Protein AF-A0A950ND46-F1 (afdb_monomer)

Secondary structure (DSSP, 8-state):
-HHHHHSEEEEEEE-TTS-EEEEEEEEESSTTSEEEE-HHHHTT-SEEEEEETTS-EEEEEEEEE--TTSS-EEEEEE-SS-----B--GGG--TT-EEEEEE--TTSTTEEEEEEEEEE-TTSSEEEE-S---TT-TTEEEE-TTS-EEEEEEEEEETTEEEEEEEEHHHHHHHHHHTT---------SPPPPPPPPPP------HHHHHHHHHHHHTT-HHHHHHHHHHHHHTSSS---HHHHHHHHHHHHHTT-HHHHHHHHHHHHHTSSS---HHHHHHHHHHHHHTT-HHHHHHHHHHHHHTSSS---HHHHHHHHHHHHHTT-HHHHHHHHHHHHHTSSS---HHHHHHHHHHHHHTT-HHHHHHHHHHHHHTSSS---HHHHHHHHHHHHHTT-HHHHHHHHHHHHHTSSS---HHHHHHHHHHHHHTT-HHHHHHHHHHHHHTSSS---HHHHHHHHHHHHHTT-HHHHHHHHHHHHHTSSS---HHHHHHHHHHHHHTT-HHHHHHHHHHHHHTSSS---HHHHHHHHHHHHHTT-HHHHHHHHHHHHHTSSS---HHHHHHHHHHHHHTT-HHHHHHHHHHHHHTSSS---HHHHHHHHHHHHHTT-HHHHHHHHHHHHHTSSS---HHHHHHHHHHHHHTT-HHHHHHHHHHHHHTSSS---HHHHHHHHHHHHHTT-HHHHHHHHHHHHHTSSS---HHHHHHHHHHHHHTT-HHHHHHHHH-

Solvent-accessible surface area (backbone atoms only — not comparable to full-atom values): 33524 Å² total; per-residue (Å²): 106,74,69,57,47,64,15,31,21,24,32,41,12,15,36,89,87,66,50,80,75,36,56,14,9,26,30,22,61,35,46,71,24,36,27,38,27,29,35,77,41,50,63,86,41,68,42,47,40,33,35,36,79,86,71,51,77,32,46,53,76,43,79,61,32,65,50,88,97,48,73,35,27,34,34,33,31,64,51,64,88,40,57,46,44,54,75,40,65,37,85,81,55,48,75,70,37,58,30,40,33,47,19,24,20,90,95,42,80,60,42,75,24,67,27,28,31,58,39,62,41,54,32,52,49,34,30,32,34,60,31,70,73,55,87,22,18,36,9,10,45,27,17,42,88,88,63,33,26,28,16,35,25,39,71,46,77,54,98,86,28,69,46,32,30,17,42,11,24,52,50,53,39,46,43,35,31,76,53,74,42,82,78,81,93,90,47,56,69,86,74,74,67,58,50,86,74,88,77,74,78,97,60,87,53,48,78,66,52,53,52,51,35,52,52,41,30,74,74,66,37,37,65,35,20,28,50,53,10,50,22,19,58,68,34,58,73,42,74,63,31,36,50,59,11,46,53,25,10,46,57,7,30,79,72,66,31,29,54,20,17,19,35,39,11,36,27,21,59,54,23,42,64,43,75,62,31,40,61,58,13,47,53,25,12,52,51,3,32,75,65,67,26,26,54,12,18,27,51,47,12,49,25,20,59,71,28,52,74,44,74,63,32,39,48,58,13,46,56,25,13,51,53,3,30,75,64,66,25,24,63,12,19,32,51,43,12,50,30,21,57,74,33,45,62,43,75,63,31,36,54,61,11,50,56,25,16,52,52,4,33,75,60,65,27,49,68,22,25,32,53,50,12,49,32,23,59,70,29,52,67,46,78,63,32,36,46,61,11,45,55,27,12,49,54,14,31,76,74,67,36,49,71,19,22,32,53,42,12,48,28,22,59,68,31,45,61,44,76,65,32,35,52,60,12,45,54,26,10,45,56,10,30,76,72,68,37,33,68,13,18,28,51,39,12,49,26,20,57,70,32,47,63,42,78,62,30,40,49,60,12,44,54,27,12,50,54,7,33,64,66,65,27,33,70,19,21,27,54,41,15,51,28,24,57,67,31,46,62,43,76,64,32,37,56,60,14,48,55,26,12,48,54,4,32,67,52,66,30,31,66,13,20,29,50,41,12,48,29,20,58,72,26,51,70,44,76,62,30,38,44,60,13,46,56,27,11,47,54,7,28,76,69,63,28,24,66,18,20,27,51,40,12,50,27,19,58,71,33,46,59,43,74,63,30,38,58,60,12,48,54,27,16,51,53,6,36,77,59,66,22,38,69,16,24,26,53,50,13,48,32,24,54,68,31,49,75,45,76,63,30,38,55,61,11,46,54,28,10,49,54,6,38,73,67,65,28,40,66,14,20,31,50,41,15,49,29,22,56,73,30,50,68,42,77,64,32,37,50,60,15,49,55,30,17,49,55,10,29,76,72,59,33,25,65,22,26,25,48,48,12,51,28,21,58,71,32,47,61,44,75,64,31,39,56,61,13,48,55,27,16,54,53,5,35,75,58,66,23,32,68,17,25,29,53,47,13,48,29,22,56,68,32,48,69,44,74,65,31,59,70,60,11,48,53,26,11,48,53,5,33,76,62,66,25,68,66,12,44,51,54,48,74,76,106

Nearest PDB structures (foldseek):
  4bwr-assembly1_A  TM=6.681E-01  e=9.908E-26  Escherichia coli CFT073
  8sxq-assembly2_B  TM=7.943E-01  e=1.178E-19  Legionella pneumophila
  1ouv-assembly1_A  TM=7.263E-01  e=8.359E-14  Helicobacter pylori 26695
  6onw-assembly1_B  TM=6.676E-01  e=1.146E-14  Oxalobacter formigenes OXCC13
  3lgv-assembly1_A  TM=8.855E-01  e=3.125E-10  Escherichia coli K-12

pLDDT: mean 89.71, std 12.07, range [25.59, 98.62]

Foldseek 3Di:
DVLQLQQKWKKFFAAPVGDTPAIAMKGAQFQQQKIKFFQVRHPRGPWMWTAGLVGDIWTWPDFLFDDPPGRMTITHTPDHGGRHAHADALVVFDFQFKKWWFIDAPPDRTDIWIWTQLDAAQFNQKGFILTDADGRHGQTFIAGPVGHGQFGWDWDQDPNFTTIIGRGVQVVQVRCVVSVRDDDDTGDDDDLDQQDADDDDDDQQEPVNVVVLVVCVVVPNLSSLQVQLVCLCVVRNHPNDNLSSLVSLVSSVVSPNLSSLQVNLRCLCIVRSHHNDLCSSLVSLVSSVVSLNLSSLQVNLVCLCVVRVHDNANLSSLVSLVSSVVSLNLSSLQVNLVCLCVVGSHRNDNVSSLVSLVSSVVSPNLVSLQVNLVCLCVVRNHRNANLSSLVSLVVSVVVPNLVSLQVNLVCLCVVGNHRNDNLSSLVSLVSSVVVQHLSSLQVNLVCQCVVRSHRNANLSSLVSLVSSVSNPNLVSLQVNLVCQCVVPSHHNDNVSSLVSLVSSVSRVNLSSLQVNLVCQCVVPNHPNANLSSLVSLVSSVVSLNLVSLQVNLVCLCVVGSHHNDNPSSLVSLVSSVVSPNLVSLQVNLVCQCVVPNHRNDNLRSLVSLVVSVVSLNLNSLQVNLVCLCVVPNHDNAQLSSLVSLVSSVVVVNLVSLLVNLVCLCVVGSHHNDNPSSLVSLVSSVVSLDLVSLQVNLVCQCVVPNHRNDNVSSLVSLVVSVVSPNPSSVVVNVVD

Structure (mmCIF, N/CA/C/O backbone):
data_AF-A0A950ND46-F1
#
_entry.id   AF-A0A950ND46-F1
#
loop_
_atom_site.group_PDB
_atom_site.id
_atom_site.type_symbol
_atom_site.label_atom_id
_atom_site.label_alt_id
_atom_site.label_comp_id
_atom_site.label_asym_id
_atom_site.label_entity_id
_atom_site.label_seq_id
_atom_site.pdbx_PDB_ins_code
_atom_site.Cartn_x
_atom_site.Cartn_y
_atom_site.Cartn_z
_atom_site.occupancy
_atom_site.B_iso_or_equiv
_atom_site.auth_seq_id
_atom_site.auth_comp_id
_atom_site.auth_asym_id
_atom_site.auth_atom_id
_atom_site.pdbx_PDB_model_num
ATOM 1 N N . MET A 1 1 ? 16.191 -19.935 25.788 1.00 67.88 1 MET A N 1
ATOM 2 C CA . MET A 1 1 ? 15.729 -20.492 24.492 1.00 67.88 1 MET A CA 1
ATOM 3 C C . MET A 1 1 ? 15.490 -22.004 24.510 1.00 67.88 1 MET A C 1
ATOM 5 O O . MET A 1 1 ? 14.343 -22.383 24.344 1.00 67.88 1 MET A O 1
ATOM 9 N N . ALA A 1 2 ? 16.484 -22.874 24.752 1.00 66.69 2 ALA A N 1
ATOM 10 C CA . ALA A 1 2 ? 16.266 -24.338 24.778 1.00 66.69 2 ALA A CA 1
ATOM 11 C C . ALA A 1 2 ? 15.157 -24.777 25.760 1.00 66.69 2 ALA A C 1
ATOM 13 O O . ALA A 1 2 ? 14.183 -25.394 25.346 1.00 66.69 2 ALA A O 1
ATOM 14 N N . ARG A 1 3 ? 15.223 -24.313 27.015 1.00 69.38 3 ARG A N 1
ATOM 15 C CA . ARG A 1 3 ? 14.195 -24.554 28.047 1.00 69.38 3 ARG A CA 1
ATOM 16 C C . ARG A 1 3 ? 12.799 -24.032 27.672 1.00 69.38 3 ARG A C 1
ATOM 18 O O . ARG A 1 3 ? 11.797 -24.611 28.064 1.00 69.38 3 ARG A O 1
ATOM 25 N N . ALA A 1 4 ? 12.730 -22.951 26.893 1.00 78.19 4 ALA A N 1
ATOM 26 C CA . ALA A 1 4 ? 11.459 -22.385 26.451 1.00 78.19 4 ALA A CA 1
ATOM 27 C C . ALA A 1 4 ? 10.800 -23.240 25.359 1.00 78.19 4 ALA A C 1
ATOM 29 O O . ALA A 1 4 ? 9.589 -23.415 25.372 1.00 78.19 4 ALA A O 1
ATOM 30 N N . LYS A 1 5 ? 11.594 -23.852 24.469 1.00 82.75 5 LYS A N 1
ATOM 31 C CA . LYS A 1 5 ? 11.094 -24.801 23.461 1.00 82.75 5 LYS A CA 1
ATOM 32 C C . LYS A 1 5 ? 10.557 -26.103 24.061 1.00 82.75 5 LYS A C 1
ATOM 34 O O . LYS A 1 5 ? 9.739 -26.756 23.423 1.00 82.75 5 LYS A O 1
ATOM 39 N N . GLU A 1 6 ? 11.021 -26.490 25.248 1.00 85.56 6 GLU A N 1
ATOM 40 C CA . GLU A 1 6 ? 10.553 -27.690 25.958 1.00 85.56 6 GLU A CA 1
ATOM 41 C C . GLU A 1 6 ? 9.189 -27.490 26.631 1.00 85.56 6 GLU A C 1
ATOM 43 O O . GLU A 1 6 ? 8.455 -28.454 26.824 1.00 85.56 6 GLU A O 1
ATOM 48 N N . ALA A 1 7 ? 8.841 -26.245 26.970 1.00 88.62 7 ALA A N 1
ATOM 49 C CA . ALA A 1 7 ? 7.561 -25.891 27.582 1.00 88.62 7 ALA A CA 1
ATOM 50 C C . ALA A 1 7 ? 6.439 -25.643 26.555 1.00 88.62 7 ALA A C 1
ATOM 52 O O . ALA A 1 7 ? 5.279 -25.516 26.946 1.00 88.62 7 ALA A O 1
ATOM 53 N N . VAL A 1 8 ? 6.774 -25.552 25.262 1.00 91.75 8 VAL A N 1
ATOM 54 C CA . VAL A 1 8 ? 5.842 -25.303 24.152 1.00 91.75 8 VAL A CA 1
ATOM 55 C C . VAL A 1 8 ? 5.460 -26.622 23.480 1.00 91.75 8 VAL A C 1
ATOM 57 O O . VAL A 1 8 ? 6.319 -27.445 23.159 1.00 91.75 8 VAL A O 1
ATOM 60 N N . ILE A 1 9 ? 4.166 -26.802 23.228 1.00 91.50 9 ILE A N 1
ATOM 61 C CA . ILE A 1 9 ? 3.565 -27.982 22.604 1.00 91.50 9 ILE A CA 1
ATOM 62 C C . ILE A 1 9 ? 2.715 -27.574 21.392 1.00 91.50 9 ILE A C 1
ATOM 64 O O . ILE A 1 9 ? 2.123 -26.496 21.360 1.00 91.50 9 ILE A O 1
ATOM 68 N N . GLU A 1 10 ? 2.643 -28.443 20.387 1.00 92.19 10 GLU A N 1
ATOM 69 C CA . GLU A 1 10 ? 1.592 -28.378 19.363 1.00 92.19 10 GLU A CA 1
ATOM 70 C C . GLU A 1 10 ? 0.287 -28.848 20.013 1.00 92.19 10 GLU A C 1
ATOM 72 O O . GLU A 1 10 ? 0.296 -29.840 20.740 1.00 92.19 10 GLU A O 1
ATOM 77 N N . ILE A 1 11 ? -0.830 -28.164 19.777 1.00 91.88 11 ILE A N 1
ATOM 78 C CA . ILE A 1 11 ? -2.147 -28.601 20.246 1.00 91.88 11 ILE A CA 1
ATOM 79 C C . ILE A 1 11 ? -3.036 -28.975 19.062 1.00 91.88 11 ILE A C 1
ATOM 81 O O . ILE A 1 11 ? -3.244 -28.189 18.139 1.00 91.88 11 ILE A O 1
ATOM 85 N N . ASN A 1 12 ? -3.581 -30.185 19.124 1.00 92.94 12 ASN A N 1
ATOM 86 C CA . ASN A 1 12 ? -4.476 -30.763 18.137 1.00 92.94 12 ASN A CA 1
ATOM 87 C C . ASN A 1 12 ? -5.885 -30.878 18.717 1.00 92.94 12 ASN A C 1
ATOM 89 O O . ASN A 1 12 ? -6.117 -31.598 19.694 1.00 92.94 12 ASN A O 1
ATOM 93 N N . ALA A 1 13 ? -6.823 -30.168 18.095 1.00 93.12 13 ALA A N 1
ATOM 94 C CA . ALA A 1 13 ? -8.239 -30.209 18.414 1.00 93.12 13 ALA A CA 1
ATOM 95 C C . ALA A 1 13 ? -8.951 -31.227 17.529 1.00 93.12 13 ALA A C 1
ATOM 97 O O . ALA A 1 13 ? -8.912 -31.129 16.303 1.00 93.12 13 ALA A O 1
ATOM 98 N N . LEU A 1 14 ? -9.590 -32.216 18.153 1.00 93.19 14 LEU A N 1
ATOM 99 C CA . LEU A 1 14 ? -10.199 -33.355 17.475 1.00 93.19 14 LEU A CA 1
ATOM 100 C C . LEU A 1 14 ? -11.709 -33.406 17.726 1.00 93.19 14 LEU A C 1
ATOM 102 O O . LEU A 1 14 ? -12.168 -33.121 18.838 1.00 93.19 14 LEU A O 1
ATOM 106 N N . ASP A 1 15 ? -12.473 -33.816 16.716 1.00 91.50 15 ASP A N 1
ATOM 107 C CA . ASP A 1 15 ? -13.894 -34.142 16.869 1.00 91.50 15 ASP A CA 1
ATOM 108 C C . ASP A 1 15 ? -14.104 -35.480 17.610 1.00 91.50 15 ASP A C 1
ATOM 110 O O . ASP A 1 15 ? -13.154 -36.163 18.013 1.00 91.50 15 ASP A O 1
ATOM 114 N N . ALA A 1 16 ? -15.366 -35.864 17.819 1.00 88.81 16 ALA A N 1
ATOM 115 C CA . ALA A 1 16 ? -15.721 -37.105 18.510 1.00 88.81 16 ALA A CA 1
ATOM 116 C C . ALA A 1 16 ? -15.281 -38.374 17.750 1.00 88.81 16 ALA A C 1
ATOM 118 O O . ALA A 1 16 ? -15.136 -39.435 18.356 1.00 88.81 16 ALA A O 1
ATOM 119 N N . GLN A 1 17 ? -15.062 -38.272 16.437 1.00 88.75 17 GLN A N 1
ATOM 120 C CA . GLN A 1 17 ? -14.614 -39.344 15.549 1.00 88.75 17 GLN A CA 1
ATOM 121 C C . GLN A 1 17 ? -13.080 -39.406 15.437 1.00 88.75 17 GLN A C 1
ATOM 123 O O . GLN A 1 17 ? -12.546 -40.353 14.862 1.00 88.75 17 GLN A O 1
ATOM 128 N N . GLY A 1 18 ? -12.365 -38.441 16.024 1.00 86.94 18 GLY A N 1
ATOM 129 C CA . GLY A 1 18 ? -10.910 -38.352 16.001 1.00 86.94 18 GLY A CA 1
ATOM 130 C C . GLY A 1 18 ? -10.338 -37.611 14.792 1.00 86.94 18 GLY A C 1
ATOM 131 O O . GLY A 1 18 ? -9.121 -37.645 14.608 1.00 86.94 18 GLY A O 1
ATOM 132 N N . ASN A 1 19 ? -11.164 -36.933 13.990 1.00 90.50 19 ASN A N 1
ATOM 133 C CA . ASN A 1 19 ? -10.685 -36.092 12.897 1.00 90.50 19 ASN A CA 1
ATOM 134 C C . ASN A 1 19 ? -10.157 -34.762 13.433 1.00 90.50 19 ASN A C 1
ATOM 136 O O . ASN A 1 19 ? -10.686 -34.202 14.392 1.00 90.50 19 ASN A O 1
ATOM 140 N N . LEU A 1 20 ? -9.123 -34.241 12.777 1.00 90.38 20 LEU A N 1
ATOM 141 C CA . LEU A 1 20 ? -8.493 -32.977 13.134 1.00 90.3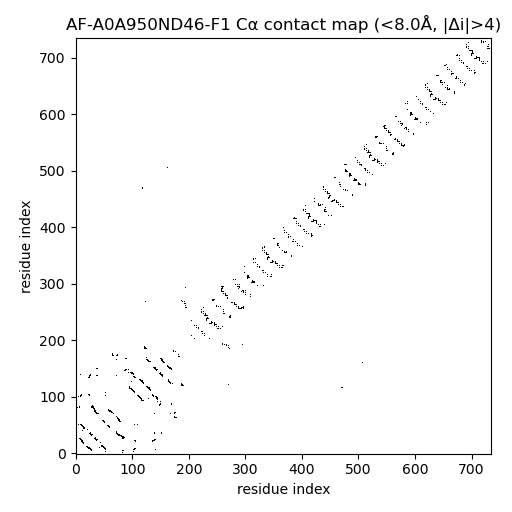8 20 LEU A CA 1
ATOM 142 C C . LEU A 1 20 ? -9.349 -31.784 12.693 1.00 90.38 20 LEU A C 1
ATOM 144 O O . LEU A 1 20 ? -9.544 -31.579 11.497 1.00 90.38 20 LEU A O 1
ATOM 148 N N . LEU A 1 21 ? -9.818 -30.994 13.659 1.00 87.19 21 LEU A N 1
ATOM 149 C CA . LEU A 1 21 ? -10.580 -29.762 13.443 1.00 87.19 21 LEU A CA 1
ATOM 150 C C . LEU A 1 21 ? -9.655 -28.555 13.270 1.00 87.19 21 LEU A C 1
ATOM 152 O O . LEU A 1 21 ? -9.826 -27.761 12.348 1.00 87.19 21 LEU A O 1
ATOM 156 N N . SER A 1 22 ? -8.657 -28.433 14.145 1.00 88.88 22 SER A N 1
ATOM 157 C CA . SER A 1 22 ? -7.697 -27.328 14.148 1.00 88.88 22 SER A CA 1
ATOM 158 C C . SER A 1 22 ? -6.385 -27.730 14.816 1.00 88.88 22 SER A C 1
ATOM 160 O O . SER A 1 22 ? -6.327 -28.652 15.633 1.00 88.88 22 SER A O 1
ATOM 162 N N . THR A 1 23 ? -5.321 -27.015 14.451 1.00 89.56 23 THR A N 1
ATOM 163 C CA . THR A 1 23 ? -3.996 -27.107 15.076 1.00 89.56 23 THR A CA 1
ATOM 164 C C . THR A 1 23 ? -3.552 -25.738 15.548 1.00 89.56 23 THR A C 1
ATOM 166 O O . THR A 1 23 ? -3.730 -24.756 14.823 1.00 89.56 23 THR A O 1
ATOM 169 N N . GLY A 1 24 ? -2.901 -25.681 16.698 1.00 91.19 24 GLY A N 1
ATOM 170 C CA . GLY A 1 24 ? -2.273 -24.466 17.195 1.00 91.19 24 GLY A CA 1
ATOM 171 C C . GLY A 1 24 ? -1.058 -24.767 18.055 1.00 91.19 24 GLY A C 1
ATOM 172 O O . GLY A 1 24 ? -0.541 -25.882 18.075 1.00 91.19 24 GLY A O 1
ATOM 173 N N . THR A 1 25 ? -0.636 -23.766 18.811 1.00 93.81 25 THR A N 1
ATOM 174 C CA . THR A 1 25 ? 0.425 -23.864 19.807 1.00 93.81 25 THR A CA 1
ATOM 175 C C . THR A 1 25 ? -0.174 -23.687 21.202 1.00 93.81 25 THR A C 1
ATOM 177 O O . THR A 1 25 ? -1.127 -22.935 21.395 1.00 93.81 25 THR A O 1
ATOM 180 N N . ALA A 1 26 ? 0.368 -24.382 22.192 1.00 93.94 26 ALA A N 1
ATOM 181 C CA . ALA A 1 26 ? 0.114 -24.114 23.602 1.00 93.94 26 ALA A CA 1
ATOM 182 C C . ALA A 1 26 ? 1.437 -24.162 24.374 1.00 93.94 26 ALA A C 1
ATOM 184 O O . ALA A 1 26 ? 2.429 -24.700 23.884 1.00 93.94 26 ALA A O 1
ATOM 185 N N . PHE A 1 27 ? 1.476 -23.623 25.588 1.00 93.94 27 PHE A N 1
ATOM 186 C CA . PHE A 1 27 ? 2.659 -23.727 26.444 1.00 93.94 27 PHE A CA 1
ATOM 187 C C . PHE A 1 27 ? 2.290 -23.848 27.916 1.00 93.94 27 PHE A C 1
ATOM 189 O O . PHE A 1 27 ? 1.275 -23.309 28.360 1.00 93.94 27 PHE A O 1
ATOM 196 N N . PHE A 1 28 ? 3.113 -24.562 28.678 1.00 92.50 28 PHE A N 1
ATOM 197 C CA . PHE A 1 28 ? 2.912 -24.746 30.111 1.00 92.50 28 PHE A CA 1
ATOM 198 C C . PHE A 1 28 ? 3.323 -23.494 30.890 1.00 92.50 28 PHE A C 1
ATOM 200 O O . PHE A 1 28 ? 4.420 -22.971 30.700 1.00 92.50 28 PHE A O 1
ATOM 207 N N . ILE A 1 29 ? 2.462 -23.054 31.808 1.00 90.25 29 ILE A N 1
ATOM 208 C CA . ILE A 1 29 ? 2.707 -21.927 32.727 1.00 90.25 29 ILE A CA 1
ATOM 209 C C . ILE A 1 29 ? 2.938 -22.379 34.174 1.00 90.25 29 ILE A C 1
ATOM 211 O O . ILE A 1 29 ? 3.278 -21.573 35.037 1.00 90.25 29 ILE A O 1
ATOM 215 N N . ARG A 1 30 ? 2.748 -23.675 34.460 1.00 87.56 30 ARG A N 1
ATOM 216 C CA . ARG A 1 30 ? 3.042 -24.309 35.751 1.00 87.56 30 ARG A CA 1
ATOM 217 C C . ARG A 1 30 ? 3.565 -25.724 35.541 1.00 87.56 30 ARG A C 1
ATOM 219 O O . ARG A 1 30 ? 3.207 -26.394 34.575 1.00 87.56 30 ARG A O 1
ATOM 226 N N . ASN A 1 31 ? 4.368 -26.198 36.487 1.00 83.69 31 ASN A N 1
ATOM 227 C CA . ASN A 1 31 ? 4.954 -27.540 36.456 1.00 83.69 31 ASN A CA 1
ATOM 228 C C . ASN A 1 31 ? 3.936 -28.685 36.614 1.00 83.69 31 ASN A C 1
ATOM 230 O O . ASN A 1 31 ? 4.311 -29.842 36.462 1.00 83.69 31 ASN A O 1
ATOM 234 N N . ASP A 1 32 ? 2.678 -28.381 36.927 1.00 85.62 32 ASP A N 1
ATOM 235 C CA . ASP A 1 32 ? 1.605 -29.344 37.166 1.00 85.62 32 ASP A CA 1
ATOM 236 C C . ASP A 1 32 ? 0.788 -29.675 35.903 1.00 85.62 32 ASP A C 1
ATOM 238 O O . ASP A 1 32 ? -0.269 -30.295 36.008 1.00 85.62 32 ASP A O 1
ATOM 242 N N . GLY A 1 33 ? 1.219 -29.219 34.723 1.00 86.75 33 GLY A N 1
ATOM 243 C CA . GLY A 1 33 ? 0.508 -29.441 33.462 1.00 86.75 33 GLY A CA 1
ATOM 244 C C . GLY A 1 33 ? -0.546 -28.381 33.127 1.00 86.75 33 GLY A C 1
ATOM 245 O O . GLY A 1 33 ? -1.335 -28.591 32.205 1.00 86.75 33 GLY A O 1
ATOM 246 N N . THR A 1 34 ? -0.583 -27.251 33.846 1.00 91.88 34 THR A N 1
ATOM 247 C CA . THR A 1 34 ? -1.412 -26.094 33.464 1.00 91.88 34 THR A CA 1
ATOM 248 C C . THR A 1 34 ? -0.790 -25.374 32.266 1.00 91.88 34 THR A C 1
ATOM 250 O O . THR A 1 34 ? 0.356 -24.924 32.338 1.00 91.88 34 THR A O 1
ATOM 253 N N . ALA A 1 35 ? -1.546 -25.246 31.177 1.00 94.12 35 ALA A N 1
ATOM 254 C CA . ALA A 1 35 ? -1.100 -24.662 29.915 1.00 94.12 35 ALA A CA 1
ATOM 255 C C . ALA A 1 35 ? -2.056 -23.587 29.393 1.00 94.12 35 ALA A C 1
ATOM 257 O O . ALA A 1 35 ? -3.215 -23.521 29.801 1.00 94.12 35 ALA A O 1
ATOM 258 N N . VAL A 1 36 ? -1.565 -22.767 28.466 1.00 95.69 36 VAL A N 1
ATOM 259 C CA . VAL A 1 36 ? -2.301 -21.658 27.852 1.00 95.69 36 VAL A CA 1
ATOM 260 C C . VAL A 1 36 ? -2.259 -21.776 26.331 1.00 95.69 36 VAL A C 1
ATOM 262 O O . VAL A 1 36 ? -1.232 -22.149 25.765 1.00 95.69 36 VAL A O 1
ATOM 265 N N . THR A 1 37 ? -3.377 -21.469 25.676 1.00 95.94 37 THR A N 1
ATOM 266 C CA . THR A 1 37 ? -3.515 -21.356 24.213 1.00 95.94 37 THR A CA 1
ATOM 267 C C . THR A 1 37 ? -4.614 -20.342 23.864 1.00 95.94 37 THR A C 1
ATOM 269 O O . THR A 1 37 ? -5.173 -19.713 24.763 1.00 95.94 37 THR A O 1
ATOM 272 N N . ASN A 1 38 ? -4.948 -20.170 22.582 1.00 95.25 38 ASN A N 1
ATOM 273 C CA . ASN A 1 38 ? -6.095 -19.360 22.168 1.00 95.25 38 ASN A CA 1
ATOM 274 C C . ASN A 1 38 ? -7.403 -20.171 22.123 1.00 95.25 38 ASN A C 1
ATOM 276 O O . ASN A 1 38 ? -7.412 -21.336 21.730 1.00 95.25 38 ASN A O 1
ATOM 280 N N . SER A 1 39 ? -8.533 -19.541 22.445 1.00 93.69 39 SER A N 1
ATOM 281 C CA . SER A 1 39 ? -9.866 -20.167 22.419 1.00 93.69 39 SER A CA 1
ATOM 282 C C . SER A 1 39 ? -10.258 -20.694 21.039 1.00 93.69 39 SER A C 1
ATOM 284 O O . SER A 1 39 ? -10.802 -21.791 20.907 1.00 93.69 39 SER A O 1
ATOM 286 N N . HIS A 1 40 ? -9.960 -19.949 19.970 1.00 92.06 40 HIS A N 1
ATOM 287 C CA . HIS A 1 40 ? -10.284 -20.389 18.611 1.00 92.06 40 HIS A CA 1
ATOM 288 C C . HIS A 1 40 ? -9.554 -21.677 18.212 1.00 92.06 40 HIS A C 1
ATOM 290 O O . HIS A 1 40 ? -10.062 -22.415 17.371 1.00 92.06 40 HIS A O 1
ATOM 296 N N . VAL A 1 41 ? -8.396 -21.965 18.816 1.00 91.25 41 VAL A N 1
ATOM 297 C CA . VAL A 1 41 ? -7.616 -23.177 18.535 1.00 91.25 41 VAL A CA 1
ATOM 298 C C . VAL A 1 41 ? -8.349 -24.426 19.020 1.00 91.25 41 VAL A C 1
ATOM 300 O O . VAL A 1 41 ? -8.224 -25.476 18.395 1.00 91.25 41 VAL A O 1
ATOM 303 N N . ILE A 1 42 ? -9.136 -24.320 20.094 1.00 93.00 42 ILE A N 1
ATOM 304 C CA . ILE A 1 42 ? -9.821 -25.453 20.735 1.00 93.00 42 ILE A CA 1
ATOM 305 C C . ILE A 1 42 ? -11.325 -25.523 20.426 1.00 93.00 42 ILE A C 1
ATOM 307 O O . ILE A 1 42 ? -12.019 -26.432 20.887 1.00 93.00 42 ILE A O 1
ATOM 311 N N . ARG A 1 43 ? -11.849 -24.567 19.653 1.00 91.31 43 ARG A N 1
ATOM 312 C CA . ARG A 1 43 ? -13.286 -24.403 19.413 1.00 91.31 43 ARG A CA 1
ATOM 313 C C . ARG A 1 43 ? -13.896 -25.634 18.735 1.00 91.31 43 ARG A C 1
ATOM 315 O O . ARG A 1 43 ? -13.476 -26.040 17.658 1.00 91.31 43 ARG A O 1
ATOM 322 N N . GLY A 1 44 ? -14.944 -26.187 19.346 1.00 85.88 44 GLY A N 1
ATOM 323 C CA . GLY A 1 44 ? -15.676 -27.344 18.814 1.00 85.88 44 GLY A CA 1
ATOM 324 C C . GLY A 1 44 ? -14.984 -28.695 19.029 1.00 85.88 44 GLY A C 1
ATOM 325 O O . GLY A 1 44 ? -15.521 -29.720 18.609 1.00 85.88 44 GLY A O 1
ATOM 326 N N . ALA A 1 45 ? -13.828 -28.724 19.699 1.00 91.00 45 ALA A N 1
ATOM 327 C CA . ALA A 1 45 ? -13.121 -29.961 19.996 1.00 91.00 45 ALA A CA 1
ATOM 328 C C . ALA A 1 45 ? -13.883 -30.822 21.010 1.00 91.00 45 ALA A C 1
ATOM 330 O O . ALA A 1 45 ? -14.308 -30.352 22.062 1.00 91.00 45 ALA A O 1
ATOM 331 N N . SER A 1 46 ? -13.993 -32.117 20.720 1.00 89.50 46 SER A N 1
ATOM 332 C CA . SER A 1 46 ? -14.413 -33.133 21.696 1.00 89.50 46 SER A CA 1
ATOM 333 C C . SER A 1 46 ? -13.221 -33.721 22.455 1.00 89.50 46 SER A C 1
ATOM 335 O O . SER A 1 46 ? -13.382 -34.268 23.545 1.00 89.50 46 SER A O 1
ATOM 337 N N . ARG A 1 47 ? -12.011 -33.628 21.886 1.00 92.56 47 ARG A N 1
ATOM 338 C CA . ARG A 1 47 ? -10.762 -34.094 22.499 1.00 92.56 47 ARG A CA 1
ATOM 339 C C . ARG A 1 47 ? -9.603 -33.177 22.107 1.00 92.56 47 ARG A C 1
ATOM 341 O O . ARG A 1 47 ? -9.465 -32.838 20.937 1.00 92.56 47 ARG A O 1
ATOM 348 N N . LEU A 1 48 ? -8.755 -32.822 23.073 1.00 95.19 48 LEU A N 1
ATOM 349 C CA . LEU A 1 48 ? -7.536 -32.034 22.855 1.00 95.19 48 LEU A CA 1
ATOM 350 C C . LEU A 1 48 ? -6.297 -32.874 23.187 1.00 95.19 48 LEU A C 1
ATOM 352 O O . LEU A 1 48 ? -6.238 -33.521 24.240 1.00 95.19 48 LEU A O 1
ATOM 356 N N . VAL A 1 49 ? -5.315 -32.853 22.289 1.00 92.88 49 VAL A N 1
ATOM 357 C CA . VAL A 1 49 ? -4.047 -33.584 22.417 1.00 92.88 49 VAL A CA 1
ATOM 358 C C . VAL A 1 49 ? -2.886 -32.618 22.209 1.00 92.88 49 VAL A C 1
ATOM 360 O O . VAL A 1 49 ? -2.842 -31.914 21.207 1.00 92.88 49 VAL A O 1
ATOM 363 N N . GLY A 1 50 ? -1.960 -32.577 23.161 1.00 92.00 50 GLY A N 1
ATOM 364 C CA . GLY A 1 50 ? -0.721 -31.813 23.097 1.00 92.00 50 GLY A CA 1
ATOM 365 C C . GLY A 1 50 ? 0.445 -32.690 22.651 1.00 92.00 50 GLY A C 1
ATOM 366 O O . GLY A 1 50 ? 0.579 -33.801 23.149 1.00 92.00 50 GLY A O 1
ATOM 367 N N . LEU A 1 51 ? 1.307 -32.211 21.761 1.00 89.81 51 LEU A N 1
ATOM 368 C CA . LEU A 1 51 ? 2.502 -32.919 21.298 1.00 89.81 51 LEU A CA 1
ATOM 369 C C . LEU A 1 51 ? 3.745 -32.062 21.555 1.00 89.81 51 LEU A C 1
ATOM 371 O O . LEU A 1 51 ? 3.831 -30.923 21.092 1.00 89.81 51 LEU A O 1
ATOM 375 N N . SER A 1 52 ? 4.721 -32.587 22.295 1.00 85.25 52 SER A N 1
ATOM 376 C CA . SER A 1 52 ? 6.004 -31.906 22.490 1.00 85.25 52 SER A CA 1
ATOM 377 C C . SER A 1 52 ? 6.897 -32.016 21.256 1.00 85.25 52 SER A C 1
ATOM 379 O O . SER A 1 52 ? 6.793 -32.945 20.453 1.00 85.25 52 SER A O 1
ATOM 381 N N . ASN A 1 53 ? 7.887 -31.128 21.177 1.00 73.44 53 ASN A N 1
ATOM 382 C CA . ASN A 1 53 ? 8.964 -31.210 20.185 1.00 73.44 53 ASN A CA 1
ATOM 383 C C . ASN A 1 53 ? 9.796 -32.506 20.280 1.00 73.44 53 ASN A C 1
ATOM 385 O O . ASN A 1 53 ? 10.463 -32.879 19.318 1.00 73.44 53 ASN A O 1
ATOM 389 N N . THR A 1 54 ? 9.760 -33.200 21.424 1.00 73.38 54 THR A N 1
ATOM 390 C CA . THR A 1 54 ? 10.438 -34.488 21.649 1.00 73.38 54 THR A CA 1
ATOM 391 C C . THR A 1 54 ? 9.559 -35.700 21.319 1.00 73.38 54 THR A C 1
ATOM 393 O O . THR A 1 54 ? 10.006 -36.830 21.499 1.00 73.38 54 THR A O 1
ATOM 396 N N . GLY A 1 55 ? 8.327 -35.484 20.842 1.00 74.31 55 GLY A N 1
ATOM 397 C CA . GLY A 1 55 ? 7.377 -36.539 20.479 1.00 74.31 55 GLY A CA 1
ATOM 398 C C . GLY A 1 55 ? 6.527 -37.073 21.637 1.00 74.31 55 GLY A C 1
ATOM 399 O O . GLY A 1 55 ? 5.834 -38.071 21.462 1.00 74.31 55 GLY A O 1
ATOM 400 N N . SER A 1 56 ? 6.563 -36.437 22.813 1.00 83.88 56 SER A N 1
ATOM 401 C CA . SER A 1 56 ? 5.703 -36.802 23.943 1.00 83.88 56 SER A CA 1
ATOM 402 C C . SER A 1 56 ? 4.276 -36.313 23.709 1.00 83.88 56 SER A C 1
ATOM 404 O O . SER A 1 56 ? 4.070 -35.149 23.371 1.00 83.88 56 SER A O 1
ATOM 406 N N . GLU A 1 57 ? 3.296 -37.181 23.947 1.00 88.94 57 GLU A N 1
ATOM 407 C CA . GLU A 1 57 ? 1.875 -36.847 23.857 1.00 88.94 57 GLU A CA 1
ATOM 408 C C . GLU A 1 57 ? 1.290 -36.549 25.247 1.00 88.94 57 GLU A C 1
ATOM 410 O O . GLU A 1 57 ? 1.473 -37.319 26.191 1.00 88.94 57 GLU A O 1
ATOM 415 N N . TYR A 1 58 ? 0.559 -35.442 25.366 1.00 90.19 58 TYR A N 1
ATOM 416 C CA . TYR A 1 58 ? -0.160 -35.015 26.561 1.00 90.19 58 TYR A CA 1
ATOM 417 C C . TYR A 1 58 ? -1.656 -34.966 26.270 1.00 90.19 58 TYR A C 1
ATOM 419 O O . TYR A 1 58 ? -2.114 -34.249 25.381 1.00 90.19 58 TYR A O 1
ATOM 427 N N . ARG A 1 59 ? -2.459 -35.677 27.059 1.00 91.31 59 ARG A N 1
ATOM 428 C CA . ARG A 1 59 ? -3.918 -35.609 26.944 1.00 91.31 59 ARG A CA 1
ATOM 429 C C . ARG A 1 59 ? -4.452 -34.451 27.780 1.00 91.31 59 ARG A C 1
ATOM 431 O O . ARG A 1 59 ? -4.142 -34.370 28.965 1.00 91.31 59 ARG A O 1
ATOM 438 N N . CYS A 1 60 ? -5.274 -33.583 27.199 1.00 93.31 60 CYS A N 1
ATOM 439 C CA . CYS A 1 60 ? -5.991 -32.584 27.988 1.00 93.31 60 CYS A CA 1
ATOM 440 C C . CYS A 1 60 ? -7.099 -33.267 28.803 1.00 93.31 60 CYS A C 1
ATOM 442 O O . CYS A 1 60 ? -7.911 -34.015 28.251 1.00 93.31 60 CYS A O 1
ATOM 444 N N . GLU A 1 61 ? -7.113 -33.033 30.112 1.00 91.69 61 GLU A N 1
ATOM 445 C CA . GLU A 1 61 ? -8.131 -33.534 31.041 1.00 91.69 61 GLU A CA 1
ATOM 446 C C . GLU A 1 61 ? -9.317 -32.580 31.121 1.00 91.69 61 GLU A C 1
ATOM 448 O O . GLU A 1 61 ? -10.465 -33.018 31.192 1.00 91.69 61 GLU A O 1
ATOM 453 N N . GLN A 1 62 ? -9.033 -31.276 31.115 1.00 90.12 62 GLN A N 1
ATOM 454 C CA . GLN A 1 62 ? -10.027 -30.246 31.370 1.00 90.12 62 GLN A CA 1
ATOM 455 C C . GLN A 1 62 ? -9.626 -28.905 30.743 1.00 90.12 62 GLN A C 1
ATOM 457 O O . GLN A 1 62 ? -8.467 -28.496 30.814 1.00 90.12 62 GLN A O 1
ATOM 462 N N . VAL A 1 63 ? -10.607 -28.180 30.201 1.00 90.88 63 VAL A N 1
ATOM 463 C CA . VAL A 1 63 ? -10.503 -26.735 29.946 1.00 90.88 63 VAL A CA 1
ATOM 464 C C . VAL A 1 63 ? -10.860 -26.024 31.253 1.00 90.88 63 VAL A C 1
ATOM 466 O O . VAL A 1 63 ? -11.999 -26.102 31.711 1.00 90.88 63 VAL A O 1
ATOM 469 N N . LEU A 1 64 ? -9.874 -25.410 31.905 1.00 86.00 64 LEU A N 1
ATOM 470 C CA . LEU A 1 64 ? -10.024 -24.768 33.214 1.00 86.00 64 LEU A CA 1
ATOM 471 C C . LEU A 1 64 ? -10.699 -23.395 33.117 1.00 86.00 64 LEU A C 1
ATOM 473 O O . LEU A 1 64 ? -11.416 -23.004 34.033 1.00 86.00 64 LEU A O 1
ATOM 477 N N . SER A 1 65 ? -10.452 -22.655 32.034 1.00 87.38 65 SER A N 1
ATOM 478 C CA . SER A 1 65 ? -11.026 -21.326 31.801 1.00 87.38 65 SER A CA 1
ATOM 479 C C . SER A 1 65 ? -10.975 -20.972 30.320 1.00 87.38 65 SER A C 1
ATOM 481 O O . SER A 1 65 ? -9.988 -21.260 29.650 1.00 87.38 65 SER A O 1
ATOM 483 N N . GLU A 1 66 ? -12.034 -20.341 29.826 1.00 89.12 66 GLU A N 1
ATOM 484 C CA . GLU A 1 66 ? -12.137 -19.778 28.477 1.00 89.12 66 GLU A CA 1
ATOM 485 C C . GLU A 1 66 ? -12.917 -18.454 28.600 1.00 89.12 66 GLU A C 1
ATOM 487 O O . GLU A 1 66 ? -14.147 -18.447 28.487 1.00 89.12 66 GLU A O 1
ATOM 492 N N . PRO A 1 67 ? -12.252 -17.343 28.979 1.00 79.44 67 PRO A N 1
ATOM 493 C CA . PRO A 1 67 ? -12.939 -16.100 29.299 1.00 79.44 67 PRO A CA 1
ATOM 494 C C . PRO A 1 67 ? -13.713 -15.552 28.092 1.00 79.44 67 PRO A C 1
ATOM 496 O O . PRO A 1 67 ? -13.149 -15.411 27.006 1.00 79.44 67 PRO A O 1
ATOM 499 N N . PRO A 1 68 ? -14.994 -15.186 28.254 1.00 71.06 68 PRO A N 1
ATOM 500 C CA . PRO A 1 68 ? -15.781 -14.649 27.154 1.00 71.06 68 PRO A CA 1
ATOM 501 C C . PRO A 1 68 ? -15.214 -13.301 26.690 1.00 71.06 68 PRO A C 1
ATOM 503 O O . PRO A 1 68 ? -14.995 -12.400 27.494 1.00 71.06 68 PRO A O 1
ATOM 506 N N . GLY A 1 69 ? -15.006 -13.158 25.379 1.00 76.12 69 GLY A N 1
ATOM 507 C CA . GLY A 1 69 ? -14.511 -11.920 24.761 1.00 76.12 69 GLY A CA 1
ATOM 508 C C . GLY A 1 69 ? -12.987 -11.800 24.663 1.00 76.12 69 GLY A C 1
ATOM 509 O O . GLY A 1 69 ? -12.510 -10.858 24.036 1.00 76.12 69 GLY A O 1
ATOM 510 N N . ILE A 1 70 ? -12.229 -12.760 25.204 1.00 82.00 70 ILE A N 1
ATOM 511 C CA . ILE A 1 70 ? -10.773 -12.851 25.047 1.00 82.00 70 ILE A CA 1
ATOM 512 C C . ILE A 1 70 ? -10.466 -14.195 24.396 1.00 82.00 70 ILE A C 1
ATOM 514 O O . ILE A 1 70 ? -10.948 -15.231 24.839 1.00 82.00 70 ILE A O 1
ATOM 518 N N . ASP A 1 71 ? -9.670 -14.190 23.332 1.00 91.06 71 ASP A N 1
ATOM 519 C CA . ASP A 1 71 ? -9.312 -15.400 22.592 1.00 91.06 71 ASP A CA 1
ATOM 520 C C . ASP A 1 71 ? -8.237 -16.213 23.330 1.00 91.06 71 ASP A C 1
ATOM 522 O O . ASP A 1 71 ? -7.130 -16.410 22.842 1.00 91.06 71 ASP A O 1
ATOM 526 N N . LEU A 1 72 ? -8.541 -16.661 24.543 1.00 94.44 72 LEU A N 1
ATOM 527 C CA . LEU A 1 72 ? -7.615 -17.310 25.458 1.00 94.44 72 LEU A CA 1
ATOM 528 C C . LEU A 1 72 ? -8.281 -18.494 26.168 1.00 94.44 72 LEU A C 1
ATOM 530 O O . LEU A 1 72 ? -9.378 -18.377 26.707 1.00 94.44 72 LEU A O 1
ATOM 534 N N . ALA A 1 73 ? -7.575 -19.616 26.249 1.00 94.44 73 ALA A N 1
ATOM 535 C CA . ALA A 1 73 ? -7.994 -20.781 27.011 1.00 94.44 73 ALA A CA 1
ATOM 536 C C . ALA A 1 73 ? -6.875 -21.273 27.934 1.00 94.44 73 ALA A C 1
ATOM 538 O O . ALA A 1 73 ? -5.710 -21.359 27.537 1.00 94.44 73 ALA A O 1
ATOM 539 N N . ILE A 1 74 ? -7.247 -21.639 29.160 1.00 94.12 74 ILE A N 1
ATOM 540 C CA . ILE A 1 74 ? -6.381 -22.300 30.136 1.00 94.12 74 ILE A CA 1
ATOM 541 C C . ILE A 1 74 ? -6.780 -23.764 30.211 1.00 94.12 74 ILE A C 1
ATOM 543 O O . ILE A 1 74 ? -7.944 -24.098 30.429 1.00 94.12 74 ILE A O 1
ATOM 547 N N . LEU A 1 75 ? -5.800 -24.639 30.044 1.00 94.69 75 LEU A N 1
ATOM 548 C CA . LEU A 1 75 ? -5.974 -26.077 29.921 1.00 94.69 75 LEU A CA 1
ATOM 549 C C . LEU A 1 75 ? -5.239 -26.803 31.043 1.00 94.69 75 LEU A C 1
ATOM 551 O O . LEU A 1 75 ? -4.159 -26.389 31.465 1.00 94.69 75 LEU A O 1
ATOM 555 N N . LYS A 1 76 ? -5.798 -27.930 31.476 1.00 93.81 76 LYS A N 1
ATOM 556 C CA . LYS A 1 76 ? -5.136 -28.902 32.342 1.00 93.81 76 LYS A CA 1
ATOM 557 C C . LYS A 1 76 ? -4.799 -30.141 31.530 1.00 93.81 76 LYS A C 1
ATOM 559 O O . LYS A 1 76 ? -5.694 -30.776 30.971 1.00 93.81 76 LYS A O 1
ATOM 564 N N . PHE A 1 77 ? -3.518 -30.480 31.454 1.00 91.81 77 PHE A N 1
ATOM 565 C CA . PHE A 1 77 ? -3.050 -31.711 30.825 1.00 91.81 77 PHE A CA 1
ATOM 566 C C . PHE A 1 77 ? -2.704 -32.774 31.868 1.00 91.81 77 PHE A C 1
ATOM 568 O O . PHE A 1 77 ? -2.110 -32.468 32.901 1.00 91.81 77 PHE A O 1
ATOM 575 N N . ALA A 1 78 ? -3.022 -34.028 31.541 1.00 86.56 78 ALA A N 1
ATOM 576 C CA . ALA A 1 78 ? -2.570 -35.219 32.249 1.00 86.56 78 ALA A CA 1
ATOM 577 C C . ALA A 1 78 ? -1.062 -35.381 32.022 1.00 86.56 78 ALA A C 1
ATOM 579 O O . ALA A 1 78 ? -0.628 -36.042 31.075 1.00 86.56 78 ALA A O 1
ATOM 580 N N . ALA A 1 79 ? -0.255 -34.726 32.849 1.00 73.81 79 ALA A N 1
ATOM 581 C CA . ALA A 1 79 ? 1.194 -34.732 32.734 1.00 73.81 79 ALA A CA 1
ATOM 582 C C . ALA A 1 79 ? 1.843 -34.809 34.123 1.00 73.81 79 ALA A C 1
ATOM 584 O O . ALA A 1 79 ? 1.302 -34.300 35.102 1.00 73.81 79 ALA A O 1
ATOM 585 N N . GLY A 1 80 ? 3.010 -35.460 34.210 1.00 71.50 80 GLY A N 1
ATOM 586 C CA . GLY A 1 80 ? 3.882 -35.366 35.387 1.00 71.50 80 GLY A CA 1
ATOM 587 C C . GLY A 1 80 ? 4.495 -33.965 35.522 1.00 71.50 80 GLY A C 1
ATOM 588 O O . GLY A 1 80 ? 3.987 -33.004 34.955 1.00 71.50 80 GLY A O 1
ATOM 589 N N . GLN A 1 81 ? 5.621 -33.833 36.231 1.00 81.38 81 GLN A N 1
ATOM 590 C CA . GLN A 1 81 ? 6.337 -32.552 36.260 1.00 81.38 81 GLN A CA 1
ATOM 591 C C . GLN A 1 81 ? 6.777 -32.151 34.845 1.00 81.38 81 GLN A C 1
ATOM 593 O O . GLN A 1 81 ? 7.591 -32.843 34.231 1.00 81.38 81 GLN A O 1
ATOM 598 N N . VAL A 1 82 ? 6.235 -31.041 34.342 1.00 85.44 82 VAL A N 1
ATOM 599 C CA . VAL A 1 82 ? 6.547 -30.505 33.010 1.00 85.44 82 VAL A CA 1
ATOM 600 C C . VAL A 1 82 ? 7.427 -29.255 33.094 1.00 85.44 82 VAL A C 1
ATOM 602 O O . VAL A 1 82 ? 7.312 -28.477 34.049 1.00 85.44 82 VAL A O 1
ATOM 605 N N . PRO A 1 83 ? 8.299 -29.018 32.098 1.00 86.38 83 PRO A N 1
ATOM 606 C CA . PRO A 1 83 ? 8.912 -27.712 31.893 1.00 86.38 83 PRO A CA 1
ATOM 607 C C . PRO A 1 83 ? 7.823 -26.660 31.686 1.00 86.38 83 PRO A C 1
ATOM 609 O O . PRO A 1 83 ? 6.867 -26.901 30.955 1.00 86.38 83 PRO A O 1
ATOM 612 N N . TYR A 1 84 ? 7.969 -25.497 32.315 1.00 87.62 84 TYR A N 1
ATOM 613 C CA . TYR A 1 84 ? 7.015 -24.400 32.203 1.00 87.62 84 TYR A CA 1
ATOM 614 C C . TYR A 1 84 ? 7.734 -23.064 32.039 1.00 87.62 84 TYR A C 1
ATOM 616 O O . TYR A 1 84 ? 8.928 -22.938 32.333 1.00 87.62 84 TYR A O 1
ATOM 624 N N . LEU A 1 85 ? 6.985 -22.083 31.552 1.00 87.50 85 LEU A N 1
ATOM 625 C CA . LEU A 1 85 ? 7.411 -20.705 31.395 1.00 87.50 85 LEU A CA 1
ATOM 626 C C . LEU A 1 85 ? 6.767 -19.833 32.467 1.00 87.50 85 LEU A C 1
ATOM 628 O O . LEU A 1 85 ? 5.571 -19.940 32.733 1.00 87.50 85 LEU A O 1
ATOM 632 N N . GLU A 1 86 ? 7.570 -18.964 33.069 1.00 83.25 86 GLU A N 1
ATOM 633 C CA . GLU A 1 86 ? 7.083 -17.966 34.018 1.00 83.25 86 GLU A CA 1
ATOM 634 C C . GLU A 1 86 ? 6.466 -16.789 33.259 1.00 83.25 86 GLU A C 1
ATOM 636 O O . GLU A 1 86 ? 7.025 -16.320 32.264 1.00 83.25 86 GLU A O 1
ATOM 641 N N . LEU A 1 87 ? 5.305 -16.329 33.731 1.00 82.06 87 LEU A N 1
ATOM 642 C CA . LEU A 1 87 ? 4.701 -15.082 33.275 1.00 82.06 87 LEU A CA 1
ATOM 643 C C . LEU A 1 87 ? 5.448 -13.910 33.926 1.00 82.06 87 LEU A C 1
ATOM 645 O O . LEU A 1 87 ? 5.781 -13.974 35.109 1.00 82.06 87 LEU A O 1
ATOM 649 N N . ASP A 1 88 ? 5.695 -12.850 33.165 1.00 80.06 88 ASP A N 1
ATOM 650 C CA . ASP A 1 88 ? 6.088 -11.547 33.705 1.00 80.06 88 ASP A CA 1
ATOM 651 C C . ASP A 1 88 ? 5.099 -10.484 33.251 1.00 80.06 88 ASP A C 1
ATOM 653 O O . ASP A 1 88 ? 4.408 -10.654 32.248 1.00 80.06 88 ASP A O 1
ATOM 657 N N . ALA A 1 89 ? 5.028 -9.377 33.977 1.00 75.25 89 ALA A N 1
ATOM 658 C CA . ALA A 1 89 ? 4.070 -8.323 33.706 1.00 75.25 89 ALA A CA 1
ATOM 659 C C . ALA A 1 89 ? 4.416 -7.610 32.388 1.00 75.25 89 ALA A C 1
ATOM 661 O O . ALA A 1 89 ? 5.438 -6.921 32.294 1.00 75.25 89 ALA A O 1
ATOM 662 N N . SER A 1 90 ? 3.550 -7.715 31.377 1.00 75.44 90 SER A N 1
ATOM 663 C CA . SER A 1 90 ? 3.774 -7.073 30.081 1.00 75.44 90 SER A CA 1
ATOM 664 C C . SER A 1 90 ? 3.854 -5.549 30.168 1.00 75.44 90 SER A C 1
ATOM 666 O O . SER A 1 90 ? 4.512 -4.921 29.346 1.00 75.44 90 SER A O 1
ATOM 668 N N . ARG A 1 91 ? 3.279 -4.941 31.214 1.00 70.31 91 ARG A N 1
ATOM 669 C CA . ARG A 1 91 ? 3.413 -3.504 31.522 1.00 70.31 91 ARG A CA 1
ATOM 670 C C . ARG A 1 91 ? 4.846 -3.036 31.798 1.00 70.31 91 ARG A C 1
ATOM 672 O O . ARG A 1 91 ? 5.113 -1.839 31.726 1.00 70.31 91 ARG A O 1
ATOM 679 N N . ALA A 1 92 ? 5.748 -3.938 32.191 1.00 69.06 92 ALA A N 1
ATOM 680 C CA . ALA A 1 92 ? 7.168 -3.612 32.318 1.00 69.06 92 ALA A CA 1
ATOM 681 C C . ALA A 1 92 ? 7.843 -3.537 30.942 1.00 69.06 92 ALA A C 1
ATOM 683 O O . ALA A 1 92 ? 8.902 -2.911 30.805 1.00 69.06 92 ALA A O 1
ATOM 684 N N . ALA A 1 93 ? 7.213 -4.148 29.935 1.00 78.31 93 ALA A N 1
ATOM 685 C CA . ALA A 1 93 ? 7.692 -4.135 28.580 1.00 78.31 93 ALA A CA 1
ATOM 686 C C . ALA A 1 93 ? 7.400 -2.792 27.898 1.00 78.31 93 ALA A C 1
ATOM 688 O O . ALA A 1 93 ? 6.449 -2.083 28.230 1.00 78.31 93 ALA A O 1
ATOM 689 N N . ARG A 1 94 ? 8.253 -2.401 26.953 1.00 84.81 94 ARG A N 1
ATOM 690 C CA . ARG A 1 94 ? 8.182 -1.083 26.303 1.00 84.81 94 ARG A CA 1
ATOM 691 C C . ARG A 1 94 ? 8.003 -1.232 24.808 1.00 84.81 94 ARG A C 1
ATOM 693 O O . ARG A 1 94 ? 8.492 -2.181 24.205 1.00 84.81 94 ARG A O 1
ATOM 700 N N . GLN A 1 95 ? 7.345 -0.262 24.186 1.00 87.06 95 GLN A N 1
ATOM 701 C CA . GLN A 1 95 ? 7.308 -0.196 22.732 1.00 87.06 95 GLN A CA 1
ATOM 702 C C . GLN A 1 95 ? 8.747 -0.122 22.197 1.00 87.06 95 GLN A C 1
ATOM 704 O O . GLN A 1 95 ? 9.581 0.610 22.730 1.00 87.06 95 GLN A O 1
ATOM 709 N N . GLY A 1 96 ? 9.050 -0.923 21.180 1.00 84.12 96 GLY A N 1
ATOM 710 C CA . GLY A 1 96 ? 10.400 -1.116 20.655 1.00 84.12 96 GLY A CA 1
ATOM 711 C C . GLY A 1 96 ? 11.235 -2.164 21.395 1.00 84.12 96 GLY A C 1
ATOM 712 O O . GLY A 1 96 ? 12.326 -2.477 20.927 1.00 84.12 96 GLY A O 1
ATOM 713 N N . GLN A 1 97 ? 10.748 -2.739 22.500 1.00 90.06 97 GLN A N 1
ATOM 714 C CA . GLN A 1 97 ? 11.414 -3.857 23.164 1.00 90.06 97 GLN A CA 1
ATOM 715 C C . GLN A 1 97 ? 11.372 -5.103 22.289 1.00 90.06 97 GLN A C 1
ATOM 717 O O . GLN A 1 97 ? 10.339 -5.417 21.689 1.00 90.06 97 GLN A O 1
ATOM 722 N N . ARG A 1 98 ? 12.495 -5.819 22.244 1.00 92.94 98 ARG A N 1
ATOM 723 C CA . ARG A 1 98 ? 12.613 -7.079 21.524 1.00 92.94 98 ARG A CA 1
ATOM 724 C C . ARG A 1 98 ? 11.802 -8.175 22.201 1.00 92.94 98 ARG A C 1
ATOM 726 O O . ARG A 1 98 ? 11.807 -8.301 23.424 1.00 92.94 98 ARG A O 1
ATOM 733 N N . VAL A 1 99 ? 11.127 -8.973 21.385 1.00 93.88 99 VAL A N 1
ATOM 734 C CA . VAL A 1 99 ? 10.330 -10.115 21.817 1.00 93.88 99 VAL A CA 1
ATOM 735 C C . VAL A 1 99 ? 10.582 -11.321 20.933 1.00 93.88 99 VAL A C 1
ATOM 737 O O . VAL A 1 99 ? 10.830 -11.198 19.734 1.00 93.88 99 VAL A O 1
ATOM 740 N N . LEU A 1 100 ? 10.480 -12.505 21.523 1.00 92.81 100 LEU A N 1
ATOM 741 C CA . LEU A 1 100 ? 10.653 -13.777 20.834 1.00 92.81 100 LEU A CA 1
ATOM 742 C C . LEU A 1 100 ? 9.364 -14.586 20.942 1.00 92.81 100 LEU A C 1
ATOM 744 O O . LEU A 1 100 ? 8.904 -14.879 22.039 1.00 92.81 100 LEU A O 1
ATOM 748 N N . VAL A 1 101 ? 8.792 -14.984 19.814 1.00 92.50 101 VAL A N 1
ATOM 749 C CA . VAL A 1 101 ? 7.608 -15.848 19.764 1.00 92.50 101 VAL A CA 1
ATOM 750 C C . VAL A 1 101 ? 8.045 -17.259 19.426 1.00 92.50 101 VAL A C 1
ATOM 752 O O . VAL A 1 101 ? 8.716 -17.468 18.415 1.00 92.50 101 VAL A O 1
ATOM 755 N N . ILE A 1 102 ? 7.677 -18.229 20.261 1.00 89.12 102 ILE A N 1
ATOM 756 C CA . ILE A 1 102 ? 8.037 -19.634 20.041 1.00 89.12 102 ILE A CA 1
ATOM 757 C C . ILE A 1 102 ? 6.791 -20.421 19.655 1.00 89.12 102 ILE A C 1
ATOM 759 O O . ILE A 1 102 ? 6.014 -20.806 20.518 1.00 89.12 102 ILE A O 1
ATOM 763 N N . GLY A 1 103 ? 6.613 -20.677 18.363 1.00 81.75 103 GLY A N 1
ATOM 764 C CA . GLY A 1 103 ? 5.495 -21.467 17.857 1.00 81.75 103 GLY A CA 1
ATOM 765 C C . GLY A 1 103 ? 5.871 -22.908 17.574 1.00 81.75 103 GLY A C 1
ATOM 766 O O . GLY A 1 103 ? 6.992 -23.184 17.143 1.00 81.75 103 GLY A O 1
ATOM 767 N N . ASN A 1 104 ? 4.909 -23.813 17.733 1.00 75.94 104 ASN A N 1
ATOM 768 C CA . ASN A 1 104 ? 5.009 -25.180 17.230 1.00 75.94 104 ASN A CA 1
ATOM 769 C C . ASN A 1 104 ? 3.897 -25.465 16.202 1.00 75.94 104 ASN A C 1
ATOM 771 O O . ASN A 1 104 ? 3.001 -26.265 16.469 1.00 75.94 104 ASN A O 1
ATOM 775 N N . PRO A 1 105 ? 3.891 -24.757 15.053 1.00 64.62 105 PRO A N 1
ATOM 776 C CA . PRO A 1 105 ? 2.920 -25.003 14.000 1.00 64.62 105 PRO A CA 1
ATOM 777 C C . PRO A 1 105 ? 3.170 -26.372 13.358 1.00 64.62 105 PRO A C 1
ATOM 779 O O . PRO A 1 105 ? 4.312 -26.816 13.226 1.00 64.62 105 PRO A O 1
ATOM 782 N N . LYS A 1 106 ? 2.086 -27.025 12.928 1.00 64.94 106 LYS A N 1
ATOM 783 C CA . LYS A 1 106 ? 2.078 -28.395 12.400 1.00 64.94 106 LYS A CA 1
ATOM 784 C C . LYS A 1 106 ? 3.242 -28.661 11.433 1.00 64.94 106 LYS A C 1
ATOM 786 O O . LYS A 1 106 ? 3.296 -28.096 10.341 1.00 64.94 106 LYS A O 1
ATOM 791 N N . GLY A 1 107 ? 4.145 -29.564 11.820 1.00 56.53 107 GLY A N 1
ATOM 792 C CA . GLY A 1 107 ? 5.279 -30.002 10.993 1.00 56.53 107 GLY A CA 1
ATOM 793 C C . GLY A 1 107 ? 6.536 -29.120 11.041 1.00 56.53 107 GLY A C 1
ATOM 794 O O . GLY A 1 107 ? 7.511 -29.441 10.365 1.00 56.53 107 GLY A O 1
ATOM 795 N N . LEU A 1 108 ? 6.558 -28.052 11.845 1.00 52.72 108 LEU A N 1
ATOM 796 C CA . LEU A 1 108 ? 7.721 -27.183 12.039 1.00 52.72 108 LEU A CA 1
ATOM 797 C C . LEU A 1 108 ? 8.110 -27.164 13.524 1.00 52.72 108 LEU A C 1
ATOM 799 O O . LEU A 1 108 ? 7.538 -26.420 14.316 1.00 52.72 108 LEU A O 1
ATOM 803 N N . GLN A 1 109 ? 9.107 -27.969 13.900 1.00 61.50 109 GLN A N 1
ATOM 804 C CA . GLN A 1 109 ? 9.561 -28.074 15.292 1.00 61.50 109 GLN A CA 1
ATOM 805 C C . GLN A 1 109 ? 10.039 -26.720 15.844 1.00 61.50 109 GLN A C 1
ATOM 807 O O . GLN A 1 109 ? 11.095 -26.214 15.451 1.00 61.50 109 GLN A O 1
ATOM 812 N N . GLY A 1 110 ? 9.291 -26.162 16.803 1.00 65.50 110 GLY A N 1
ATOM 813 C CA . GLY A 1 110 ? 9.720 -25.049 17.658 1.00 65.50 110 GLY A CA 1
ATOM 814 C C . GLY A 1 110 ? 10.304 -23.846 16.906 1.00 65.50 110 GLY A C 1
ATOM 815 O O . GLY A 1 110 ? 11.445 -23.439 17.182 1.00 65.50 110 GLY A O 1
ATOM 816 N N . THR A 1 111 ? 9.539 -23.311 15.950 1.00 75.94 111 THR A N 1
ATOM 817 C CA . THR A 1 111 ? 9.831 -22.061 15.230 1.00 75.94 111 THR A CA 1
ATOM 818 C C . THR A 1 111 ? 10.015 -20.903 16.202 1.00 75.94 111 THR A C 1
ATOM 820 O O . THR A 1 111 ? 9.227 -20.732 17.127 1.00 75.94 111 THR A O 1
ATOM 823 N N . VAL A 1 112 ? 11.072 -20.117 16.003 1.00 85.88 112 VAL A N 1
ATOM 824 C CA . VAL A 1 112 ? 11.346 -18.920 16.801 1.00 85.88 112 VAL A CA 1
ATOM 825 C C . VAL A 1 112 ? 11.289 -17.723 15.880 1.00 85.88 112 VAL A C 1
ATOM 827 O O . VAL A 1 112 ? 12.097 -17.606 14.959 1.00 85.88 112 VAL A O 1
ATOM 830 N N . SER A 1 113 ? 10.349 -16.842 16.165 1.00 87.31 113 SER A N 1
ATOM 831 C CA . SER A 1 113 ? 10.170 -15.578 15.477 1.00 87.31 113 SER A CA 1
ATOM 832 C C . SER A 1 113 ? 10.657 -14.445 16.365 1.00 87.31 113 SER A C 1
ATOM 834 O O . SER A 1 113 ? 10.245 -14.333 17.515 1.00 87.31 113 SER A O 1
ATOM 836 N N . ASP A 1 114 ? 11.537 -13.610 15.829 1.00 90.75 114 ASP A N 1
ATOM 837 C CA . ASP A 1 114 ? 12.026 -12.400 16.488 1.00 90.75 114 ASP A CA 1
ATOM 838 C C . ASP A 1 114 ? 11.211 -11.197 16.018 1.00 90.75 114 ASP A C 1
ATOM 840 O O . ASP A 1 114 ? 10.834 -11.103 14.845 1.00 90.75 114 ASP A O 1
ATOM 844 N N . GLY A 1 115 ? 10.927 -10.280 16.929 1.00 89.62 115 GLY A N 1
ATOM 845 C CA . GLY A 1 115 ? 10.195 -9.067 16.636 1.00 89.62 115 GLY A CA 1
ATOM 846 C C . GLY A 1 115 ? 10.301 -8.066 17.765 1.00 89.62 115 GLY A C 1
ATOM 847 O O . GLY A 1 115 ? 11.076 -8.213 18.701 1.00 89.62 115 GLY A O 1
ATOM 848 N N . LEU A 1 116 ? 9.504 -7.017 17.658 1.00 93.81 116 LEU A N 1
ATOM 849 C CA . LEU A 1 116 ? 9.426 -5.945 18.636 1.00 93.81 116 LEU A CA 1
ATOM 850 C C . LEU A 1 116 ? 7.984 -5.770 19.090 1.00 93.81 116 LEU A C 1
ATOM 852 O O . LEU A 1 116 ? 7.055 -5.960 18.294 1.00 93.81 116 LEU A O 1
ATOM 856 N N . ILE A 1 117 ? 7.801 -5.296 20.316 1.00 91.00 117 ILE A N 1
ATOM 857 C CA . ILE A 1 117 ? 6.526 -4.716 20.728 1.00 91.00 117 ILE A CA 1
ATOM 858 C C . ILE A 1 117 ? 6.304 -3.448 19.911 1.00 91.00 117 ILE A C 1
ATOM 860 O O . ILE A 1 117 ? 7.037 -2.470 20.028 1.00 91.00 117 ILE A O 1
ATOM 864 N N . SER A 1 118 ? 5.322 -3.497 19.024 1.00 87.12 118 SER A N 1
ATOM 865 C CA . SER A 1 118 ? 5.049 -2.448 18.041 1.00 87.12 118 SER A CA 1
ATOM 866 C C . SER A 1 118 ? 4.077 -1.416 18.583 1.00 87.12 118 SER A C 1
ATOM 868 O O . SER A 1 118 ? 4.230 -0.233 18.300 1.00 87.12 118 SER A O 1
ATOM 870 N N . ALA A 1 119 ? 3.128 -1.853 19.401 1.00 84.50 119 ALA A N 1
ATOM 871 C CA . ALA A 1 119 ? 2.233 -1.003 20.161 1.00 84.50 119 ALA A CA 1
ATOM 872 C C . ALA A 1 119 ? 1.644 -1.825 21.305 1.00 84.50 119 ALA A C 1
ATOM 874 O O . ALA A 1 119 ? 1.631 -3.056 21.263 1.00 84.50 119 ALA A O 1
ATOM 875 N N . PHE A 1 120 ? 1.118 -1.139 22.300 1.00 79.88 120 PHE A N 1
ATOM 876 C CA . PHE A 1 120 ? 0.154 -1.730 23.207 1.00 79.88 120 PHE A CA 1
ATOM 877 C C . PHE A 1 120 ? -1.205 -1.169 22.820 1.00 79.88 120 PHE A C 1
ATOM 879 O O . PHE A 1 120 ? -1.313 0.001 22.458 1.00 79.88 120 PHE A O 1
ATOM 886 N N . ARG A 1 121 ? -2.241 -1.998 22.884 1.00 79.94 121 ARG A N 1
ATOM 887 C CA . ARG A 1 121 ? -3.602 -1.488 23.008 1.00 79.94 121 ARG A CA 1
ATOM 888 C C . ARG A 1 121 ? -3.651 -0.639 24.271 1.00 79.94 121 ARG A C 1
ATOM 890 O O . ARG A 1 121 ? -2.968 -0.961 25.235 1.00 79.94 121 ARG A O 1
ATOM 897 N N . ASP A 1 122 ? -4.451 0.414 24.291 1.00 65.31 122 ASP A N 1
ATOM 898 C CA . ASP A 1 122 ? -4.419 1.377 25.397 1.00 65.31 122 ASP A CA 1
ATOM 899 C C . ASP A 1 122 ? -4.760 0.747 26.768 1.00 65.31 122 ASP A C 1
ATOM 901 O O . ASP A 1 122 ? -4.385 1.264 27.818 1.00 65.31 122 ASP A O 1
ATOM 905 N N . ASP A 1 123 ? -5.451 -0.402 26.777 1.00 70.06 123 ASP A N 1
ATOM 906 C CA . ASP A 1 123 ? -5.709 -1.217 27.972 1.00 70.06 123 ASP A CA 1
ATOM 907 C C . ASP A 1 123 ? -4.575 -2.186 28.378 1.00 70.06 123 ASP A C 1
ATOM 909 O O . ASP A 1 123 ? -4.723 -2.924 29.356 1.00 70.06 123 ASP A O 1
ATOM 913 N N . ASN A 1 124 ? -3.457 -2.176 27.642 1.00 72.06 124 ASN A N 1
ATOM 914 C CA . ASN A 1 124 ? -2.409 -3.201 27.519 1.00 72.06 124 ASN A CA 1
ATOM 915 C C . ASN A 1 124 ? -2.933 -4.645 27.513 1.00 72.06 124 ASN A C 1
ATOM 917 O O . ASN A 1 124 ? -2.169 -5.549 27.818 1.00 72.06 124 ASN A O 1
ATOM 921 N N . SER A 1 125 ? -4.197 -4.905 27.160 1.00 80.62 125 SER A N 1
ATOM 922 C CA . SER A 1 125 ? -4.727 -6.276 27.063 1.00 80.62 125 SER A CA 1
ATOM 923 C C . SER A 1 125 ? -4.187 -7.011 25.835 1.00 80.62 125 SER A C 1
ATOM 925 O O . SER A 1 125 ? -4.107 -8.240 25.804 1.00 80.62 125 SER A O 1
ATOM 927 N N . LEU A 1 126 ? -3.792 -6.243 24.817 1.00 88.75 126 LEU A N 1
ATOM 928 C CA . LEU A 1 126 ? -3.187 -6.718 23.586 1.00 88.75 126 LEU A CA 1
ATOM 929 C C . LEU A 1 126 ? -1.889 -5.965 23.333 1.00 88.75 126 LEU A C 1
ATOM 931 O O . LEU A 1 126 ? -1.841 -4.738 23.332 1.00 88.75 126 LEU A O 1
ATOM 935 N N . ILE A 1 127 ? -0.844 -6.720 23.058 1.00 92.25 127 ILE A N 1
ATOM 936 C CA . ILE A 1 127 ? 0.451 -6.229 22.629 1.00 92.25 127 ILE A CA 1
ATOM 937 C C . ILE A 1 127 ? 0.499 -6.465 21.135 1.00 92.25 127 ILE A C 1
ATOM 939 O O . ILE A 1 127 ? 0.529 -7.606 20.685 1.00 92.25 127 ILE A O 1
ATOM 943 N N . GLN A 1 128 ? 0.500 -5.414 20.336 1.00 93.31 128 GLN A N 1
ATOM 944 C CA . GLN A 1 128 ? 0.810 -5.589 18.932 1.00 93.31 128 GLN A CA 1
ATOM 945 C C . GLN A 1 128 ? 2.298 -5.909 18.819 1.00 93.31 128 GLN A C 1
ATOM 947 O O . GLN A 1 128 ? 3.146 -5.143 19.277 1.00 93.31 128 GLN A O 1
ATOM 952 N N . ILE A 1 129 ? 2.626 -7.038 18.207 1.00 94.06 129 ILE A N 1
ATOM 953 C CA . ILE A 1 129 ? 4.002 -7.495 18.033 1.00 94.06 129 ILE A CA 1
ATOM 954 C C . ILE A 1 129 ? 4.333 -7.545 16.548 1.00 94.06 129 ILE A C 1
ATOM 956 O O . ILE A 1 129 ? 3.500 -7.881 15.714 1.00 94.06 129 ILE A O 1
ATOM 960 N N . SER A 1 130 ? 5.576 -7.230 16.200 1.00 92.12 130 SER A N 1
ATOM 961 C CA . SER A 1 130 ? 6.063 -7.385 14.824 1.00 92.12 130 SER A CA 1
ATOM 962 C C . SER A 1 130 ? 6.672 -8.761 14.565 1.00 92.12 130 SER A C 1
ATOM 964 O O . SER A 1 130 ? 7.072 -9.041 13.436 1.00 92.12 130 SER A O 1
ATOM 966 N N . ALA A 1 131 ? 6.737 -9.620 15.588 1.00 89.50 131 ALA A N 1
ATOM 967 C CA . ALA A 1 131 ? 7.207 -10.987 15.432 1.00 89.50 131 ALA A CA 1
ATOM 968 C C . ALA A 1 131 ? 6.245 -11.748 14.499 1.00 89.50 131 ALA A C 1
ATOM 970 O O . ALA A 1 131 ? 5.036 -11.745 14.751 1.00 89.50 131 ALA A O 1
ATOM 971 N N . PRO A 1 132 ? 6.735 -12.365 13.409 1.00 83.69 132 PRO A N 1
ATOM 972 C CA . PRO A 1 132 ? 5.880 -13.078 12.466 1.00 83.69 132 PRO A CA 1
ATOM 973 C C . PRO A 1 132 ? 5.258 -14.326 13.109 1.00 83.69 132 PRO A C 1
ATOM 975 O O . PRO A 1 132 ? 5.969 -15.153 13.682 1.00 83.69 132 PRO A O 1
ATOM 978 N N . ILE A 1 133 ? 3.938 -14.479 12.984 1.00 81.69 133 ILE A N 1
ATOM 979 C CA . ILE A 1 133 ? 3.171 -15.645 13.445 1.00 81.69 133 ILE A CA 1
ATOM 980 C C . ILE A 1 133 ? 2.660 -16.398 12.206 1.00 81.69 133 ILE A C 1
ATOM 982 O O . ILE A 1 133 ? 1.927 -15.837 11.396 1.00 81.69 133 ILE A O 1
ATOM 986 N N . SER A 1 134 ? 3.053 -17.664 12.042 1.00 72.44 134 SER A N 1
ATOM 987 C CA . SER A 1 134 ? 2.571 -18.534 10.955 1.00 72.44 134 SER A CA 1
ATOM 988 C C . SER A 1 134 ? 1.228 -19.194 11.313 1.00 72.44 134 SER A C 1
ATOM 990 O O . SER A 1 134 ? 0.895 -19.310 12.495 1.00 72.44 134 SER A O 1
ATOM 992 N N . PRO A 1 135 ? 0.453 -19.704 10.335 1.00 70.25 135 PRO A N 1
ATOM 993 C CA . PRO A 1 135 ? -0.706 -20.549 10.622 1.00 70.25 135 PRO A CA 1
ATOM 994 C C . PRO A 1 135 ? -0.319 -21.737 11.520 1.00 70.25 135 PRO A C 1
ATOM 996 O O . PRO A 1 135 ? 0.633 -22.455 11.224 1.00 70.25 135 PRO A O 1
ATOM 999 N N . GLY A 1 136 ? -1.035 -21.927 12.632 1.00 74.62 136 GLY A N 1
ATOM 1000 C CA . GLY A 1 136 ? -0.704 -22.921 13.666 1.00 74.62 136 GLY A CA 1
ATOM 1001 C C . GLY A 1 136 ? 0.186 -22.400 14.806 1.00 74.62 136 GLY A C 1
ATOM 1002 O O . GLY A 1 136 ? 0.358 -23.094 15.805 1.00 74.62 136 GLY A O 1
ATOM 1003 N N . SER A 1 137 ? 0.702 -21.171 14.711 1.00 84.75 137 SER A N 1
ATOM 1004 C CA . SER A 1 137 ? 1.428 -20.499 15.800 1.00 84.75 137 SER A CA 1
ATOM 1005 C C . SER A 1 137 ? 0.501 -19.711 16.743 1.00 84.75 137 SER A C 1
ATOM 1007 O O . SER A 1 137 ? 0.979 -19.128 17.715 1.00 84.75 137 SER A O 1
ATOM 1009 N N . SER A 1 138 ? -0.814 -19.696 16.505 1.00 90.69 138 SER A N 1
ATOM 1010 C CA . SER A 1 138 ? -1.788 -19.183 17.478 1.00 90.69 138 SER A CA 1
ATOM 1011 C C . SER A 1 138 ? -1.659 -19.945 18.799 1.00 90.69 138 SER A C 1
ATOM 1013 O O . SER A 1 138 ? -1.705 -21.174 18.811 1.00 90.69 138 SER A O 1
ATOM 1015 N N . GLY A 1 139 ? -1.473 -19.215 19.891 1.00 92.38 139 GLY A N 1
ATOM 1016 C CA . GLY A 1 139 ? -1.297 -19.708 21.251 1.00 92.38 139 GLY A CA 1
ATOM 1017 C C . GLY A 1 139 ? 0.170 -19.808 21.676 1.00 92.38 139 GLY A C 1
ATOM 1018 O O . GLY A 1 139 ? 0.463 -20.337 22.745 1.00 92.38 139 GLY A O 1
ATOM 1019 N N . SER A 1 140 ? 1.100 -19.297 20.861 1.00 94.25 140 SER A N 1
ATOM 1020 C CA . SER A 1 140 ? 2.535 -19.270 21.182 1.00 94.25 140 SER A CA 1
ATOM 1021 C C . SER A 1 140 ? 2.855 -18.296 22.319 1.00 94.25 140 SER A C 1
ATOM 1023 O O . SER A 1 140 ? 2.302 -17.197 22.335 1.00 94.25 140 SER A O 1
ATOM 1025 N N . PRO A 1 141 ? 3.796 -18.607 23.226 1.00 95.12 141 PRO A N 1
ATOM 1026 C CA . PRO A 1 141 ? 4.304 -17.620 24.166 1.00 95.12 141 PRO A CA 1
ATOM 1027 C C . PRO A 1 141 ? 5.089 -16.530 23.435 1.00 95.12 141 PRO A C 1
ATOM 1029 O O . PRO A 1 141 ? 5.902 -16.814 22.549 1.00 95.12 141 PRO A O 1
ATOM 1032 N N . VAL A 1 142 ? 4.877 -15.289 23.860 1.00 94.94 142 VAL A N 1
ATOM 1033 C CA . VAL A 1 142 ? 5.682 -14.121 23.501 1.00 94.94 142 VAL A CA 1
ATOM 1034 C C . VAL A 1 142 ? 6.599 -13.815 24.671 1.00 94.94 142 VAL A C 1
ATOM 1036 O O . VAL A 1 142 ? 6.128 -13.505 25.764 1.00 94.94 142 VAL A O 1
ATOM 1039 N N . LEU A 1 143 ? 7.899 -13.947 24.442 1.00 93.50 143 LEU A N 1
ATOM 1040 C CA . LEU A 1 143 ? 8.938 -13.826 25.451 1.00 93.50 143 LEU A CA 1
ATOM 1041 C C . LEU A 1 143 ? 9.634 -12.474 25.367 1.00 93.50 143 LEU A C 1
ATOM 1043 O O . LEU A 1 143 ? 9.896 -11.998 24.265 1.00 93.50 143 LEU A O 1
ATOM 1047 N N . ASP A 1 144 ? 9.983 -11.901 26.510 1.00 88.94 144 ASP A N 1
ATOM 1048 C CA . ASP A 1 144 ? 10.922 -10.785 26.590 1.00 88.94 144 ASP A CA 1
ATOM 1049 C C . ASP A 1 144 ? 12.391 -11.242 26.441 1.00 88.94 144 ASP A C 1
ATOM 1051 O O . ASP A 1 144 ? 12.692 -12.407 26.155 1.00 88.94 144 ASP A O 1
ATOM 1055 N N . GLU A 1 145 ? 13.328 -10.305 26.610 1.00 83.31 145 GLU A N 1
ATOM 1056 C CA . GLU A 1 145 ? 14.770 -10.555 26.498 1.00 83.31 145 GLU A CA 1
ATOM 1057 C C . GLU A 1 145 ? 15.315 -11.472 27.608 1.00 83.31 145 GLU A C 1
ATOM 1059 O O . GLU A 1 145 ? 16.297 -12.184 27.380 1.00 83.31 145 GLU A O 1
ATOM 1064 N N . ASP A 1 146 ? 14.644 -11.521 28.762 1.00 80.62 146 ASP A N 1
ATOM 1065 C CA . ASP A 1 146 ? 14.972 -12.401 29.888 1.00 80.62 146 ASP A CA 1
ATOM 1066 C C . ASP A 1 146 ? 14.358 -13.806 29.726 1.00 80.62 146 ASP A C 1
ATOM 1068 O O . ASP A 1 146 ? 14.653 -14.732 30.490 1.00 80.62 146 ASP A O 1
ATOM 1072 N N . GLY A 1 147 ? 13.545 -14.005 28.684 1.00 81.00 147 GLY A N 1
ATOM 1073 C CA . GLY A 1 147 ? 12.906 -15.273 28.358 1.00 81.00 147 GLY A CA 1
ATOM 1074 C C . GLY A 1 147 ? 11.643 -15.557 29.168 1.00 81.00 147 GLY A C 1
ATOM 1075 O O . GLY A 1 147 ? 11.234 -16.721 29.230 1.00 81.00 147 GLY A O 1
ATOM 1076 N N . LYS A 1 148 ? 11.036 -14.533 29.776 1.00 86.25 148 LYS A N 1
ATOM 1077 C CA . LYS A 1 148 ? 9.756 -14.632 30.480 1.00 86.25 148 LYS A CA 1
ATOM 1078 C C . LYS A 1 148 ? 8.597 -14.263 29.568 1.00 86.25 148 LYS A C 1
ATOM 1080 O O . LYS A 1 148 ? 8.755 -13.507 28.615 1.00 86.25 148 LYS A O 1
ATOM 1085 N N . VAL A 1 149 ? 7.422 -14.820 29.842 1.00 91.56 149 VAL A N 1
ATOM 1086 C CA . VAL A 1 149 ? 6.240 -14.656 28.991 1.00 91.56 149 VAL A CA 1
ATOM 1087 C C . VAL A 1 149 ? 5.530 -13.357 29.320 1.00 91.56 149 VAL A C 1
ATOM 1089 O O . VAL A 1 149 ? 4.970 -13.206 30.402 1.00 91.56 149 VAL A O 1
ATOM 1092 N N . ILE A 1 150 ? 5.467 -12.471 28.337 1.00 92.44 150 ILE A N 1
ATOM 1093 C CA . ILE A 1 150 ? 4.713 -11.219 28.406 1.00 92.44 150 ILE A CA 1
ATOM 1094 C C . ILE A 1 150 ? 3.407 -11.277 27.603 1.00 92.44 150 ILE A C 1
ATOM 1096 O O . ILE A 1 150 ? 2.611 -10.348 27.663 1.00 92.44 150 ILE A O 1
ATOM 1100 N N . GLY A 1 151 ? 3.143 -12.354 26.855 1.00 93.50 151 GLY A N 1
ATOM 1101 C CA . GLY A 1 151 ? 1.848 -12.535 26.199 1.00 93.50 151 GL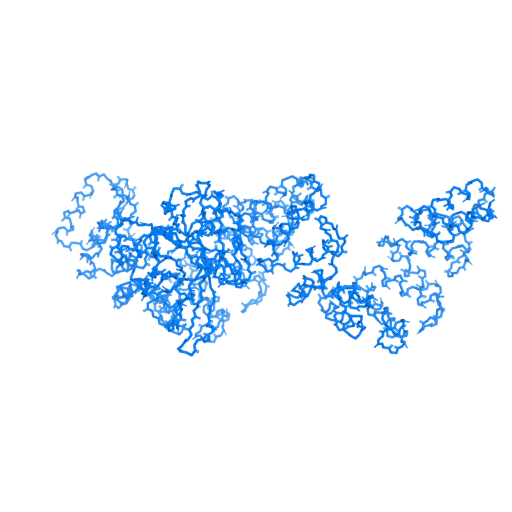Y A CA 1
ATOM 1102 C C . GLY A 1 151 ? 1.674 -13.832 25.407 1.00 93.50 151 GLY A C 1
ATOM 1103 O O . GLY A 1 151 ? 2.574 -14.668 25.351 1.00 93.50 151 GLY A O 1
ATOM 1104 N N . VAL A 1 152 ? 0.502 -13.992 24.788 1.00 96.06 152 VAL A N 1
ATOM 1105 C CA . VAL A 1 152 ? 0.068 -15.175 24.025 1.00 96.06 152 VAL A CA 1
ATOM 1106 C C . VAL A 1 152 ? -0.311 -14.773 22.611 1.00 96.06 152 VAL A C 1
ATOM 1108 O O . VAL A 1 152 ? -1.286 -14.060 22.388 1.00 96.06 152 VAL A O 1
ATOM 1111 N N . ALA A 1 153 ? 0.479 -15.224 21.652 1.00 94.94 153 ALA A N 1
ATOM 1112 C CA . ALA A 1 153 ? 0.440 -14.768 20.279 1.00 94.94 153 ALA A CA 1
ATOM 1113 C C . ALA A 1 153 ? -0.800 -15.285 19.532 1.00 94.94 153 ALA A C 1
ATOM 1115 O O . ALA A 1 153 ? -1.090 -16.476 19.568 1.00 94.94 153 ALA A O 1
ATOM 1116 N N . PHE A 1 154 ? -1.480 -14.416 18.797 1.00 92.12 154 PHE A N 1
ATOM 1117 C CA . PHE A 1 154 ? -2.489 -14.749 17.794 1.00 92.12 154 PHE A CA 1
ATOM 1118 C C . PHE A 1 154 ? -2.422 -13.721 16.666 1.00 92.12 154 PHE A C 1
ATOM 1120 O O . PHE A 1 154 ? -1.764 -12.687 16.784 1.00 92.12 154 PHE A O 1
ATOM 1127 N N . TYR A 1 155 ? -3.099 -13.992 15.558 1.00 85.38 155 TYR A N 1
ATOM 1128 C CA . TYR A 1 155 ? -3.221 -13.027 14.474 1.00 85.38 155 TYR A CA 1
ATOM 1129 C C . TYR A 1 155 ? -4.692 -12.710 14.225 1.00 85.38 155 TYR A C 1
ATOM 1131 O O . TYR A 1 155 ? -5.561 -13.572 14.362 1.00 85.38 155 TYR A O 1
ATOM 1139 N N . GLN A 1 156 ? -4.969 -11.464 13.854 1.00 76.25 156 GLN A N 1
ATOM 1140 C CA . GLN A 1 156 ? -6.296 -11.026 13.450 1.00 76.25 156 GLN A CA 1
ATOM 1141 C C . GLN A 1 156 ? -6.220 -10.344 12.091 1.00 76.25 156 GLN A C 1
ATOM 1143 O O . GLN A 1 156 ? -5.309 -9.562 11.816 1.00 76.25 156 GLN A O 1
ATOM 1148 N N . LEU A 1 157 ? -7.213 -10.631 11.253 1.00 64.94 157 LEU A N 1
ATOM 1149 C CA . LEU A 1 157 ? -7.390 -9.967 9.973 1.00 64.94 157 LEU A CA 1
ATOM 1150 C C . LEU A 1 157 ? -8.141 -8.649 10.208 1.00 64.94 157 LEU A C 1
ATOM 1152 O O . LEU A 1 157 ? -9.336 -8.657 10.504 1.00 64.94 157 LEU A O 1
ATOM 1156 N N . VAL A 1 158 ? -7.447 -7.518 10.095 1.00 57.03 158 VAL A N 1
ATOM 1157 C CA . VAL A 1 158 ? -8.037 -6.175 10.215 1.00 57.03 158 VAL A CA 1
ATOM 1158 C C . VAL A 1 158 ? -7.832 -5.458 8.890 1.00 57.03 158 VAL A C 1
ATOM 1160 O O . VAL A 1 158 ? -6.702 -5.295 8.440 1.00 57.03 158 VAL A O 1
ATOM 1163 N N . ASN A 1 159 ? -8.922 -5.067 8.223 1.00 50.31 159 ASN A N 1
ATOM 1164 C CA . ASN A 1 159 ? -8.883 -4.417 6.904 1.00 50.31 159 ASN A CA 1
ATOM 1165 C C . ASN A 1 159 ? -8.048 -5.179 5.847 1.00 50.31 159 ASN A C 1
ATOM 1167 O O . ASN A 1 159 ? -7.411 -4.567 4.995 1.00 50.31 159 ASN A O 1
ATOM 1171 N N . GLY A 1 160 ? -8.027 -6.518 5.909 1.00 46.16 160 GLY A N 1
ATOM 1172 C CA . GLY A 1 160 ? -7.257 -7.360 4.982 1.00 46.16 160 GLY A CA 1
ATOM 1173 C C . GLY A 1 160 ? -5.778 -7.551 5.341 1.00 46.16 160 GLY A C 1
ATOM 1174 O O . GLY A 1 160 ? -5.082 -8.258 4.619 1.00 46.16 160 GLY A O 1
ATOM 1175 N N . GLN A 1 161 ? -5.296 -6.970 6.444 1.00 52.53 161 GLN A N 1
ATOM 1176 C CA . GLN A 1 161 ? -3.931 -7.154 6.940 1.00 52.53 161 GLN A CA 1
ATOM 1177 C C . GLN A 1 161 ? -3.906 -8.119 8.128 1.00 52.53 161 GLN A C 1
ATOM 1179 O O . GLN A 1 161 ? -4.734 -8.015 9.034 1.00 52.53 161 GLN A O 1
ATOM 1184 N N . ASN A 1 162 ? -2.935 -9.038 8.135 1.00 71.56 162 ASN A N 1
ATOM 1185 C CA . ASN A 1 162 ? -2.648 -9.877 9.295 1.00 71.56 162 ASN A CA 1
ATOM 1186 C C . ASN A 1 162 ? -1.866 -9.059 10.320 1.00 71.56 162 ASN A C 1
ATOM 1188 O O . ASN A 1 162 ? -0.682 -8.775 10.135 1.00 71.56 162 ASN A O 1
ATOM 1192 N N . LEU A 1 163 ? -2.537 -8.679 11.401 1.00 81.25 163 LEU A N 1
ATOM 1193 C CA . LEU A 1 163 ? -1.898 -8.054 12.545 1.00 81.25 163 LEU A CA 1
ATOM 1194 C C . LEU A 1 163 ? -1.623 -9.121 13.598 1.00 81.25 163 LEU A C 1
ATOM 1196 O O . LEU A 1 163 ? -2.529 -9.846 14.014 1.00 81.25 163 LEU A O 1
ATOM 1200 N N . ASN A 1 164 ? -0.361 -9.208 14.009 1.00 92.50 164 ASN A N 1
ATOM 1201 C CA . ASN A 1 164 ? 0.081 -10.122 15.047 1.00 92.50 164 ASN A CA 1
ATOM 1202 C C . ASN A 1 164 ? -0.062 -9.428 16.394 1.00 92.50 164 ASN A C 1
ATOM 1204 O O . ASN A 1 164 ? 0.500 -8.357 16.642 1.00 92.50 164 ASN A O 1
ATOM 1208 N N . PHE A 1 165 ? -0.814 -10.065 17.268 1.00 92.75 165 PHE A N 1
ATOM 1209 C CA . PHE A 1 165 ? -1.051 -9.605 18.615 1.00 92.75 165 PHE A CA 1
ATOM 1210 C C . PHE A 1 165 ? -0.551 -10.656 19.590 1.00 92.75 165 PHE A C 1
ATOM 1212 O O . PHE A 1 165 ? -0.528 -11.844 19.295 1.00 92.75 165 PHE A O 1
ATOM 1219 N N . ALA A 1 166 ? -0.166 -10.220 20.772 1.00 93.25 166 ALA A N 1
ATOM 1220 C CA . ALA A 1 166 ? -0.047 -11.057 21.938 1.00 93.25 166 ALA A CA 1
ATOM 1221 C C . ALA A 1 166 ? -1.136 -10.624 22.907 1.00 93.25 166 ALA A C 1
ATOM 1223 O O . ALA A 1 166 ? -1.211 -9.452 23.261 1.00 93.25 166 ALA A O 1
ATOM 1224 N N . ILE A 1 167 ? -1.972 -11.551 23.351 1.00 93.94 167 ILE A N 1
ATOM 1225 C CA . ILE A 1 167 ? -2.803 -11.333 24.529 1.00 93.94 167 ILE A CA 1
ATOM 1226 C C . ILE A 1 167 ? -1.846 -11.160 25.700 1.00 93.94 167 ILE A C 1
ATOM 1228 O O . ILE A 1 167 ? -1.064 -12.067 25.971 1.00 93.94 167 ILE A O 1
ATOM 1232 N N . ALA A 1 168 ? -1.851 -9.997 26.336 1.00 91.75 168 ALA A N 1
ATOM 1233 C CA . ALA A 1 168 ? -0.895 -9.679 27.384 1.00 91.75 168 ALA A CA 1
ATOM 1234 C C . ALA A 1 168 ? -0.947 -10.694 28.531 1.00 91.75 168 ALA A C 1
ATOM 1236 O O . ALA A 1 168 ? -2.003 -11.252 28.846 1.00 91.75 168 ALA A O 1
ATOM 1237 N N . SER A 1 169 ? 0.197 -10.930 29.170 1.00 89.81 169 SER A N 1
ATOM 1238 C CA . SER A 1 169 ? 0.308 -11.841 30.311 1.00 89.81 169 SER A CA 1
ATOM 1239 C C . SER A 1 169 ? -0.658 -11.476 31.437 1.00 89.81 169 SER A C 1
ATOM 1241 O O . SER A 1 169 ? -1.186 -12.373 32.079 1.00 89.81 169 SER A O 1
ATOM 1243 N N . GLU A 1 170 ? -1.009 -10.202 31.617 1.00 84.81 170 GLU A N 1
ATOM 1244 C CA . GLU A 1 170 ? -2.022 -9.768 32.578 1.00 84.81 170 GLU A CA 1
ATOM 1245 C C . GLU A 1 170 ? -3.405 -10.380 32.295 1.00 84.81 170 GLU A C 1
ATOM 1247 O O . GLU A 1 170 ? -4.115 -10.725 33.242 1.00 84.81 170 GLU A O 1
ATOM 1252 N N . GLU A 1 171 ? -3.800 -10.558 31.028 1.00 83.75 171 GLU A N 1
ATOM 1253 C CA . GLU A 1 171 ? -5.043 -11.262 30.670 1.00 83.75 171 GLU A CA 1
ATOM 1254 C C . GLU A 1 171 ? -4.929 -12.765 30.927 1.00 83.75 171 GLU A C 1
ATOM 1256 O O . GLU A 1 171 ? -5.899 -13.385 31.362 1.00 83.75 171 GLU A O 1
ATOM 1261 N N . VAL A 1 172 ? -3.742 -13.346 30.720 1.00 85.69 172 VAL A N 1
ATOM 1262 C CA . VAL A 1 172 ? -3.462 -14.743 31.083 1.00 85.69 172 VAL A CA 1
ATOM 1263 C C . VAL A 1 172 ? -3.611 -14.936 32.576 1.00 85.69 172 VAL A C 1
ATOM 1265 O O . VAL A 1 172 ? -4.308 -15.846 33.020 1.00 85.69 172 VAL A O 1
ATOM 1268 N N . GLU A 1 173 ? -3.018 -14.045 33.360 1.00 80.94 173 GLU A N 1
ATOM 1269 C CA . GLU A 1 173 ? -3.155 -14.065 34.797 1.00 80.94 173 GLU A CA 1
ATOM 1270 C C . GLU A 1 173 ? -4.615 -13.834 35.194 1.00 80.94 173 GLU A C 1
ATOM 1272 O O . GLU A 1 173 ? -5.111 -14.602 36.001 1.00 80.94 173 GLU A O 1
ATOM 1277 N N . LYS A 1 174 ? -5.354 -12.869 34.611 1.00 76.12 174 LYS A N 1
ATOM 1278 C CA . LYS A 1 174 ? -6.798 -12.661 34.890 1.00 76.12 174 LYS A CA 1
ATOM 1279 C C . LYS A 1 174 ? -7.615 -13.920 34.622 1.00 76.12 174 LYS A C 1
ATOM 1281 O O . LYS A 1 174 ? -8.410 -14.319 35.473 1.00 76.12 174 LYS A O 1
ATOM 1286 N N . ALA A 1 175 ? -7.414 -14.541 33.463 1.00 81.44 175 ALA A N 1
ATOM 1287 C CA . ALA A 1 175 ? -8.059 -15.789 33.085 1.00 81.44 175 ALA A CA 1
ATOM 1288 C C . ALA A 1 175 ? -7.717 -16.904 34.073 1.00 81.44 175 ALA A C 1
ATOM 1290 O O . ALA A 1 175 ? -8.591 -17.695 34.432 1.00 81.44 175 ALA A O 1
ATOM 1291 N N . ALA A 1 176 ? -6.472 -16.915 34.559 1.00 76.44 176 ALA A N 1
ATOM 1292 C CA . ALA A 1 176 ? -6.009 -17.828 35.583 1.00 76.44 176 ALA A CA 1
ATOM 1293 C C . ALA A 1 176 ? -6.741 -17.548 36.904 1.00 76.44 176 ALA A C 1
ATOM 1295 O O . ALA A 1 176 ? -7.291 -18.479 37.482 1.00 76.44 176 ALA A O 1
ATOM 1296 N N . ARG A 1 177 ? -6.879 -16.290 37.345 1.00 69.19 177 ARG A N 1
ATOM 1297 C CA . ARG A 1 177 ? -7.633 -15.929 38.567 1.00 69.19 177 ARG A CA 1
ATOM 1298 C C . ARG A 1 177 ? -9.079 -16.366 38.508 1.00 69.19 177 ARG A C 1
ATOM 1300 O O . ARG A 1 177 ? -9.587 -16.908 39.483 1.00 69.19 177 ARG A O 1
ATOM 1307 N N . LEU A 1 178 ? -9.726 -16.158 37.363 1.00 64.94 178 LEU A N 1
ATOM 1308 C CA . LEU A 1 178 ? -11.097 -16.606 37.118 1.00 64.94 178 LEU A CA 1
ATOM 1309 C C . LEU A 1 178 ? -11.208 -18.137 37.157 1.00 64.94 178 LEU A C 1
ATOM 1311 O O . LEU A 1 178 ? -12.222 -18.659 37.607 1.00 64.94 178 LEU A O 1
ATOM 1315 N N . ALA A 1 179 ? -10.139 -18.844 36.781 1.00 67.06 179 ALA A N 1
ATOM 1316 C CA . ALA A 1 179 ? -9.981 -20.285 36.976 1.00 67.06 179 ALA A CA 1
ATOM 1317 C C . ALA A 1 179 ? -9.606 -20.684 38.425 1.00 67.06 179 ALA A C 1
ATOM 1319 O O . ALA A 1 179 ? -9.339 -21.856 38.685 1.00 67.06 179 ALA A O 1
ATOM 1320 N N . GLY A 1 180 ? -9.540 -19.732 39.367 1.00 64.38 180 GLY A N 1
ATOM 1321 C CA . GLY A 1 180 ? -9.111 -19.941 40.756 1.00 64.38 180 GLY A CA 1
ATOM 1322 C C . GLY A 1 180 ? -7.606 -19.762 41.017 1.00 64.38 180 GLY A C 1
ATOM 1323 O O . GLY A 1 180 ? -7.091 -20.304 41.994 1.00 64.38 180 GLY A O 1
ATOM 1324 N N . LEU A 1 181 ? -6.880 -19.029 40.163 1.00 64.94 181 LEU A N 1
ATOM 1325 C CA . LEU A 1 181 ? -5.415 -18.868 40.178 1.00 64.94 181 LEU A CA 1
ATOM 1326 C C . LEU A 1 181 ? -5.010 -17.360 40.322 1.00 64.94 181 LEU A C 1
ATOM 1328 O O . LEU A 1 181 ? -4.691 -16.716 39.334 1.00 64.94 181 LEU A O 1
ATOM 1332 N N . ASN A 1 182 ? -5.089 -16.760 41.523 1.00 40.03 182 ASN A N 1
ATOM 1333 C CA . ASN A 1 182 ? -4.954 -15.297 41.840 1.00 40.03 182 ASN A CA 1
ATOM 1334 C C . ASN A 1 182 ? -3.568 -14.660 41.443 1.00 40.03 182 ASN A C 1
ATOM 1336 O O . ASN A 1 182 ? -2.581 -15.355 41.637 1.00 40.03 182 ASN A O 1
ATOM 1340 N N . ASP A 1 183 ? -3.393 -13.484 40.760 1.00 36.16 183 ASP A N 1
ATOM 1341 C CA . ASP A 1 183 ? -3.160 -12.112 41.351 1.00 36.16 183 ASP A CA 1
ATOM 1342 C C . ASP A 1 183 ? -3.114 -10.853 40.369 1.00 36.16 183 ASP A C 1
ATOM 1344 O O . ASP A 1 183 ? -2.186 -10.753 39.582 1.00 36.16 183 ASP A O 1
ATOM 1348 N N . GLY A 1 184 ? -4.047 -9.857 40.402 1.00 28.34 184 GLY A N 1
ATOM 1349 C CA . GLY A 1 184 ? -3.863 -8.390 40.045 1.00 28.34 184 GLY A CA 1
ATOM 1350 C C . GLY A 1 184 ? -4.072 -7.722 38.617 1.00 28.34 184 GLY A C 1
ATOM 1351 O O . GLY A 1 184 ? -3.733 -8.335 37.621 1.00 28.34 184 GLY A O 1
ATOM 1352 N N . PRO A 1 185 ? -4.551 -6.439 38.469 1.00 25.59 185 PRO A N 1
ATOM 1353 C CA . PRO A 1 185 ? -5.448 -5.880 37.389 1.00 25.59 185 PRO A CA 1
ATOM 1354 C C . PRO A 1 185 ? -4.927 -4.698 36.437 1.00 25.59 185 PRO A C 1
ATOM 1356 O O . PRO A 1 185 ? -3.773 -4.309 36.610 1.00 25.59 185 PRO A O 1
ATOM 1359 N N . PRO A 1 186 ? -5.740 -4.133 35.458 1.00 31.86 186 PRO A N 1
ATOM 1360 C CA . PRO A 1 186 ? -5.371 -3.520 34.115 1.00 31.86 186 PRO A CA 1
ATOM 1361 C C . PRO A 1 186 ? -5.662 -1.991 33.779 1.00 31.86 186 PRO A C 1
ATOM 1363 O O . PRO A 1 186 ? -6.020 -1.250 34.693 1.00 31.86 186 PRO A O 1
ATOM 1366 N N . LEU A 1 187 ? -5.526 -1.548 32.480 1.00 28.97 187 LEU A N 1
ATOM 1367 C CA . LEU A 1 187 ? -5.576 -0.160 31.864 1.00 28.97 187 LEU A CA 1
ATOM 1368 C C . LEU A 1 187 ? -6.770 0.192 30.872 1.00 28.97 187 LEU A C 1
ATOM 1370 O O . LEU A 1 187 ? -7.752 -0.541 30.875 1.00 28.97 187 LEU A O 1
ATOM 1374 N N . SER A 1 188 ? -6.691 1.278 30.018 1.00 30.14 188 SER A N 1
ATOM 1375 C CA . SER A 1 188 ? -7.598 1.714 28.866 1.00 30.14 188 SER A CA 1
ATOM 1376 C C . SER A 1 188 ? -7.056 2.901 27.975 1.00 30.14 188 SER A C 1
ATOM 1378 O O . SER A 1 188 ? -6.141 3.542 28.501 1.00 30.14 188 SER A O 1
ATOM 1380 N N . PRO A 1 189 ? -7.729 3.478 26.905 1.00 42.56 189 PRO A N 1
ATOM 1381 C CA . PRO A 1 189 ? -8.585 3.012 25.744 1.00 42.56 189 PRO A CA 1
ATOM 1382 C C . PRO A 1 189 ? -8.526 3.813 24.364 1.00 42.56 189 PRO A C 1
ATOM 1384 O O . PRO A 1 189 ? -8.299 5.023 24.349 1.00 42.56 189 PRO A O 1
ATOM 1387 N N . GLU A 1 190 ? -9.019 3.223 23.246 1.00 25.86 190 GLU A N 1
ATOM 1388 C CA . GLU A 1 190 ? -9.654 3.925 22.089 1.00 25.86 190 GLU A CA 1
ATOM 1389 C C . GLU A 1 190 ? -11.183 3.972 22.299 1.00 25.86 190 GLU A C 1
ATOM 1391 O O . GLU A 1 190 ? -11.822 2.974 22.652 1.00 25.86 190 GLU A O 1
ATOM 1396 N N . THR A 1 191 ? -11.787 5.155 22.173 1.00 37.25 191 THR A N 1
ATOM 1397 C CA . THR A 1 191 ? -12.829 5.602 23.109 1.00 37.25 191 THR A CA 1
ATOM 1398 C C . THR A 1 191 ? -14.267 5.489 22.590 1.00 37.25 191 THR A C 1
ATOM 1400 O O . THR A 1 191 ? -14.722 6.237 21.730 1.00 37.25 191 THR A O 1
ATOM 1403 N N . CYS A 1 192 ? -15.063 4.646 23.256 1.00 44.41 192 CYS A N 1
ATOM 1404 C CA . CYS A 1 192 ? -16.404 5.097 23.623 1.00 44.41 192 CYS A CA 1
ATOM 1405 C C . CYS A 1 192 ? -16.217 6.409 24.383 1.00 44.41 192 CYS A C 1
ATOM 1407 O O . CYS A 1 192 ? -15.298 6.542 25.180 1.00 44.41 192 CYS A O 1
ATOM 1409 N N . VAL A 1 193 ? -17.006 7.424 24.092 1.00 52.28 193 VAL A N 1
ATOM 1410 C CA . VAL A 1 193 ? -16.758 8.728 24.704 1.00 52.28 193 VAL A CA 1
ATOM 1411 C C . VAL A 1 193 ? -17.697 8.879 25.883 1.00 52.28 193 VAL A C 1
ATOM 1413 O O . VAL A 1 193 ? -18.905 8.651 25.774 1.00 52.28 193 VAL A O 1
ATOM 1416 N N . ALA A 1 194 ? -17.119 9.242 27.024 1.00 59.81 194 ALA A N 1
ATOM 1417 C CA . ALA A 1 194 ? -17.888 9.767 28.133 1.00 59.81 194 ALA A CA 1
ATOM 1418 C C . ALA A 1 194 ? -18.650 11.017 27.654 1.00 59.81 194 ALA A C 1
ATOM 1420 O O . ALA A 1 194 ? -18.158 11.784 26.821 1.00 59.81 194 ALA A O 1
ATOM 1421 N N . ALA A 1 195 ? -19.857 11.224 28.169 1.00 69.81 195 ALA A N 1
ATOM 1422 C CA . ALA A 1 195 ? -20.629 12.420 27.899 1.00 69.81 195 ALA A CA 1
ATOM 1423 C C . ALA A 1 195 ? -19.859 13.664 28.400 1.00 69.81 195 ALA A C 1
ATOM 1425 O O . ALA A 1 195 ? -19.422 13.683 29.560 1.00 69.81 195 ALA A O 1
ATOM 1426 N N . PRO A 1 196 ? -19.691 14.706 27.563 1.00 55.88 196 PRO A N 1
ATOM 1427 C CA . PRO A 1 196 ? -19.039 15.946 27.973 1.00 55.88 196 PRO A CA 1
ATOM 1428 C C . PRO A 1 196 ? -19.785 16.612 29.146 1.00 55.88 196 PRO A C 1
ATOM 1430 O O . PRO A 1 196 ? -21.001 16.484 29.303 1.00 55.88 196 PRO A O 1
ATOM 1433 N N . VAL A 1 197 ? -19.050 17.293 30.029 1.00 50.31 197 VAL A N 1
ATOM 1434 C CA . VAL A 1 197 ? -19.601 18.042 31.174 1.00 50.31 197 VAL A CA 1
ATOM 1435 C C . VAL A 1 197 ? -19.579 19.540 30.838 1.00 50.31 197 VAL A C 1
ATOM 1437 O O . VAL A 1 197 ? -18.546 20.001 30.354 1.00 50.31 197 VAL A O 1
ATOM 1440 N N . PRO A 1 198 ? -20.650 20.326 31.082 1.00 42.94 198 PRO A N 1
ATOM 1441 C CA . PRO A 1 198 ? -20.553 21.784 31.046 1.00 42.94 198 PRO A CA 1
ATOM 1442 C C . PRO A 1 198 ? -19.569 22.236 32.128 1.00 42.94 198 PRO A C 1
ATOM 1444 O O . PRO A 1 198 ? -19.790 21.967 33.304 1.00 42.94 198 PRO A O 1
ATOM 1447 N N . THR A 1 199 ? -18.476 22.895 31.757 1.00 41.50 199 THR A N 1
ATOM 1448 C CA . THR A 1 199 ? -17.494 23.397 32.725 1.00 41.50 199 THR A CA 1
ATOM 1449 C C . THR A 1 199 ? -18.052 24.616 33.466 1.00 41.50 199 THR A C 1
ATOM 1451 O O . THR A 1 199 ? -18.300 25.634 32.816 1.00 41.50 199 THR A O 1
ATOM 1454 N N . PRO A 1 200 ? -18.199 24.596 34.802 1.00 41.94 200 PRO A N 1
ATOM 1455 C CA . PRO A 1 200 ? -17.965 25.808 35.573 1.00 41.94 200 PRO A CA 1
ATOM 1456 C C . PRO A 1 200 ? -16.467 26.147 35.483 1.00 41.94 200 PRO A C 1
ATOM 1458 O O . PRO A 1 200 ? -15.640 25.238 35.426 1.00 41.94 200 PRO A O 1
ATOM 1461 N N . ASP A 1 201 ? -16.149 27.439 35.388 1.00 38.50 201 ASP A N 1
ATOM 1462 C CA . ASP A 1 201 ? -14.854 28.003 34.980 1.00 38.50 201 ASP A CA 1
ATOM 1463 C C . ASP A 1 201 ? -13.589 27.227 35.390 1.00 38.50 201 ASP A C 1
ATOM 1465 O O . ASP A 1 201 ? -13.422 26.759 36.518 1.00 38.50 201 ASP A O 1
ATOM 1469 N N . ALA A 1 202 ? -12.658 27.155 34.434 1.00 36.41 202 ALA A N 1
ATOM 1470 C CA . ALA A 1 202 ? -11.360 26.507 34.535 1.00 36.41 202 ALA A CA 1
ATOM 1471 C C . ALA A 1 202 ? -10.435 27.210 35.545 1.00 36.41 202 ALA A C 1
ATOM 1473 O O . ALA A 1 202 ? -9.558 27.998 35.191 1.00 36.41 202 ALA A O 1
ATOM 1474 N N . HIS A 1 203 ? -10.583 26.857 36.815 1.00 40.56 203 HIS A N 1
ATOM 1475 C CA . HIS A 1 203 ? -9.522 26.975 37.804 1.00 40.56 203 HIS A CA 1
ATOM 1476 C C . HIS A 1 203 ? -9.085 25.574 38.238 1.00 40.56 203 HIS A C 1
ATOM 1478 O O . HIS A 1 203 ? -9.881 24.637 38.266 1.00 40.56 203 HIS A O 1
ATOM 1484 N N . ALA A 1 204 ? -7.794 25.400 38.526 1.00 46.97 204 ALA A N 1
ATOM 1485 C CA . ALA A 1 204 ? -7.294 24.192 39.171 1.00 46.97 204 ALA A CA 1
ATOM 1486 C C . ALA A 1 204 ? -8.078 24.012 40.478 1.00 46.97 204 ALA A C 1
ATOM 1488 O O . ALA A 1 204 ? -7.909 24.801 41.407 1.00 46.97 204 ALA A O 1
ATOM 1489 N N . HIS A 1 205 ? -8.992 23.040 40.503 1.00 56.66 205 HIS A N 1
ATOM 1490 C CA . HIS A 1 205 ? -9.945 22.889 41.593 1.00 56.66 205 HIS A CA 1
ATOM 1491 C C . HIS A 1 205 ? -9.159 22.579 42.868 1.00 56.66 205 HIS A C 1
ATOM 1493 O O . HIS A 1 205 ? -8.401 21.609 42.943 1.00 56.66 205 HIS A O 1
ATOM 1499 N N . ASN A 1 206 ? -9.271 23.466 43.848 1.00 61.00 206 ASN A N 1
ATOM 1500 C CA . ASN A 1 206 ? -8.598 23.363 45.136 1.00 61.00 206 ASN A CA 1
ATOM 1501 C C . ASN A 1 206 ? -9.405 22.434 46.073 1.00 61.00 206 ASN A C 1
ATOM 1503 O O . ASN A 1 206 ? -10.520 22.014 45.763 1.00 61.00 206 ASN A O 1
ATOM 1507 N N . ARG A 1 207 ? -8.851 22.073 47.244 1.00 63.75 207 ARG A N 1
ATOM 1508 C CA . ARG A 1 207 ? -9.548 21.204 48.225 1.00 63.75 207 ARG A CA 1
ATOM 1509 C C . ARG A 1 207 ? -10.940 21.727 48.620 1.00 63.75 207 ARG A C 1
ATOM 1511 O O . ARG A 1 207 ? -11.793 20.934 49.012 1.00 63.75 207 ARG A O 1
ATOM 1518 N N . GLU A 1 208 ? -11.156 23.036 48.522 1.00 67.81 208 GLU A N 1
ATOM 1519 C CA . GLU A 1 208 ? -12.427 23.697 48.826 1.00 67.81 208 GLU A CA 1
ATOM 1520 C C . GLU A 1 208 ? -13.515 23.366 47.794 1.00 67.81 208 GLU A C 1
ATOM 1522 O O . GLU A 1 208 ? -14.645 23.061 48.181 1.00 67.81 208 GLU A O 1
ATOM 1527 N N . ASP A 1 209 ? -13.177 23.314 46.502 1.00 78.12 209 ASP A N 1
ATOM 1528 C CA . ASP A 1 209 ? -14.115 22.899 45.455 1.00 78.12 209 ASP A CA 1
ATOM 1529 C C . ASP A 1 209 ? -14.536 21.435 45.615 1.00 78.12 209 ASP A C 1
ATOM 1531 O O . ASP A 1 209 ? -15.721 21.114 45.502 1.00 78.12 209 ASP A O 1
ATOM 1535 N N . LEU A 1 210 ? -13.599 20.545 45.957 1.00 82.69 210 LEU A N 1
ATOM 1536 C CA . LEU A 1 210 ? -13.919 19.146 46.243 1.00 82.69 210 LEU A CA 1
ATOM 1537 C C . LEU A 1 210 ? -14.903 19.011 47.407 1.00 82.69 210 LEU A C 1
ATOM 1539 O O . LEU A 1 210 ? -15.894 18.292 47.278 1.00 82.69 210 LEU A O 1
ATOM 1543 N N . ALA A 1 211 ? -14.683 19.736 48.505 1.00 85.12 211 ALA A N 1
ATOM 1544 C CA . ALA A 1 211 ? -15.598 19.734 49.643 1.00 85.12 211 ALA A CA 1
ATOM 1545 C C . ALA A 1 211 ? -16.992 20.262 49.257 1.00 85.12 211 ALA A C 1
ATOM 1547 O O . ALA A 1 211 ? -18.003 19.665 49.633 1.00 85.12 211 ALA A O 1
ATOM 1548 N N . ARG A 1 212 ? -17.061 21.327 48.445 1.00 87.88 212 ARG A N 1
ATOM 1549 C CA . ARG A 1 212 ? -18.328 21.886 47.949 1.00 87.88 212 ARG A CA 1
ATOM 1550 C C . ARG A 1 212 ? -19.095 20.885 47.088 1.00 87.88 212 ARG A C 1
ATOM 1552 O O . ARG A 1 212 ? -20.298 20.710 47.278 1.00 87.88 212 ARG A O 1
ATOM 1559 N N . TYR A 1 213 ? -18.418 20.213 46.158 1.00 89.69 213 TYR A N 1
ATOM 1560 C CA . TYR A 1 213 ? -19.040 19.205 45.299 1.00 89.69 213 TYR A CA 1
ATOM 1561 C C . TYR A 1 213 ? -19.448 17.953 46.077 1.00 89.69 213 TYR A C 1
ATOM 1563 O O . TYR A 1 213 ? -20.524 17.416 45.828 1.00 89.69 213 TYR A O 1
ATOM 1571 N N . GLN A 1 214 ? -18.660 17.522 47.064 1.00 89.62 214 GLN A N 1
ATOM 1572 C CA . GLN A 1 214 ? -19.035 16.425 47.963 1.00 89.62 214 GLN A CA 1
ATOM 1573 C C . GLN A 1 214 ? -20.264 16.772 48.809 1.00 89.62 214 GLN A C 1
ATOM 1575 O O . GLN A 1 214 ? -21.144 15.929 48.978 1.00 89.62 214 GLN A O 1
ATOM 1580 N N . GLN A 1 215 ? -20.365 18.012 49.297 1.00 91.50 215 GLN A N 1
ATOM 1581 C CA . GLN A 1 215 ? -21.543 18.491 50.016 1.00 91.50 215 GLN A CA 1
ATOM 1582 C C . GLN A 1 215 ? -22.774 18.584 49.103 1.00 91.50 215 GLN A C 1
ATOM 1584 O O . GLN A 1 215 ? -23.858 18.161 49.486 1.00 91.50 215 GLN A O 1
ATOM 1589 N N . ALA A 1 216 ? -22.628 19.094 47.879 1.00 90.56 216 ALA A N 1
ATOM 1590 C CA . ALA A 1 216 ? -23.725 19.114 46.912 1.00 90.56 216 ALA A CA 1
ATOM 1591 C C . ALA A 1 216 ? -24.165 17.690 46.523 1.00 90.56 216 ALA A C 1
ATOM 1593 O O . ALA A 1 216 ? -25.353 17.404 46.393 1.00 90.56 216 ALA A O 1
ATOM 1594 N N . ALA A 1 217 ? -23.217 16.766 46.378 1.00 91.38 217 ALA A N 1
ATOM 1595 C CA . ALA A 1 217 ? -23.518 15.369 46.113 1.00 91.38 217 ALA A CA 1
ATOM 1596 C C . ALA A 1 217 ? -24.218 14.694 47.309 1.00 91.38 217 ALA A C 1
ATOM 1598 O O . ALA A 1 217 ? -25.121 13.886 47.101 1.00 91.38 217 ALA A O 1
ATOM 1599 N N . SER A 1 218 ? -23.870 15.041 48.556 1.00 88.75 218 SER A N 1
ATOM 1600 C CA . SER A 1 218 ? -24.533 14.490 49.749 1.00 88.75 218 SER A CA 1
ATOM 1601 C C . SER A 1 218 ? -25.974 14.979 49.923 1.00 88.75 218 SER A C 1
ATOM 1603 O O . SER A 1 218 ? -26.778 14.279 50.536 1.00 88.75 218 SER A O 1
ATOM 1605 N N . THR A 1 219 ? -26.335 16.118 49.325 1.00 90.75 219 THR A N 1
ATOM 1606 C CA . THR A 1 219 ? -27.720 16.611 49.256 1.00 90.75 219 THR A CA 1
ATOM 1607 C C . THR A 1 219 ? -28.497 16.098 48.036 1.00 90.75 219 THR A C 1
ATOM 1609 O O . THR A 1 219 ? -29.637 16.508 47.826 1.00 90.75 219 THR A O 1
ATOM 1612 N N . GLY A 1 220 ? -27.924 15.177 47.249 1.00 89.44 220 GLY A N 1
ATOM 1613 C CA . GLY A 1 220 ? -28.599 14.527 46.120 1.00 89.44 220 GLY A CA 1
ATOM 1614 C C . GLY A 1 220 ? -28.397 15.201 44.759 1.00 89.44 220 GLY A C 1
ATOM 1615 O O . GLY A 1 220 ? -29.061 14.821 43.797 1.00 89.44 220 GLY A O 1
ATOM 1616 N N . ASN A 1 221 ? -27.496 16.184 44.634 1.00 93.88 221 ASN A N 1
ATOM 1617 C CA . ASN A 1 221 ? -27.226 16.831 43.349 1.00 93.88 221 ASN A CA 1
ATOM 1618 C C . ASN A 1 221 ? -26.510 15.863 42.389 1.00 93.88 221 ASN A C 1
ATOM 1620 O O . ASN A 1 221 ? -25.324 15.563 42.546 1.00 93.88 221 ASN A O 1
ATOM 1624 N N . THR A 1 222 ? -27.234 15.390 41.375 1.00 93.94 222 THR A N 1
ATOM 1625 C CA . THR A 1 222 ? -26.740 14.370 40.440 1.00 93.94 222 THR A CA 1
ATOM 1626 C C . THR A 1 222 ? -25.664 14.888 39.490 1.00 93.94 222 THR A C 1
ATOM 1628 O O . THR A 1 222 ? -24.809 14.117 39.059 1.00 93.94 222 THR A O 1
ATOM 1631 N N . GLU A 1 223 ? -25.655 16.189 39.203 1.00 90.56 223 GLU A N 1
ATOM 1632 C CA . GLU A 1 223 ? -24.610 16.816 38.398 1.00 90.56 223 GLU A CA 1
ATOM 1633 C C . GLU A 1 223 ? -23.312 16.939 39.193 1.00 90.56 223 GLU A C 1
ATOM 1635 O O . GLU A 1 223 ? -22.243 16.627 38.680 1.00 90.56 223 GLU A O 1
ATOM 1640 N N . ALA A 1 224 ? -23.401 17.271 40.484 1.00 90.62 224 ALA A N 1
ATOM 1641 C CA . ALA A 1 224 ? -22.245 17.248 41.368 1.00 90.62 224 ALA A CA 1
ATOM 1642 C C . ALA A 1 224 ? -21.661 15.832 41.495 1.00 90.62 224 ALA A C 1
ATOM 1644 O O . ALA A 1 224 ? -20.446 15.663 41.414 1.00 90.62 224 ALA A O 1
ATOM 1645 N N . MET A 1 225 ? -22.515 14.809 41.624 1.00 94.69 225 MET A N 1
ATOM 1646 C CA . MET A 1 225 ? -22.084 13.407 41.599 1.00 94.69 225 MET A CA 1
ATOM 1647 C C . MET A 1 225 ? -21.389 13.059 40.275 1.00 94.69 225 MET A C 1
ATOM 1649 O O . MET A 1 225 ? -20.309 12.479 40.285 1.00 94.69 225 MET A O 1
ATOM 1653 N N . ARG A 1 226 ? -21.956 13.444 39.128 1.00 93.06 226 ARG A N 1
ATOM 1654 C CA . ARG A 1 226 ? -21.340 13.182 37.822 1.00 93.06 226 ARG A CA 1
ATOM 1655 C C . ARG A 1 226 ? -19.988 13.877 37.669 1.00 93.06 226 ARG A C 1
ATOM 1657 O O . ARG A 1 226 ? -19.034 13.240 37.229 1.00 93.06 226 ARG A O 1
ATOM 1664 N N . THR A 1 227 ? -19.885 15.144 38.054 1.00 90.31 227 THR A N 1
ATOM 1665 C CA . THR A 1 227 ? -18.636 15.913 37.986 1.00 90.31 227 THR A CA 1
ATOM 1666 C C . THR A 1 227 ? -17.561 15.321 38.891 1.00 90.31 227 THR A C 1
ATOM 1668 O O . THR A 1 227 ? -16.427 15.158 38.446 1.00 90.31 227 THR A O 1
ATOM 1671 N N . LEU A 1 228 ? -17.914 14.899 40.112 1.00 90.19 228 LEU A N 1
ATOM 1672 C CA . LEU A 1 228 ? -16.998 14.146 40.976 1.00 90.19 228 LEU A CA 1
ATOM 1673 C C . LEU A 1 228 ? -16.520 12.862 40.291 1.00 90.19 228 LEU A C 1
ATOM 1675 O O . LEU A 1 228 ? -15.325 12.575 40.299 1.00 90.19 228 LEU A O 1
ATOM 1679 N N . GLY A 1 229 ? -17.430 12.121 39.652 1.00 91.56 229 GLY A N 1
ATOM 1680 C CA . GLY A 1 229 ? -17.077 10.939 38.870 1.00 91.56 229 GLY A CA 1
ATOM 1681 C C . GLY A 1 229 ? -16.058 11.244 37.767 1.00 91.56 229 GLY A C 1
ATOM 1682 O O . GLY A 1 229 ? -15.066 10.531 37.624 1.00 91.56 229 GLY A O 1
ATOM 1683 N N . TRP A 1 230 ? -16.248 12.351 37.046 1.00 88.19 230 TRP A N 1
ATOM 1684 C CA . TRP A 1 230 ? -15.337 12.798 35.989 1.00 88.19 230 TRP A CA 1
ATOM 1685 C C . TRP A 1 230 ? -13.969 13.234 36.527 1.00 88.19 230 TRP A C 1
ATOM 1687 O O . TRP A 1 230 ? -12.948 12.892 35.924 1.00 88.19 230 TRP A O 1
ATOM 1697 N N . TRP A 1 231 ? -13.909 13.906 37.681 1.00 88.50 231 TRP A N 1
ATOM 1698 C CA . TRP A 1 231 ? -12.637 14.254 38.324 1.00 88.50 231 TRP A CA 1
ATOM 1699 C C . TRP A 1 231 ? -11.831 13.024 38.706 1.00 88.50 231 TRP A C 1
ATOM 1701 O O . TRP A 1 231 ? -10.650 12.950 38.368 1.00 88.50 231 TRP A O 1
ATOM 1711 N N . TYR A 1 232 ? -12.468 12.042 39.343 1.00 87.50 232 TYR A N 1
ATOM 1712 C CA . TYR A 1 232 ? -11.810 10.783 39.678 1.00 87.50 232 TYR A CA 1
ATOM 1713 C C . TYR A 1 232 ? -11.406 9.998 38.426 1.00 87.50 232 TYR A C 1
ATOM 1715 O O . TYR A 1 232 ? -10.324 9.423 38.399 1.00 87.50 232 TYR A O 1
ATOM 1723 N N . GLN A 1 233 ? -12.202 10.022 37.355 1.00 85.94 233 GLN A N 1
ATOM 1724 C CA . GLN A 1 233 ? -11.849 9.358 36.098 1.00 85.94 233 GLN A CA 1
ATOM 1725 C C . GLN A 1 233 ? -10.605 9.972 35.433 1.00 85.94 233 GLN A C 1
ATOM 1727 O O . GLN A 1 233 ? -9.805 9.239 34.860 1.00 85.94 233 GLN A O 1
ATOM 1732 N N . ASN A 1 234 ? -10.438 11.297 35.483 1.00 80.62 234 ASN A N 1
ATOM 1733 C CA . ASN A 1 234 ? -9.382 12.013 34.752 1.00 80.62 234 ASN A CA 1
ATOM 1734 C C . ASN A 1 234 ? -8.228 12.498 35.645 1.00 80.62 234 ASN A C 1
ATOM 1736 O O . ASN A 1 234 ? -7.322 13.168 35.160 1.00 80.62 234 ASN A O 1
ATOM 1740 N N . GLY A 1 235 ? -8.272 12.228 36.953 1.00 84.06 235 GLY A N 1
ATOM 1741 C CA . GLY A 1 235 ? -7.297 12.758 37.910 1.00 84.06 235 GLY A CA 1
ATOM 1742 C C . GLY A 1 235 ? -7.296 14.293 38.005 1.00 84.06 235 GLY A C 1
ATOM 1743 O O . GLY A 1 235 ? -6.266 14.913 38.264 1.00 84.06 235 GLY A O 1
ATOM 1744 N N . SER A 1 236 ? -8.436 14.936 37.743 1.00 78.25 236 SER A N 1
ATOM 1745 C CA . SER A 1 236 ? -8.548 16.400 37.709 1.00 78.25 236 SER A CA 1
ATOM 1746 C C . SER A 1 236 ? -8.797 16.956 39.111 1.00 78.25 236 SER A C 1
ATOM 1748 O O . SER A 1 236 ? -9.917 16.913 39.606 1.00 78.25 236 SER A O 1
ATOM 1750 N N . GLY A 1 237 ? -7.748 17.451 39.776 1.00 73.75 237 GLY A N 1
ATOM 1751 C CA . GLY A 1 237 ? -7.833 17.974 41.152 1.00 73.75 237 GLY A CA 1
ATOM 1752 C C . GLY A 1 237 ? -7.891 16.895 42.248 1.00 73.75 237 GLY A C 1
ATOM 1753 O O . GLY A 1 237 ? -7.873 17.216 43.436 1.00 73.75 237 GLY A O 1
ATOM 1754 N N . VAL A 1 238 ? -7.907 15.615 41.863 1.00 80.44 238 VAL A N 1
ATOM 1755 C CA . VAL A 1 238 ? -7.850 14.427 42.732 1.00 80.44 238 VAL A CA 1
ATOM 1756 C C . VAL A 1 238 ? -6.951 13.363 42.096 1.00 80.44 238 VAL A C 1
ATOM 1758 O O . VAL A 1 238 ? -6.703 13.407 40.896 1.00 80.44 238 VAL A O 1
ATOM 1761 N N . THR A 1 239 ? -6.465 12.389 42.870 1.00 84.06 239 THR A N 1
ATOM 1762 C CA . THR A 1 239 ? -5.795 11.209 42.297 1.00 84.06 239 THR A CA 1
ATOM 1763 C C . THR A 1 239 ? -6.785 10.431 41.430 1.00 84.06 239 THR A C 1
ATOM 1765 O O . THR A 1 239 ? -7.925 10.222 41.846 1.00 84.06 239 THR A O 1
ATOM 1768 N N . GLN A 1 240 ? -6.359 10.019 40.232 1.00 86.88 240 GLN A N 1
ATOM 1769 C CA . GLN A 1 240 ? -7.193 9.218 39.339 1.00 86.88 240 GLN A CA 1
ATOM 1770 C C . GLN A 1 240 ? -7.604 7.909 40.027 1.00 86.88 240 GLN A C 1
ATOM 1772 O O . GLN A 1 240 ? -6.759 7.176 40.537 1.00 86.88 240 GLN A O 1
ATOM 1777 N N . ASP A 1 241 ? -8.904 7.630 40.033 1.00 87.88 241 ASP A N 1
ATOM 1778 C CA . ASP A 1 241 ? -9.497 6.454 40.659 1.00 87.88 241 ASP A CA 1
ATOM 1779 C C . ASP A 1 241 ? -10.794 6.071 39.929 1.00 87.88 241 ASP A C 1
ATOM 1781 O O . ASP A 1 241 ? -11.863 6.651 40.132 1.00 87.88 241 ASP A O 1
ATOM 1785 N N . PHE A 1 242 ? -10.714 5.060 39.065 1.00 88.44 242 PHE A N 1
ATOM 1786 C CA . PHE A 1 242 ? -11.875 4.596 38.308 1.00 88.44 242 PHE A CA 1
ATOM 1787 C C . PHE A 1 242 ? -12.946 3.928 39.180 1.00 88.44 242 PHE A C 1
ATOM 1789 O O . PHE A 1 242 ? -14.120 3.934 38.808 1.00 88.44 242 PHE A O 1
ATOM 1796 N N . ALA A 1 243 ? -12.584 3.381 40.345 1.00 92.44 243 ALA A N 1
ATOM 1797 C CA . ALA A 1 243 ? -13.562 2.805 41.259 1.00 92.44 243 ALA A CA 1
ATOM 1798 C C . ALA A 1 243 ? -14.398 3.916 41.906 1.00 92.44 243 ALA A C 1
ATOM 1800 O O . ALA A 1 243 ? -15.625 3.835 41.898 1.00 92.44 243 ALA A O 1
ATOM 1801 N N . GLN A 1 244 ? -13.767 4.997 42.375 1.00 91.62 244 GLN A N 1
ATOM 1802 C CA . GLN A 1 244 ? -14.486 6.183 42.858 1.00 91.62 244 GLN A CA 1
ATOM 1803 C C . GLN A 1 244 ? -15.300 6.842 41.745 1.00 91.62 244 GLN A C 1
ATOM 1805 O O . GLN A 1 244 ? -16.453 7.213 41.972 1.00 91.62 244 GLN A O 1
ATOM 1810 N N . ALA A 1 245 ? -14.748 6.930 40.531 1.00 92.94 245 ALA A N 1
ATOM 1811 C CA . ALA A 1 245 ? -15.476 7.438 39.373 1.00 92.94 245 ALA A CA 1
ATOM 1812 C C . ALA A 1 245 ? -16.775 6.658 39.143 1.00 92.94 245 ALA A C 1
ATOM 1814 O O . ALA A 1 245 ? -17.857 7.241 39.062 1.00 92.94 245 ALA A O 1
ATOM 1815 N N . ARG A 1 246 ? -16.678 5.324 39.127 1.00 95.69 246 ARG A N 1
ATOM 1816 C CA . ARG A 1 246 ? -17.818 4.418 38.992 1.00 95.69 246 ARG A CA 1
ATOM 1817 C C . ARG A 1 246 ? -18.840 4.599 40.102 1.00 95.69 246 ARG A C 1
ATOM 1819 O O . ARG A 1 246 ? -20.030 4.632 39.812 1.00 95.69 246 ARG A O 1
ATOM 1826 N N . GLU A 1 247 ? -18.406 4.699 41.354 1.00 95.56 247 GLU A N 1
ATOM 1827 C CA . GLU A 1 247 ? -19.307 4.893 42.493 1.00 95.56 247 GLU A CA 1
ATOM 1828 C C . GLU A 1 247 ? -20.126 6.179 42.362 1.00 95.56 247 GLU A C 1
ATOM 1830 O O . GLU A 1 247 ? -21.346 6.173 42.547 1.00 95.56 247 GLU A O 1
ATOM 1835 N N . TRP A 1 248 ? -19.471 7.275 41.989 1.00 95.38 248 TRP A N 1
ATOM 1836 C CA . TRP A 1 248 ? -20.133 8.555 41.779 1.00 95.38 248 TRP A CA 1
ATOM 1837 C C . TRP A 1 248 ? -21.047 8.557 40.553 1.00 95.38 248 TRP A C 1
ATOM 1839 O O . TRP A 1 248 ? -22.191 9.009 40.653 1.00 95.38 248 TRP A O 1
ATOM 1849 N N . TYR A 1 249 ? -20.606 7.982 39.432 1.00 96.12 249 TYR A N 1
ATOM 1850 C CA . TYR A 1 249 ? -21.458 7.816 38.255 1.00 96.12 249 TYR A CA 1
ATOM 1851 C C . TYR A 1 249 ? -22.656 6.915 38.526 1.00 96.12 249 TYR A C 1
ATOM 1853 O O . TYR A 1 249 ? -23.750 7.236 38.079 1.00 96.12 249 TYR A O 1
ATOM 1861 N N . ARG A 1 250 ? -22.491 5.837 39.296 1.00 96.88 250 ARG A N 1
ATOM 1862 C CA . ARG A 1 250 ? -23.588 4.954 39.700 1.00 96.88 250 ARG A CA 1
ATOM 1863 C C . ARG A 1 250 ? -24.630 5.693 40.523 1.00 96.88 250 ARG A C 1
ATOM 1865 O O . ARG A 1 250 ? -25.796 5.645 40.155 1.00 96.88 250 ARG A O 1
ATOM 1872 N N . LYS A 1 251 ? -24.225 6.435 41.559 1.00 96.38 251 LYS A N 1
ATOM 1873 C CA . LYS A 1 251 ? -25.162 7.244 42.361 1.00 96.38 251 LYS A CA 1
ATOM 1874 C C . LYS A 1 251 ? -25.925 8.249 41.496 1.00 96.38 251 LYS A C 1
ATOM 1876 O O . LYS A 1 251 ? -27.142 8.358 41.606 1.00 96.38 251 LYS A O 1
ATOM 1881 N N . ALA A 1 252 ? -25.221 8.943 40.600 1.00 96.38 252 ALA A N 1
ATOM 1882 C CA . ALA A 1 252 ? -25.837 9.889 39.676 1.00 96.38 252 ALA A CA 1
ATOM 1883 C C . ALA A 1 252 ? -26.803 9.201 38.692 1.00 96.38 252 ALA A C 1
ATOM 1885 O O . ALA A 1 252 ? -27.902 9.700 38.457 1.00 96.38 252 ALA A O 1
ATOM 1886 N N . ALA A 1 253 ? -26.411 8.054 38.132 1.00 96.12 253 ALA A N 1
ATOM 1887 C CA . ALA A 1 253 ? -27.193 7.280 37.173 1.00 96.12 253 ALA A CA 1
ATOM 1888 C C . ALA A 1 253 ? -28.449 6.668 37.812 1.00 96.12 253 ALA A C 1
ATOM 1890 O O . ALA A 1 253 ? -29.528 6.725 37.225 1.00 96.12 253 ALA A O 1
ATOM 1891 N N . GLU A 1 254 ? -28.339 6.130 39.028 1.00 94.94 254 GLU A N 1
ATOM 1892 C CA . GLU A 1 254 ? -29.469 5.621 39.817 1.00 94.94 254 GLU A CA 1
ATOM 1893 C C . GLU A 1 254 ? -30.445 6.741 40.202 1.00 94.94 254 GLU A C 1
ATOM 1895 O O . GLU A 1 254 ? -31.652 6.516 40.243 1.00 94.94 254 GLU A O 1
ATOM 1900 N N . ALA A 1 255 ? -29.940 7.963 40.386 1.00 94.38 255 ALA A N 1
ATOM 1901 C CA . ALA A 1 255 ? -30.738 9.170 40.584 1.00 94.38 255 ALA A CA 1
ATOM 1902 C C . ALA A 1 255 ? -31.238 9.820 39.271 1.00 94.38 255 ALA A C 1
ATOM 1904 O O . ALA A 1 255 ? -31.802 10.913 39.302 1.00 94.38 255 ALA A O 1
ATOM 1905 N N . GLY A 1 256 ? -31.056 9.165 38.116 1.00 93.31 256 GLY A N 1
ATOM 1906 C CA . GLY A 1 256 ? -31.651 9.570 36.837 1.00 93.31 256 GLY A CA 1
ATOM 1907 C C . GLY A 1 256 ? -30.789 10.461 35.934 1.00 93.31 256 GLY A C 1
ATOM 1908 O O . GLY A 1 256 ? -31.287 10.939 34.918 1.00 93.31 256 GLY A O 1
ATOM 1909 N N . ASN A 1 257 ? -29.510 10.695 36.246 1.00 95.88 257 ASN A N 1
ATOM 1910 C CA . ASN A 1 257 ? -28.633 11.500 35.390 1.00 95.88 257 ASN A CA 1
ATOM 1911 C C . ASN A 1 257 ? -28.170 10.708 34.151 1.00 95.88 257 ASN A C 1
ATOM 1913 O O . ASN A 1 257 ? -27.365 9.782 34.253 1.00 95.88 257 ASN A O 1
ATOM 1917 N N . ALA A 1 258 ? -28.662 11.096 32.973 1.00 95.12 258 ALA A N 1
ATOM 1918 C CA . ALA A 1 258 ? -28.433 10.379 31.718 1.00 95.12 258 ALA A CA 1
ATOM 1919 C C . ALA A 1 258 ? -26.973 10.442 31.218 1.00 95.12 258 ALA A C 1
ATOM 1921 O O . ALA A 1 258 ? -26.436 9.453 30.710 1.00 95.12 258 ALA A O 1
ATOM 1922 N N . ALA A 1 259 ? -26.283 11.563 31.439 1.00 92.38 259 ALA A N 1
ATOM 1923 C CA . ALA A 1 259 ? -24.861 11.689 31.131 1.00 92.38 259 ALA A CA 1
ATOM 1924 C C . ALA A 1 259 ? -24.010 10.776 32.034 1.00 92.38 259 ALA A C 1
ATOM 1926 O O . ALA A 1 259 ? -23.069 10.135 31.568 1.00 92.38 259 ALA A O 1
ATOM 1927 N N . ALA A 1 260 ? -24.375 10.638 33.313 1.00 95.19 260 ALA A N 1
ATOM 1928 C CA . ALA A 1 260 ? -23.737 9.687 34.217 1.00 95.19 260 ALA A CA 1
ATOM 1929 C C . ALA A 1 260 ? -24.031 8.228 33.843 1.00 95.19 260 ALA A C 1
ATOM 1931 O O . ALA A 1 260 ? -23.138 7.397 33.971 1.00 95.19 260 ALA A O 1
ATOM 1932 N N . MET A 1 261 ? -25.228 7.913 33.327 1.00 97.69 261 MET A N 1
ATOM 1933 C CA . MET A 1 261 ? -25.514 6.590 32.750 1.00 97.69 261 MET A CA 1
ATOM 1934 C C . MET A 1 261 ? -24.569 6.295 31.578 1.00 97.69 261 MET A C 1
ATOM 1936 O O . MET A 1 261 ? -23.978 5.222 31.530 1.00 97.69 261 MET A O 1
ATOM 1940 N N . THR A 1 262 ? -24.348 7.261 30.680 1.00 95.06 262 THR A N 1
ATOM 1941 C CA . THR A 1 262 ? -23.380 7.107 29.579 1.00 95.06 262 THR A CA 1
ATOM 1942 C C . THR A 1 262 ? -21.956 6.912 30.100 1.00 95.06 262 THR A C 1
ATOM 1944 O O . THR A 1 262 ? -21.257 6.012 29.641 1.00 95.06 262 THR A O 1
ATOM 1947 N N . ASN A 1 263 ? -21.521 7.694 31.091 1.00 94.06 263 ASN A N 1
ATOM 1948 C CA . ASN A 1 263 ? -20.177 7.560 31.661 1.00 94.06 263 ASN A CA 1
ATOM 1949 C C . ASN A 1 263 ? -19.992 6.230 32.396 1.00 94.06 263 ASN A C 1
ATOM 1951 O O . ASN A 1 263 ? -18.941 5.608 32.291 1.00 94.06 263 ASN A O 1
ATOM 1955 N N . LEU A 1 264 ? -21.020 5.757 33.097 1.00 94.88 264 LEU A N 1
ATOM 1956 C CA . LEU A 1 264 ? -20.999 4.453 33.744 1.00 94.88 264 LEU A CA 1
ATOM 1957 C C . LEU A 1 264 ? -20.948 3.321 32.714 1.00 94.88 264 LEU A C 1
ATOM 1959 O O . LEU A 1 264 ? -20.142 2.406 32.861 1.00 94.88 264 LEU A O 1
ATOM 1963 N N . GLY A 1 265 ? -21.754 3.413 31.653 1.00 94.25 265 GLY A N 1
ATOM 1964 C CA . GLY A 1 265 ? -21.695 2.489 30.523 1.00 94.25 265 GLY A CA 1
ATOM 1965 C C . GLY A 1 265 ? -20.309 2.466 29.882 1.00 94.25 265 GLY A C 1
ATOM 1966 O O . GLY A 1 265 ? -19.789 1.394 29.606 1.00 94.25 265 GLY A O 1
ATOM 1967 N N . TYR A 1 266 ? -19.664 3.629 29.757 1.00 89.44 266 TYR A N 1
ATOM 1968 C CA . TYR A 1 266 ? -18.285 3.749 29.283 1.00 89.44 266 TYR A CA 1
ATOM 1969 C C . TYR A 1 266 ? -17.264 3.039 30.174 1.00 89.44 266 TYR A C 1
ATOM 1971 O O . TYR A 1 266 ? -16.380 2.355 29.658 1.00 89.44 266 TYR A O 1
ATOM 1979 N N . LEU A 1 267 ? -17.396 3.139 31.499 1.00 87.69 267 LEU A N 1
ATOM 1980 C CA . LEU A 1 267 ? -16.508 2.405 32.398 1.00 87.69 267 LEU A CA 1
ATOM 1981 C C . LEU A 1 267 ? -16.642 0.887 32.213 1.00 87.69 267 LEU A C 1
ATOM 1983 O O . LEU A 1 267 ? -15.628 0.195 32.165 1.00 87.69 267 LEU A O 1
ATOM 1987 N N . TYR A 1 268 ? -17.864 0.374 32.042 1.00 87.75 268 TYR A N 1
ATOM 1988 C CA . TYR A 1 268 ? -18.087 -1.043 31.731 1.00 87.75 268 TYR A CA 1
ATOM 1989 C C . TYR A 1 268 ? -17.603 -1.432 30.329 1.00 87.75 268 TYR A C 1
ATOM 1991 O O . TYR A 1 268 ? -17.008 -2.495 30.178 1.00 87.75 268 TYR A O 1
ATOM 1999 N N . ASP A 1 269 ? -17.794 -0.573 29.325 1.00 80.88 269 ASP A N 1
ATOM 2000 C CA . ASP A 1 269 ? -17.328 -0.793 27.950 1.00 80.88 269 ASP A CA 1
ATOM 2001 C C . ASP A 1 269 ? -15.805 -0.923 27.869 1.00 80.88 269 ASP A C 1
ATOM 2003 O O . ASP A 1 269 ? -15.296 -1.732 27.099 1.00 80.88 269 ASP A O 1
ATOM 2007 N N . LYS A 1 270 ? -15.064 -0.147 28.669 1.00 78.38 270 LYS A N 1
ATOM 2008 C CA . LYS A 1 270 ? -13.591 -0.161 28.679 1.00 78.38 270 LYS A CA 1
ATOM 2009 C C . LYS A 1 270 ? -12.963 -0.995 29.785 1.00 78.38 270 LYS A C 1
ATOM 2011 O O . LYS A 1 270 ? -11.746 -1.109 29.811 1.00 78.38 270 LYS A O 1
ATOM 2016 N N . GLY A 1 271 ? -13.751 -1.556 30.701 1.00 83.12 271 GLY A N 1
ATOM 2017 C CA . GLY A 1 271 ? -13.204 -2.248 31.872 1.00 83.12 271 GLY A CA 1
ATOM 2018 C C . GLY A 1 271 ? -12.434 -1.316 32.817 1.00 83.12 271 GLY A C 1
ATOM 2019 O O . GLY A 1 271 ? -11.433 -1.697 33.421 1.00 83.12 271 GLY A O 1
ATOM 2020 N N . LEU A 1 272 ? -12.883 -0.067 32.939 1.00 78.06 272 LEU A N 1
ATOM 2021 C CA . LEU A 1 272 ? -12.234 0.961 33.743 1.00 78.06 272 LEU A CA 1
ATOM 2022 C C . LEU A 1 272 ? -12.758 0.958 35.180 1.00 78.06 272 LEU A C 1
ATOM 2024 O O . LEU A 1 272 ? -13.871 1.406 35.451 1.00 78.06 272 LEU A O 1
ATOM 2028 N N . GLY A 1 273 ? -11.959 0.453 36.124 1.00 75.50 273 GLY A N 1
ATOM 2029 C CA . GLY A 1 273 ? -12.383 0.297 37.528 1.00 75.50 273 GLY A CA 1
ATOM 2030 C C . GLY A 1 273 ? -13.436 -0.803 37.743 1.00 75.50 273 GLY A C 1
ATOM 2031 O O . GLY A 1 273 ? -14.029 -0.907 38.822 1.00 75.50 273 GLY A O 1
ATOM 2032 N N . VAL A 1 274 ? -13.674 -1.619 36.712 1.00 80.88 274 VAL A N 1
ATOM 2033 C CA . VAL A 1 274 ? -14.559 -2.794 36.657 1.00 80.88 274 VAL A CA 1
ATOM 2034 C C . VAL A 1 274 ? -13.986 -3.807 35.675 1.00 80.88 274 VAL A C 1
ATOM 2036 O O . VAL A 1 274 ? -13.217 -3.439 34.797 1.00 80.88 274 VAL A O 1
ATOM 2039 N N . THR A 1 275 ? -14.389 -5.073 35.765 1.00 80.31 275 THR A N 1
ATOM 2040 C CA . THR A 1 275 ? -14.204 -5.996 34.636 1.00 80.31 275 THR A CA 1
ATOM 2041 C C . THR A 1 275 ? -15.012 -5.487 33.444 1.00 80.31 275 THR A C 1
ATOM 2043 O O . THR A 1 275 ? -16.142 -5.029 33.626 1.00 80.31 275 THR A O 1
ATOM 2046 N N . GLN A 1 276 ? -14.432 -5.540 32.243 1.00 84.12 276 GLN A N 1
ATOM 2047 C CA . GLN A 1 276 ? -15.137 -5.157 31.023 1.00 84.12 276 GLN A CA 1
ATOM 2048 C C . GLN A 1 276 ? -16.405 -6.000 30.870 1.00 84.12 276 GLN A C 1
ATOM 2050 O O . GLN A 1 276 ? -16.364 -7.225 30.973 1.00 84.12 276 GLN A O 1
ATOM 2055 N N . ASP A 1 277 ? -17.529 -5.331 30.638 1.00 83.25 277 ASP A N 1
ATOM 2056 C CA . ASP A 1 277 ? -18.831 -5.976 30.539 1.00 83.25 277 ASP A CA 1
ATOM 2057 C C . ASP A 1 277 ? -19.712 -5.222 29.541 1.00 83.25 277 ASP A C 1
ATOM 2059 O O . ASP A 1 277 ? -20.361 -4.223 29.861 1.00 83.25 277 ASP A O 1
ATOM 2063 N N . TYR A 1 278 ? -19.764 -5.732 28.310 1.00 84.38 278 TYR A N 1
ATOM 2064 C CA . TYR A 1 278 ? -20.608 -5.164 27.260 1.00 84.38 278 TYR A CA 1
ATOM 2065 C C . TYR A 1 278 ? -22.107 -5.300 27.552 1.00 84.38 278 TYR A C 1
ATOM 2067 O O . TYR A 1 278 ? -22.906 -4.522 27.036 1.00 84.38 278 TYR A O 1
ATOM 2075 N N . THR A 1 279 ? -22.520 -6.241 28.402 1.00 91.62 279 THR A N 1
ATOM 2076 C CA . THR A 1 279 ? -23.928 -6.366 28.800 1.00 91.62 279 THR A CA 1
ATOM 2077 C C . THR A 1 279 ? -24.316 -5.213 29.720 1.00 91.62 279 THR A C 1
ATOM 2079 O O . THR A 1 279 ? -25.352 -4.580 29.510 1.00 91.62 279 THR A O 1
ATOM 2082 N N . GLN A 1 280 ? -23.466 -4.889 30.698 1.00 90.81 280 GLN A N 1
ATOM 2083 C CA . GLN A 1 280 ? -23.662 -3.726 31.568 1.00 90.81 280 GLN A CA 1
ATOM 2084 C C . GLN A 1 280 ? -23.496 -2.410 30.809 1.00 90.81 280 GLN A C 1
ATOM 2086 O O . GLN A 1 280 ? -24.303 -1.499 30.996 1.00 90.81 280 GLN A O 1
ATOM 2091 N N . ALA A 1 281 ? -22.507 -2.313 29.917 1.00 92.81 281 ALA A N 1
ATOM 2092 C CA . ALA A 1 281 ? -22.330 -1.142 29.064 1.00 92.81 281 ALA A CA 1
ATOM 2093 C C . ALA A 1 281 ? -23.595 -0.867 28.246 1.00 92.81 281 ALA A C 1
ATOM 2095 O O . ALA A 1 281 ? -24.156 0.227 28.326 1.00 92.81 281 ALA A O 1
ATOM 2096 N N . ARG A 1 282 ? -24.116 -1.895 27.559 1.00 94.38 282 ARG A N 1
ATOM 2097 C CA . ARG A 1 282 ? -25.370 -1.805 26.807 1.00 94.38 282 ARG A CA 1
ATOM 2098 C C . ARG A 1 282 ? -26.534 -1.391 27.683 1.00 94.38 282 ARG A C 1
ATOM 2100 O O . ARG A 1 282 ? -27.264 -0.485 27.308 1.00 94.38 282 ARG A O 1
ATOM 2107 N N . TYR A 1 283 ? -26.698 -2.020 28.843 1.00 96.19 283 TYR A N 1
ATOM 2108 C CA . TYR A 1 283 ? -27.779 -1.692 29.767 1.00 96.19 283 TYR A CA 1
ATOM 2109 C C . TYR A 1 283 ? -27.787 -0.201 30.135 1.00 96.19 283 TYR A C 1
ATOM 2111 O O . TYR A 1 283 ? -28.830 0.457 30.090 1.00 96.19 283 TYR A O 1
ATOM 2119 N N . TRP A 1 284 ? -26.620 0.355 30.464 1.00 96.94 284 TRP A N 1
ATOM 2120 C CA . TRP A 1 284 ? -26.503 1.765 30.825 1.00 96.94 284 TRP A CA 1
ATOM 2121 C C . TRP A 1 284 ? -26.620 2.704 29.623 1.00 96.94 284 TRP A C 1
ATOM 2123 O O . TRP A 1 284 ? -27.252 3.753 29.752 1.00 96.94 284 TRP A O 1
ATOM 2133 N N . TYR A 1 285 ? -26.108 2.327 28.451 1.00 96.50 285 TYR A N 1
ATOM 2134 C CA . TYR A 1 285 ? -26.314 3.091 27.219 1.00 96.50 285 TYR A CA 1
ATOM 2135 C C . TYR A 1 285 ? -27.770 3.082 26.755 1.00 96.50 285 TYR A C 1
ATOM 2137 O O . TYR A 1 285 ? -28.273 4.130 26.365 1.00 96.50 285 TYR A O 1
ATOM 2145 N N . GLU A 1 286 ? -28.485 1.960 26.858 1.00 96.62 286 GLU A N 1
ATOM 2146 C CA . GLU A 1 286 ? -29.923 1.875 26.581 1.00 96.62 286 GLU A CA 1
ATOM 2147 C C . GLU A 1 286 ? -30.714 2.770 27.535 1.00 96.62 286 GLU A C 1
ATOM 2149 O O . GLU A 1 286 ? -31.584 3.522 27.096 1.00 96.62 286 GLU A O 1
ATOM 2154 N N . LYS A 1 287 ? -30.385 2.761 28.833 1.00 97.19 287 LYS A N 1
ATOM 2155 C CA . LYS A 1 287 ? -30.992 3.691 29.794 1.00 97.19 287 LYS A CA 1
ATOM 2156 C C . LYS A 1 287 ? -30.711 5.151 29.450 1.00 97.19 287 LYS A C 1
ATOM 2158 O O . LYS A 1 287 ? -31.646 5.948 29.440 1.00 97.19 287 LYS A O 1
ATOM 2163 N N . ALA A 1 288 ? -29.463 5.491 29.136 1.00 96.81 288 ALA A N 1
ATOM 2164 C CA . ALA A 1 288 ? -29.084 6.843 28.743 1.00 96.81 288 ALA A CA 1
ATOM 2165 C C . ALA A 1 288 ? -29.822 7.283 27.467 1.00 96.81 288 ALA A C 1
ATOM 2167 O O . ALA A 1 288 ? -30.400 8.367 27.421 1.00 96.81 288 ALA A O 1
ATOM 2168 N N . ALA A 1 289 ? -29.874 6.412 26.459 1.00 95.50 289 ALA A N 1
ATOM 2169 C CA . ALA A 1 289 ? -30.559 6.654 25.197 1.00 95.50 289 ALA A CA 1
ATOM 2170 C C . ALA A 1 289 ? -32.072 6.840 25.392 1.00 95.50 289 ALA A C 1
ATOM 2172 O O . ALA A 1 289 ? -32.657 7.756 24.816 1.00 95.50 289 ALA A O 1
ATOM 2173 N N . ASN A 1 290 ? -32.702 6.030 26.249 1.00 94.88 290 ASN A N 1
ATOM 2174 C CA . ASN A 1 290 ? -34.115 6.177 26.610 1.00 94.88 290 ASN A CA 1
ATOM 2175 C C . ASN A 1 290 ? -34.390 7.467 27.400 1.00 94.88 290 ASN A C 1
ATOM 2177 O O . ASN A 1 290 ? -35.488 8.010 27.315 1.00 94.88 290 ASN A O 1
ATOM 2181 N N . ALA A 1 291 ? -33.396 7.976 28.131 1.00 94.12 291 ALA A N 1
ATOM 2182 C CA . ALA A 1 291 ? -33.442 9.274 28.802 1.00 94.12 291 ALA A CA 1
ATOM 2183 C C . ALA A 1 291 ? -33.089 10.460 27.877 1.00 94.12 291 ALA A C 1
ATOM 2185 O O . ALA A 1 291 ? -33.055 11.599 28.337 1.00 94.12 291 ALA A O 1
ATOM 2186 N N . GLY A 1 292 ? -32.851 10.218 26.582 1.00 92.81 292 GLY A N 1
ATOM 2187 C CA . GLY A 1 292 ? -32.590 11.265 25.593 1.00 92.81 292 GLY A CA 1
ATOM 2188 C C . GLY A 1 292 ? -31.123 11.682 25.449 1.00 92.81 292 GLY A C 1
ATOM 2189 O O . GLY A 1 292 ? -30.858 12.650 24.744 1.00 92.81 292 GLY A O 1
ATOM 2190 N N . GLU A 1 293 ? -30.171 10.980 26.074 1.00 95.38 293 GLU A N 1
ATOM 2191 C CA . GLU A 1 293 ? -28.748 11.348 26.042 1.00 95.38 293 GLU A CA 1
ATOM 2192 C C . GLU A 1 293 ? -28.104 11.032 24.675 1.00 95.38 293 GLU A C 1
ATOM 2194 O O . GLU A 1 293 ? -27.962 9.851 24.325 1.00 95.38 293 GLU A O 1
ATOM 2199 N N . PRO A 1 294 ? -27.661 12.046 23.901 1.00 94.19 294 PRO A N 1
ATOM 2200 C CA . PRO A 1 294 ? -27.185 11.843 22.533 1.00 94.19 294 PRO A CA 1
ATOM 2201 C C . PRO A 1 294 ? -25.922 10.975 22.445 1.00 94.19 294 PRO A C 1
ATOM 2203 O O . PRO A 1 294 ? -25.775 10.194 21.504 1.00 94.19 294 PRO A O 1
ATOM 2206 N N . MET A 1 295 ? -25.009 11.082 23.419 1.00 91.00 295 MET A N 1
ATOM 2207 C CA . MET A 1 295 ? -23.808 10.236 23.459 1.00 91.00 295 MET A CA 1
ATOM 2208 C C . MET A 1 295 ? -24.142 8.779 23.789 1.00 91.00 295 MET A C 1
ATOM 2210 O O . MET A 1 295 ? -23.562 7.875 23.193 1.00 91.00 295 MET A O 1
ATOM 2214 N N . GLY A 1 296 ? -25.121 8.540 24.666 1.00 94.25 296 GLY A N 1
ATOM 2215 C CA . GLY A 1 296 ? -25.641 7.201 24.945 1.00 94.25 296 GLY A CA 1
ATOM 2216 C C . GLY A 1 296 ? -26.242 6.550 23.697 1.00 94.25 296 GLY A C 1
ATOM 2217 O O . GLY A 1 296 ? -25.951 5.391 23.411 1.00 94.25 296 GLY A O 1
ATOM 2218 N N . MET A 1 297 ? -26.998 7.314 22.896 1.00 97.31 297 MET A N 1
ATOM 2219 C CA . MET A 1 297 ? -27.518 6.852 21.600 1.00 97.31 297 MET A CA 1
ATOM 2220 C C . MET A 1 297 ? -26.394 6.515 20.612 1.00 97.31 297 MET A C 1
ATOM 2222 O O . MET A 1 297 ? -26.438 5.466 19.974 1.00 97.31 297 MET A O 1
ATOM 2226 N N . ASN A 1 298 ? -25.371 7.369 20.493 1.00 94.44 298 ASN A N 1
ATOM 2227 C CA . ASN A 1 298 ? -24.219 7.096 19.630 1.00 94.44 298 ASN A CA 1
ATOM 2228 C C . ASN A 1 298 ? -23.461 5.833 20.070 1.00 94.44 298 ASN A C 1
ATOM 2230 O O . ASN A 1 298 ? -23.157 4.981 19.238 1.00 94.44 298 ASN A O 1
ATOM 2234 N N . ASN A 1 299 ? -23.184 5.690 21.367 1.00 91.56 299 ASN A N 1
ATOM 2235 C CA . ASN A 1 299 ? -22.454 4.537 21.890 1.00 91.56 299 ASN A CA 1
ATOM 2236 C C . ASN A 1 299 ? -23.257 3.244 21.708 1.00 91.56 299 ASN A C 1
ATOM 2238 O O . ASN A 1 299 ? -22.689 2.233 21.312 1.00 91.56 299 ASN A O 1
ATOM 2242 N N . LEU A 1 300 ? -24.582 3.286 21.870 1.00 93.50 300 LEU A N 1
ATOM 2243 C CA . LEU A 1 300 ? -25.441 2.149 21.545 1.00 93.50 300 LEU A CA 1
ATOM 2244 C C . LEU A 1 300 ? -25.392 1.797 20.048 1.00 93.50 300 LEU A C 1
ATOM 2246 O O . LEU A 1 300 ? -25.317 0.622 19.699 1.00 93.50 300 LEU A O 1
ATOM 2250 N N . GLY A 1 301 ? -25.354 2.800 19.165 1.00 94.44 301 GLY A N 1
ATOM 2251 C CA . GLY A 1 301 ? -25.115 2.590 17.735 1.00 94.44 301 GLY A CA 1
ATOM 2252 C C . GLY A 1 301 ? -23.779 1.892 17.451 1.00 94.44 301 GLY A C 1
ATOM 2253 O O . GLY A 1 301 ? -23.745 0.948 16.665 1.00 94.44 301 GLY A O 1
ATOM 2254 N N . LEU A 1 302 ? -22.701 2.281 18.148 1.00 86.06 302 LEU A N 1
ATOM 2255 C CA . LEU A 1 302 ? -21.385 1.629 18.042 1.00 86.06 302 LEU A CA 1
ATOM 2256 C C . LEU A 1 302 ? -21.428 0.160 18.478 1.00 86.06 302 LEU A C 1
ATOM 2258 O O . LEU A 1 302 ? -20.818 -0.684 17.821 1.00 86.06 302 LEU A O 1
ATOM 2262 N N . MET A 1 303 ? -22.189 -0.169 19.527 1.00 86.25 303 MET A N 1
ATOM 2263 C CA . MET A 1 303 ? -22.350 -1.562 19.955 1.00 86.25 303 MET A CA 1
ATOM 2264 C C . MET A 1 303 ? -22.958 -2.428 18.851 1.00 86.25 303 MET A C 1
ATOM 2266 O O . MET A 1 303 ? -22.452 -3.516 18.586 1.00 86.25 303 MET A O 1
ATOM 2270 N N . TYR A 1 304 ? -23.988 -1.934 18.158 1.00 90.44 304 TYR A N 1
ATOM 2271 C CA . TYR A 1 304 ? -24.585 -2.639 17.021 1.00 90.44 304 TYR A CA 1
ATOM 2272 C C . TYR A 1 304 ? -23.674 -2.665 15.787 1.00 90.44 304 TYR A C 1
ATOM 2274 O O . TYR A 1 304 ? -23.614 -3.687 15.107 1.00 90.44 304 TYR A O 1
ATOM 2282 N N . GLN A 1 305 ? -22.915 -1.597 15.519 1.00 85.31 305 GLN A N 1
ATOM 2283 C CA . GLN A 1 305 ? -21.944 -1.555 14.420 1.00 85.31 305 GLN A CA 1
ATOM 2284 C C . GLN A 1 305 ? -20.868 -2.640 14.554 1.00 85.31 305 GLN A C 1
ATOM 2286 O O . GLN A 1 305 ? -20.485 -3.235 13.548 1.00 85.31 305 GLN A O 1
ATOM 2291 N N . TYR A 1 306 ? -20.348 -2.870 15.761 1.00 77.88 306 TYR A N 1
ATOM 2292 C CA . TYR A 1 306 ? -19.239 -3.805 15.991 1.00 77.88 306 TYR A CA 1
ATOM 2293 C C . TYR A 1 306 ? -19.669 -5.158 16.570 1.00 77.88 306 TYR A C 1
ATOM 2295 O O . TYR A 1 306 ? -18.848 -6.068 16.657 1.00 77.88 306 TYR A O 1
ATOM 2303 N N . GLY A 1 307 ? -20.938 -5.315 16.959 1.00 80.44 307 GLY A N 1
ATOM 2304 C CA . GLY A 1 307 ? -21.424 -6.524 17.625 1.00 80.44 307 GLY A CA 1
ATOM 2305 C C . GLY A 1 307 ? -20.907 -6.678 19.062 1.00 80.44 307 GLY A C 1
ATOM 2306 O O . GLY A 1 307 ? -20.662 -7.790 19.530 1.00 80.44 307 GLY A O 1
ATOM 2307 N N . TRP A 1 308 ? -20.693 -5.574 19.781 1.00 80.38 308 TRP A N 1
ATOM 2308 C CA . TRP A 1 308 ? -20.250 -5.614 21.178 1.00 80.38 308 TRP A CA 1
ATOM 2309 C C . TRP A 1 308 ? -21.436 -5.870 22.105 1.00 80.38 308 TRP A C 1
ATOM 2311 O O . TRP A 1 308 ? -22.323 -5.033 22.232 1.00 80.38 308 TRP A O 1
ATOM 2321 N N . GLY A 1 309 ? -21.485 -7.042 22.743 1.00 73.38 309 GLY A N 1
ATOM 2322 C CA . GLY A 1 309 ? -22.600 -7.427 23.624 1.00 73.38 309 GLY A CA 1
ATOM 2323 C C . GLY A 1 309 ? -23.951 -7.610 22.913 1.00 73.38 309 GLY A C 1
ATOM 2324 O O . GLY A 1 309 ? -24.969 -7.802 23.582 1.00 73.38 309 GLY A O 1
ATOM 2325 N N . VAL A 1 310 ? -23.964 -7.552 21.576 1.00 84.38 310 VAL A N 1
ATOM 2326 C CA . VAL A 1 310 ? -25.115 -7.748 20.680 1.00 84.38 310 VAL A CA 1
ATOM 2327 C C . VAL A 1 310 ? -24.653 -8.420 19.388 1.00 84.38 310 VAL A C 1
ATOM 2329 O O . VAL A 1 310 ? -23.469 -8.426 19.074 1.00 84.38 310 VAL A O 1
ATOM 2332 N N . THR A 1 311 ? -25.577 -8.978 18.606 1.00 87.38 311 THR A N 1
ATOM 2333 C CA . THR A 1 311 ? -25.258 -9.366 17.223 1.00 87.38 311 THR A CA 1
ATOM 2334 C C . THR A 1 311 ? -25.013 -8.109 16.388 1.00 87.38 311 THR A C 1
ATOM 2336 O O . THR A 1 311 ? -25.737 -7.127 16.541 1.00 87.38 311 THR A O 1
ATOM 2339 N N . GLN A 1 312 ? -23.991 -8.132 15.528 1.00 88.56 312 GLN A N 1
ATOM 2340 C CA . GLN A 1 312 ? -23.702 -7.017 14.629 1.00 88.56 312 GLN A CA 1
ATOM 2341 C C . GLN A 1 312 ? -24.904 -6.743 13.716 1.00 88.56 312 GLN A C 1
ATOM 2343 O O . GLN A 1 312 ? -25.399 -7.650 13.047 1.00 88.56 312 GLN A O 1
ATOM 2348 N N . ASP A 1 313 ? -25.353 -5.489 13.689 1.00 91.00 313 ASP A N 1
ATOM 2349 C CA . ASP A 1 313 ? -26.523 -5.059 12.929 1.00 91.00 313 ASP A CA 1
ATOM 2350 C C . ASP A 1 313 ? -26.398 -3.579 12.529 1.00 91.00 313 ASP A C 1
ATOM 2352 O O . ASP A 1 313 ? -26.589 -2.659 13.329 1.00 91.00 313 ASP A O 1
ATOM 2356 N N . TYR A 1 314 ? -26.103 -3.335 11.253 1.00 89.25 314 TYR A N 1
ATOM 2357 C CA . TYR A 1 314 ? -25.976 -1.977 10.727 1.00 89.25 314 TYR A CA 1
ATOM 2358 C C . TYR A 1 314 ? -27.307 -1.221 10.631 1.00 89.25 314 TYR A C 1
ATOM 2360 O O . TYR A 1 314 ? -27.299 0.007 10.675 1.00 89.25 314 TYR A O 1
ATOM 2368 N N . ALA A 1 315 ? -28.448 -1.909 10.531 1.00 97.19 315 ALA A N 1
ATOM 2369 C CA . ALA A 1 315 ? -29.754 -1.255 10.513 1.00 97.19 315 ALA A CA 1
ATOM 2370 C C . ALA A 1 315 ? -30.114 -0.723 11.909 1.00 97.19 315 ALA A C 1
ATOM 2372 O O . ALA A 1 315 ? -30.621 0.393 12.045 1.00 97.19 315 ALA A O 1
ATOM 2373 N N . GLN A 1 316 ? -29.782 -1.472 12.965 1.00 95.94 316 GLN A N 1
ATOM 2374 C CA . GLN A 1 316 ? -29.889 -0.975 14.340 1.00 95.94 316 GLN A CA 1
ATOM 2375 C C . GLN A 1 316 ? -28.886 0.147 14.615 1.00 95.94 316 GLN A C 1
ATOM 2377 O O . GLN A 1 316 ? -29.259 1.163 15.205 1.00 95.94 316 GLN A O 1
ATOM 2382 N N . ALA A 1 317 ? -27.639 0.013 14.147 1.00 95.19 317 ALA A N 1
ATOM 2383 C CA . ALA A 1 317 ? -26.645 1.079 14.260 1.00 95.19 317 ALA A CA 1
ATOM 2384 C C . ALA A 1 317 ? -27.145 2.376 13.601 1.00 95.19 317 ALA A C 1
ATOM 2386 O O . ALA A 1 317 ? -27.133 3.431 14.236 1.00 95.19 317 ALA A O 1
ATOM 2387 N N . HIS A 1 318 ? -2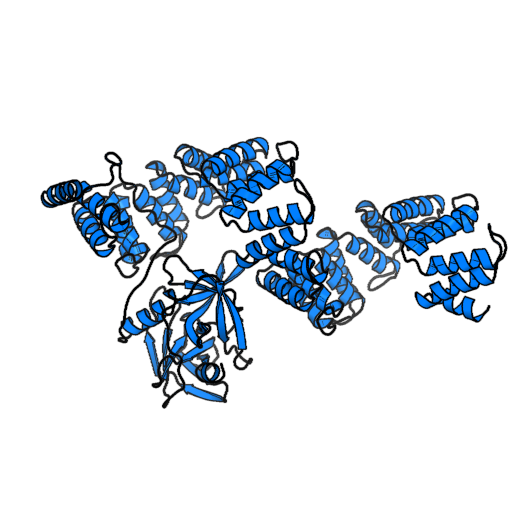7.683 2.284 12.378 1.00 97.94 318 HIS A N 1
ATOM 2388 C CA . HIS A 1 318 ? -28.319 3.402 11.675 1.00 97.94 318 HIS A CA 1
ATOM 2389 C C . HIS A 1 318 ? -29.428 4.045 12.505 1.00 97.94 318 HIS A C 1
ATOM 2391 O O . HIS A 1 318 ? -29.394 5.254 12.728 1.00 97.94 318 HIS A O 1
ATOM 2397 N N . ALA A 1 319 ? -30.370 3.251 13.021 1.00 97.88 319 ALA A N 1
ATOM 2398 C CA . ALA A 1 319 ? -31.488 3.765 13.804 1.00 97.88 319 ALA A CA 1
ATOM 2399 C C . ALA A 1 319 ? -31.024 4.539 15.051 1.00 97.88 319 ALA A C 1
ATOM 2401 O O . ALA A 1 319 ? -31.585 5.589 15.382 1.00 97.88 319 ALA A O 1
ATOM 2402 N N . TRP A 1 320 ? -29.985 4.057 15.738 1.00 97.38 320 TRP A N 1
ATOM 2403 C CA . TRP A 1 320 ? -29.429 4.729 16.913 1.00 97.38 320 TRP A CA 1
ATOM 2404 C C . TRP A 1 320 ? -28.601 5.963 16.564 1.00 97.38 320 TRP A C 1
ATOM 2406 O O . TRP A 1 320 ? -28.779 7.002 17.205 1.00 97.38 320 TRP A O 1
ATOM 2416 N N . TYR A 1 321 ? -27.779 5.915 15.514 1.00 96.94 321 TYR A N 1
ATOM 2417 C CA . TYR A 1 321 ? -27.076 7.104 15.033 1.00 96.94 321 TYR A CA 1
ATOM 2418 C C . TYR A 1 321 ? -28.040 8.177 14.533 1.00 96.94 321 TYR A C 1
ATOM 2420 O O . TYR A 1 321 ? -27.812 9.354 14.794 1.00 96.94 321 TYR A O 1
ATOM 2428 N N . GLN A 1 322 ? -29.152 7.794 13.900 1.00 97.81 322 GLN A N 1
ATOM 2429 C CA . GLN A 1 322 ? -30.196 8.720 13.466 1.00 97.81 322 GLN A CA 1
ATOM 2430 C C . GLN A 1 322 ? -30.815 9.457 14.652 1.00 97.81 322 GLN A C 1
ATOM 2432 O O . GLN A 1 322 ? -30.969 10.679 14.599 1.00 97.81 322 GLN A O 1
ATOM 2437 N N . LYS A 1 323 ? -31.118 8.743 15.742 1.00 97.44 323 LYS A N 1
ATOM 2438 C CA . LYS A 1 323 ? -31.594 9.360 16.987 1.00 97.44 323 LYS A CA 1
ATOM 2439 C C . LYS A 1 323 ? -30.535 10.283 17.596 1.00 97.44 323 LYS A C 1
ATOM 2441 O O . LYS A 1 323 ? -30.856 11.423 17.923 1.00 97.44 323 LYS A O 1
ATOM 2446 N N . ALA A 1 324 ? -29.279 9.837 17.668 1.00 96.19 324 ALA A N 1
ATOM 2447 C CA . ALA A 1 324 ? -28.170 10.641 18.184 1.00 96.19 324 ALA A CA 1
ATOM 2448 C C . ALA A 1 324 ? -27.977 11.937 17.376 1.00 96.19 324 ALA A C 1
ATOM 2450 O O . ALA A 1 324 ? -27.829 13.015 17.948 1.00 96.19 324 ALA A O 1
ATOM 2451 N N . ALA A 1 325 ? -28.025 11.847 16.046 1.00 95.19 325 ALA A N 1
ATOM 2452 C CA . ALA A 1 325 ? -27.867 12.976 15.138 1.00 95.19 325 ALA A CA 1
ATOM 2453 C C . ALA A 1 325 ? -29.023 13.979 15.245 1.00 95.19 325 ALA A C 1
ATOM 2455 O O . ALA A 1 325 ? -28.784 15.184 15.271 1.00 95.19 325 ALA A O 1
ATOM 2456 N N . VAL A 1 326 ? -30.269 13.500 15.359 1.00 95.94 326 VAL A N 1
ATOM 2457 C CA . VAL A 1 326 ? -31.441 14.359 15.623 1.00 95.94 326 VAL A CA 1
ATOM 2458 C C . VAL A 1 326 ? -31.298 15.082 16.963 1.00 95.94 326 VAL A C 1
ATOM 2460 O O . VAL A 1 326 ? -31.683 16.242 17.074 1.00 95.94 326 VAL A O 1
ATOM 2463 N N . ALA A 1 327 ? -30.680 14.434 17.950 1.00 93.19 327 ALA A N 1
ATOM 2464 C CA . ALA A 1 327 ? -30.369 15.026 19.245 1.00 93.19 327 ALA A CA 1
ATOM 2465 C C . ALA A 1 327 ? -29.075 15.878 19.253 1.00 93.19 327 ALA A C 1
ATOM 2467 O O . ALA A 1 327 ? -28.599 16.269 20.316 1.00 93.19 327 ALA A O 1
ATOM 2468 N N . GLY A 1 328 ? -28.498 16.185 18.082 1.00 91.50 328 GLY A N 1
ATOM 2469 C CA . GLY A 1 328 ? -27.358 17.098 17.937 1.00 91.50 328 GLY A CA 1
ATOM 2470 C C . GLY A 1 328 ? -25.975 16.463 18.115 1.00 91.50 328 GLY A C 1
ATOM 2471 O O . GLY A 1 328 ? -24.980 17.182 18.181 1.00 91.50 328 GLY A O 1
ATOM 2472 N N . ASN A 1 329 ? -25.868 15.133 18.190 1.00 92.62 329 ASN A N 1
ATOM 2473 C CA . ASN A 1 329 ? -24.582 14.465 18.374 1.00 92.62 329 ASN A CA 1
ATOM 2474 C C . ASN A 1 329 ? -23.742 14.461 17.085 1.00 92.62 329 ASN A C 1
ATOM 2476 O O . ASN A 1 329 ? -24.076 13.779 16.115 1.00 92.62 329 ASN A O 1
ATOM 2480 N N . ALA A 1 330 ? -22.610 15.167 17.103 1.00 93.06 330 ALA A N 1
ATOM 2481 C CA . ALA A 1 330 ? -21.720 15.288 15.950 1.00 93.06 330 ALA A CA 1
ATOM 2482 C C . ALA A 1 330 ? -21.089 13.945 15.516 1.00 93.06 330 ALA A C 1
ATOM 2484 O O . ALA A 1 330 ? -20.893 13.716 14.322 1.00 93.06 330 ALA A O 1
ATOM 2485 N N . TRP A 1 331 ? -20.819 13.030 16.458 1.00 89.12 331 TRP A N 1
ATOM 2486 C CA . TRP A 1 331 ? -20.325 11.679 16.150 1.00 89.12 331 TRP A CA 1
ATOM 2487 C C . TRP A 1 331 ? -21.399 10.818 15.482 1.00 89.12 331 TRP A C 1
ATOM 2489 O O . TRP A 1 331 ? -21.124 10.184 14.468 1.00 89.12 331 TRP A O 1
ATOM 2499 N N . GLY A 1 332 ? -22.638 10.872 15.975 1.00 93.62 332 GLY A N 1
ATOM 2500 C CA . GLY A 1 332 ? -23.793 10.223 15.360 1.00 93.62 332 GLY A CA 1
ATOM 2501 C C . GLY A 1 332 ? -24.041 10.723 13.936 1.00 93.62 332 GLY A C 1
ATOM 2502 O O . GLY A 1 332 ? -24.248 9.916 13.035 1.00 93.62 332 GLY A O 1
ATOM 2503 N N . MET A 1 333 ? -23.926 12.036 13.697 1.00 97.12 333 MET A N 1
ATOM 2504 C CA . MET A 1 333 ? -23.988 12.610 12.344 1.00 97.12 333 MET A CA 1
ATOM 2505 C C . MET A 1 333 ? -22.868 12.064 11.443 1.00 97.12 333 MET A C 1
ATOM 2507 O O . MET A 1 333 ? -23.146 11.604 10.338 1.00 97.12 333 MET A O 1
ATOM 2511 N N . LYS A 1 334 ? -21.613 12.048 11.912 1.00 94.94 334 LYS A N 1
ATOM 2512 C CA . LYS A 1 334 ? -20.479 11.491 11.153 1.00 94.94 334 LYS A CA 1
ATOM 2513 C C . LYS A 1 334 ? -20.686 10.007 10.833 1.00 94.94 334 LYS A C 1
ATOM 2515 O O . LYS A 1 334 ? -20.419 9.571 9.715 1.00 94.94 334 LYS A O 1
ATOM 2520 N N . ASN A 1 335 ? -21.172 9.230 11.799 1.00 91.88 335 ASN A N 1
ATOM 2521 C CA . ASN A 1 335 ? -21.400 7.796 11.639 1.00 91.88 335 ASN A CA 1
ATOM 2522 C C . ASN A 1 335 ? -22.557 7.502 10.673 1.00 91.88 335 ASN A C 1
ATOM 2524 O O . ASN A 1 335 ? -22.439 6.586 9.864 1.00 91.88 335 ASN A O 1
ATOM 2528 N N . LEU A 1 336 ? -23.620 8.315 10.656 1.00 94.62 336 LEU A N 1
ATOM 2529 C CA . LEU A 1 336 ? -24.632 8.248 9.592 1.00 94.62 336 LEU A CA 1
ATOM 2530 C C . LEU A 1 336 ? -24.032 8.525 8.220 1.00 94.62 336 LEU A C 1
ATOM 2532 O O . LEU A 1 336 ? -24.320 7.790 7.278 1.00 94.62 336 LEU A O 1
ATOM 2536 N N . GLY A 1 337 ? -23.192 9.560 8.117 1.00 95.38 337 GLY A N 1
ATOM 2537 C CA . GLY A 1 337 ? -22.486 9.878 6.879 1.00 95.38 337 GLY A CA 1
ATOM 2538 C C . GLY A 1 337 ? -21.734 8.661 6.338 1.00 95.38 337 GLY A C 1
ATOM 2539 O O . GLY A 1 337 ? -21.869 8.307 5.169 1.00 95.38 337 GLY A O 1
ATOM 2540 N N . TRP A 1 338 ? -21.037 7.953 7.226 1.00 92.06 338 TRP A N 1
ATOM 2541 C CA . TRP A 1 338 ? -20.324 6.721 6.904 1.00 92.06 338 TRP A CA 1
ATOM 2542 C C . TRP A 1 338 ? -21.241 5.573 6.450 1.00 92.06 338 TRP A C 1
ATOM 2544 O O . TRP A 1 338 ? -20.961 4.953 5.423 1.00 92.06 338 TRP A O 1
ATOM 2554 N N . LEU A 1 339 ? -22.351 5.316 7.152 1.00 93.38 339 LEU A N 1
ATOM 2555 C CA . LEU A 1 339 ? -23.292 4.256 6.766 1.00 93.38 339 LEU A CA 1
ATOM 2556 C C . LEU A 1 339 ? -23.890 4.493 5.373 1.00 93.38 339 LEU A C 1
ATOM 2558 O O . LEU A 1 339 ? -23.952 3.561 4.572 1.00 93.38 339 LEU A O 1
ATOM 2562 N N . TYR A 1 340 ? -24.273 5.733 5.052 1.00 97.12 340 TYR A N 1
ATOM 2563 C CA . TYR A 1 340 ? -24.771 6.080 3.717 1.00 97.12 340 TYR A CA 1
ATOM 2564 C C . TYR A 1 340 ? -23.678 6.013 2.645 1.00 97.12 340 TYR A C 1
ATOM 2566 O O . TYR A 1 340 ? -23.944 5.572 1.529 1.00 97.12 340 TYR A O 1
ATOM 2574 N N . ARG A 1 341 ? -22.439 6.403 2.965 1.00 94.25 341 ARG A N 1
ATOM 2575 C CA . ARG A 1 341 ? -21.302 6.354 2.033 1.00 94.25 341 ARG A CA 1
ATOM 2576 C C . ARG A 1 341 ? -20.982 4.929 1.586 1.00 94.25 341 ARG A C 1
ATOM 2578 O O . ARG A 1 341 ? -20.720 4.711 0.405 1.00 94.25 341 ARG A O 1
ATOM 2585 N N . ASP A 1 342 ? -21.010 3.977 2.515 1.00 86.81 342 ASP A N 1
ATOM 2586 C CA . ASP A 1 342 ? -20.603 2.589 2.257 1.00 86.81 342 ASP A CA 1
ATOM 2587 C C . ASP A 1 342 ? -21.802 1.652 2.010 1.00 86.81 342 ASP A C 1
ATOM 2589 O O . ASP A 1 342 ? -21.608 0.496 1.643 1.00 86.81 342 ASP A O 1
ATOM 2593 N N . GLY A 1 343 ? -23.041 2.139 2.165 1.00 92.81 343 GLY A N 1
ATOM 2594 C CA . GLY A 1 343 ? -24.257 1.338 1.980 1.00 92.81 343 GLY A CA 1
ATOM 2595 C C . GLY A 1 343 ? -24.437 0.262 3.055 1.00 92.81 343 GLY A C 1
ATOM 2596 O O . GLY A 1 343 ? -24.837 -0.865 2.763 1.00 92.81 343 GLY A O 1
ATOM 2597 N N . LEU A 1 344 ? -24.093 0.584 4.303 1.00 88.62 344 LEU A N 1
ATOM 2598 C CA . LEU A 1 344 ? -24.106 -0.354 5.425 1.00 88.62 344 LEU A CA 1
ATOM 2599 C C . LEU A 1 344 ? -25.416 -0.221 6.205 1.00 88.62 344 LEU A C 1
ATOM 2601 O O . LEU A 1 344 ? -25.671 0.794 6.846 1.00 88.62 344 LEU A O 1
ATOM 2605 N N . GLY A 1 345 ? -26.271 -1.244 6.137 1.00 90.31 345 GLY A N 1
ATOM 2606 C CA . GLY A 1 345 ? -27.599 -1.233 6.775 1.00 90.31 345 GLY A CA 1
ATOM 2607 C C . GLY A 1 345 ? -28.630 -0.323 6.093 1.00 90.31 345 GLY A C 1
ATOM 2608 O O . GLY A 1 345 ? -29.801 -0.346 6.463 1.00 90.31 345 GLY A O 1
ATOM 2609 N N . VAL A 1 346 ? -28.214 0.436 5.077 1.00 96.00 346 VAL A N 1
ATOM 2610 C CA . VAL A 1 346 ? -29.034 1.313 4.231 1.00 96.00 346 VAL A CA 1
ATOM 2611 C C . VAL A 1 346 ? -28.534 1.266 2.788 1.00 96.00 346 VAL A C 1
ATOM 2613 O O . VAL A 1 346 ? -27.413 0.836 2.532 1.00 96.00 346 VAL A O 1
ATOM 2616 N N . ALA A 1 347 ? -29.351 1.717 1.832 1.00 96.88 347 ALA A N 1
ATOM 2617 C CA . ALA A 1 347 ? -28.883 1.900 0.461 1.00 96.88 347 ALA A CA 1
ATOM 2618 C C . ALA A 1 347 ? -27.765 2.955 0.418 1.00 96.88 347 ALA A C 1
ATOM 2620 O O . ALA A 1 347 ? -27.846 3.974 1.107 1.00 96.88 347 ALA A O 1
ATOM 2621 N N . GLN A 1 348 ? -26.735 2.706 -0.394 1.00 96.44 348 GLN A N 1
ATOM 2622 C CA . GLN A 1 348 ? -25.650 3.661 -0.585 1.00 96.44 348 GLN A CA 1
ATOM 2623 C C . GLN A 1 348 ? -26.194 4.968 -1.171 1.00 96.44 348 GLN A C 1
ATOM 2625 O O . GLN A 1 348 ? -26.860 4.963 -2.206 1.00 96.44 348 GLN A O 1
ATOM 2630 N N . ASP A 1 349 ? -25.872 6.081 -0.518 1.00 97.56 349 ASP A N 1
ATOM 2631 C CA . ASP A 1 349 ? -26.284 7.419 -0.921 1.00 97.56 349 ASP A CA 1
ATOM 2632 C C . ASP A 1 349 ? -25.198 8.436 -0.550 1.00 97.56 349 ASP A C 1
ATOM 2634 O O . ASP A 1 349 ? -25.082 8.907 0.584 1.00 97.56 349 ASP A O 1
ATOM 2638 N N . TYR A 1 350 ? -24.377 8.797 -1.533 1.00 94.25 350 TYR A N 1
ATOM 2639 C CA . TYR A 1 350 ? -23.319 9.778 -1.325 1.00 94.25 350 TYR A CA 1
ATOM 2640 C C . TYR A 1 350 ? -23.847 11.197 -1.082 1.00 94.25 350 TYR A C 1
ATOM 2642 O O . TYR A 1 350 ? -23.161 12.000 -0.450 1.00 94.25 350 TYR A O 1
ATOM 2650 N N . GLN A 1 351 ? -25.050 11.535 -1.550 1.00 95.56 351 GLN A N 1
ATOM 2651 C CA . GLN A 1 351 ? -25.610 12.859 -1.308 1.00 95.56 351 GLN A CA 1
ATOM 2652 C C . GLN A 1 351 ? -25.997 13.000 0.167 1.00 95.56 351 GLN A C 1
ATOM 2654 O O . GLN A 1 351 ? -25.571 13.957 0.818 1.00 95.56 351 GLN A O 1
ATOM 2659 N N . LEU A 1 352 ? -26.713 12.016 0.716 1.00 96.00 352 LEU A N 1
ATOM 2660 C CA . LEU A 1 352 ? -27.037 11.975 2.143 1.00 96.00 352 LEU A CA 1
ATOM 2661 C C . LEU A 1 352 ? -25.782 11.855 3.009 1.00 96.00 352 LEU A C 1
ATOM 2663 O O . LEU A 1 352 ? -25.702 12.507 4.052 1.00 96.00 352 LEU A O 1
ATOM 2667 N N . ALA A 1 353 ? -24.781 11.081 2.575 1.00 96.38 353 ALA A N 1
ATOM 2668 C CA . ALA A 1 353 ? -23.505 10.992 3.279 1.00 96.38 353 ALA A CA 1
ATOM 2669 C C . ALA A 1 353 ? -22.856 12.373 3.449 1.00 96.38 353 ALA A C 1
ATOM 2671 O O . ALA A 1 353 ? -22.522 12.771 4.567 1.00 96.38 353 ALA A O 1
ATOM 2672 N N . ARG A 1 354 ? -22.754 13.136 2.352 1.00 95.38 354 ARG A N 1
ATOM 2673 C CA . ARG A 1 354 ? -22.222 14.504 2.360 1.00 95.38 354 ARG A CA 1
ATOM 2674 C C . ARG A 1 354 ? -23.020 15.413 3.289 1.00 95.38 354 ARG A C 1
ATOM 2676 O O . ARG A 1 354 ? -22.420 16.110 4.098 1.00 95.38 354 ARG A O 1
ATOM 2683 N N . GLU A 1 355 ? -24.348 15.403 3.199 1.00 95.94 355 GLU A N 1
ATOM 2684 C CA . GLU A 1 355 ? -25.206 16.249 4.040 1.00 95.94 355 GLU A CA 1
ATOM 2685 C C . GLU A 1 355 ? -25.007 15.966 5.537 1.00 95.94 355 GLU A C 1
ATOM 2687 O O . GLU A 1 355 ? -24.979 16.890 6.354 1.00 95.94 355 GLU A O 1
ATOM 2692 N N . TRP A 1 356 ? -24.839 14.697 5.916 1.00 97.06 356 TRP A N 1
ATOM 2693 C CA . TRP A 1 356 ? -24.555 14.323 7.300 1.00 97.06 356 TRP A CA 1
ATOM 2694 C C . TRP A 1 356 ? -23.148 14.711 7.744 1.00 97.06 356 TRP A C 1
ATOM 2696 O O . TRP A 1 356 ? -22.994 15.213 8.859 1.00 97.06 356 TRP A O 1
ATOM 2706 N N . TYR A 1 357 ? -22.139 14.556 6.887 1.00 95.62 357 TYR A N 1
ATOM 2707 C CA . TYR A 1 357 ? -20.795 15.035 7.195 1.00 95.62 357 TYR A CA 1
ATOM 2708 C C . TYR A 1 357 ? -20.726 16.566 7.297 1.00 95.62 357 TYR A C 1
ATOM 2710 O O . TYR A 1 357 ? -20.053 17.074 8.188 1.00 95.62 357 TYR A O 1
ATOM 2718 N N . GLU A 1 358 ? -21.458 17.317 6.466 1.00 95.56 358 GLU A N 1
ATOM 2719 C CA . GLU A 1 358 ? -21.569 18.783 6.570 1.00 95.56 358 GLU A CA 1
ATOM 2720 C C . GLU A 1 358 ? -22.178 19.198 7.911 1.00 95.56 358 GLU A C 1
ATOM 2722 O O . GLU A 1 358 ? -21.624 20.055 8.603 1.00 95.56 358 GLU A O 1
ATOM 2727 N N . LYS A 1 359 ? -23.267 18.542 8.330 1.00 96.38 359 LYS A N 1
ATOM 2728 C CA . LYS A 1 359 ? -23.870 18.765 9.654 1.00 96.38 359 LYS A CA 1
ATOM 2729 C C . LYS A 1 359 ? -22.895 18.425 10.782 1.00 96.38 359 LYS A C 1
ATOM 2731 O O . LYS A 1 359 ? -22.754 19.214 11.714 1.00 96.38 359 LYS A O 1
ATOM 2736 N N . ALA A 1 360 ? -22.186 17.301 10.681 1.00 95.38 360 ALA A N 1
ATOM 2737 C CA . ALA A 1 360 ? -21.190 16.888 11.666 1.00 95.38 360 ALA A CA 1
ATOM 2738 C C . ALA A 1 360 ? -20.028 17.891 11.765 1.00 95.38 360 ALA A C 1
ATOM 2740 O O . ALA A 1 360 ? -19.624 18.250 12.869 1.00 95.38 360 ALA A O 1
ATOM 2741 N N . ALA A 1 361 ? -19.528 18.387 10.631 1.00 92.88 361 ALA A N 1
ATOM 2742 C CA . ALA A 1 361 ? -18.466 19.386 10.570 1.00 92.88 361 ALA A CA 1
ATOM 2743 C C . ALA A 1 361 ? -18.900 20.725 11.186 1.00 92.88 361 ALA A C 1
ATOM 2745 O O . ALA A 1 361 ? -18.139 21.323 11.947 1.00 92.88 361 ALA A O 1
ATOM 2746 N N . VAL A 1 362 ? -20.133 21.178 10.919 1.00 94.69 362 VAL A N 1
ATOM 2747 C CA . VAL A 1 362 ? -20.719 22.370 11.566 1.00 94.69 362 VAL A CA 1
ATOM 2748 C C . VAL A 1 362 ? -20.866 22.165 13.075 1.00 94.69 362 VAL A C 1
ATOM 2750 O O . VAL A 1 362 ? -20.624 23.091 13.844 1.00 94.69 362 VAL A O 1
ATOM 2753 N N . ALA A 1 363 ? -21.191 20.946 13.508 1.00 89.00 363 ALA A N 1
ATOM 2754 C CA . ALA A 1 363 ? -21.244 20.558 14.916 1.00 89.00 363 ALA A CA 1
ATOM 2755 C C . ALA A 1 363 ? -19.853 20.304 15.548 1.00 89.00 363 ALA A C 1
ATOM 2757 O O . ALA A 1 363 ? -19.772 19.837 16.683 1.00 89.00 363 ALA A O 1
ATOM 2758 N N . GLY A 1 364 ? -18.760 20.610 14.837 1.00 87.19 364 GLY A N 1
ATOM 2759 C CA . GLY A 1 364 ? -17.389 20.550 15.351 1.00 87.19 364 GLY A CA 1
ATOM 2760 C C . GLY A 1 364 ? -16.696 19.191 15.220 1.00 87.19 364 GLY A C 1
ATOM 2761 O O . GLY A 1 364 ? -15.622 19.009 15.788 1.00 87.19 364 GLY A O 1
ATOM 2762 N N . ASN A 1 365 ? -17.260 18.228 14.481 1.00 89.56 365 ASN A N 1
ATOM 2763 C CA . ASN A 1 365 ? -16.572 16.965 14.217 1.00 89.56 365 ASN A CA 1
ATOM 2764 C C . ASN A 1 365 ? -15.457 17.170 13.180 1.00 89.56 365 ASN A C 1
ATOM 2766 O O . ASN A 1 365 ? -15.711 17.353 11.989 1.00 89.56 365 ASN A O 1
ATOM 2770 N N . VAL A 1 366 ? -14.214 17.120 13.653 1.00 90.69 366 VAL A N 1
ATOM 2771 C CA . VAL A 1 366 ? -13.016 17.327 12.834 1.00 90.69 366 VAL A CA 1
ATOM 2772 C C . VAL A 1 366 ? -12.835 16.206 11.801 1.00 90.69 366 VAL A C 1
ATOM 2774 O O . VAL A 1 366 ? -12.568 16.492 10.636 1.00 90.69 366 VAL A O 1
ATOM 2777 N N . SER A 1 367 ? -13.078 14.943 12.167 1.00 86.31 367 SER A N 1
ATOM 2778 C CA . SER A 1 367 ? -12.965 13.813 11.231 1.00 86.31 367 SER A CA 1
ATOM 2779 C C . SER A 1 367 ? -13.958 13.908 10.066 1.00 86.31 367 SER A C 1
ATOM 2781 O O . SER A 1 367 ? -13.622 13.549 8.941 1.00 86.31 367 SER A O 1
ATOM 2783 N N . ALA A 1 368 ? -15.156 14.456 10.296 1.00 92.31 368 ALA A N 1
ATOM 2784 C CA . ALA A 1 368 ? -16.133 14.708 9.240 1.00 92.31 368 ALA A CA 1
ATOM 2785 C C . ALA A 1 368 ? -15.650 15.762 8.230 1.00 92.31 368 ALA A C 1
ATOM 2787 O O . ALA A 1 368 ? -15.979 15.671 7.050 1.00 92.31 368 ALA A O 1
ATOM 2788 N N . MET A 1 369 ? -14.837 16.739 8.654 1.00 94.50 369 MET A N 1
ATOM 2789 C CA . MET A 1 369 ? -14.198 17.683 7.726 1.00 94.50 369 MET A CA 1
ATOM 2790 C C . MET A 1 369 ? -13.227 16.950 6.790 1.00 94.50 369 MET A C 1
ATOM 2792 O O . MET A 1 369 ? -13.203 17.224 5.591 1.00 94.50 369 MET A O 1
ATOM 2796 N N . THR A 1 370 ? -12.470 15.981 7.308 1.00 91.38 370 THR A N 1
ATOM 2797 C CA . THR A 1 370 ? -11.577 15.137 6.501 1.00 91.38 370 THR A CA 1
ATOM 2798 C C . THR A 1 370 ? -12.359 14.235 5.548 1.00 91.38 370 THR A C 1
ATOM 2800 O O . THR A 1 370 ? -12.017 14.164 4.367 1.00 91.38 370 THR A O 1
ATOM 2803 N N . ASP A 1 371 ? -13.449 13.615 6.011 1.00 91.56 371 ASP A N 1
ATOM 2804 C CA . ASP A 1 371 ? -14.338 12.809 5.163 1.00 91.56 371 ASP A CA 1
ATOM 2805 C C . ASP A 1 371 ? -14.948 13.650 4.020 1.00 91.56 371 ASP A C 1
ATOM 2807 O O . ASP A 1 371 ? -14.964 13.205 2.870 1.00 91.56 371 ASP A O 1
ATOM 2811 N N . LEU A 1 372 ? -15.362 14.898 4.284 1.00 93.81 372 LEU A N 1
ATOM 2812 C CA . LEU A 1 372 ? -15.822 15.827 3.239 1.00 93.81 372 LEU A CA 1
ATOM 2813 C C . LEU A 1 372 ? -14.728 16.137 2.222 1.00 93.81 372 LEU A C 1
ATOM 2815 O O . LEU A 1 372 ? -14.972 16.074 1.015 1.00 93.81 372 LEU A O 1
ATOM 2819 N N . GLY A 1 373 ? -13.520 16.447 2.699 1.00 95.56 373 GLY A N 1
ATOM 2820 C CA . GLY A 1 373 ? -12.371 16.681 1.828 1.00 95.56 373 GLY A CA 1
ATOM 2821 C C . GLY A 1 373 ? -12.132 15.504 0.879 1.00 95.56 373 GLY A C 1
ATOM 2822 O O . GLY A 1 373 ? -11.947 15.696 -0.325 1.00 95.56 373 GLY A O 1
ATOM 2823 N N . TRP A 1 374 ? -12.248 14.280 1.392 1.00 93.31 374 TRP A N 1
ATOM 2824 C CA . TRP A 1 374 ? -12.103 13.058 0.607 1.00 93.31 374 TRP A CA 1
ATOM 2825 C C . TRP A 1 374 ? -13.223 12.862 -0.416 1.00 93.31 374 TRP A C 1
ATOM 2827 O O . TRP A 1 374 ? -12.941 12.517 -1.567 1.00 93.31 374 TRP A O 1
ATOM 2837 N N . MET A 1 375 ? -14.476 13.153 -0.056 1.00 94.69 375 MET A N 1
ATOM 2838 C CA . MET A 1 375 ? -15.594 13.101 -1.004 1.00 94.69 375 MET A CA 1
ATOM 2839 C C . MET A 1 375 ? -15.403 14.071 -2.174 1.00 94.69 375 MET A C 1
ATOM 2841 O O . MET A 1 375 ? -15.588 13.669 -3.324 1.00 94.69 375 MET A O 1
ATOM 2845 N N . TYR A 1 376 ? -14.960 15.305 -1.910 1.00 96.25 376 TYR A N 1
ATOM 2846 C CA . TYR A 1 376 ? -14.642 16.290 -2.954 1.00 96.25 376 TYR A CA 1
ATOM 2847 C C . TYR A 1 376 ? -13.453 15.849 -3.815 1.00 96.25 376 TYR A C 1
ATOM 2849 O O . TYR A 1 376 ? -13.493 15.969 -5.039 1.00 96.25 376 TYR A O 1
ATOM 2857 N N . GLN A 1 377 ? -12.418 15.269 -3.200 1.00 95.75 377 GLN A N 1
ATOM 2858 C CA . GLN A 1 377 ? -11.247 14.748 -3.908 1.00 95.75 377 GLN A CA 1
ATOM 2859 C C . GLN A 1 377 ? -11.603 13.581 -4.840 1.00 95.75 377 GLN A C 1
ATOM 2861 O O . GLN A 1 377 ? -10.983 13.426 -5.893 1.00 95.75 377 GLN A O 1
ATOM 2866 N N . LYS A 1 378 ? -12.554 12.727 -4.451 1.00 92.19 378 LYS A N 1
ATOM 2867 C CA . LYS A 1 378 ? -12.952 11.533 -5.213 1.00 92.19 378 LYS A CA 1
ATOM 2868 C C . LYS A 1 378 ? -14.158 11.753 -6.129 1.00 92.19 378 LYS A C 1
ATOM 2870 O O . LYS A 1 378 ? -14.375 10.925 -7.006 1.00 92.19 378 LYS A O 1
ATOM 2875 N N . GLY A 1 379 ? -14.906 12.843 -5.957 1.00 93.06 379 GLY A N 1
ATOM 2876 C CA . GLY A 1 379 ? -16.137 13.102 -6.706 1.00 93.06 379 GLY A CA 1
ATOM 2877 C C . GLY A 1 379 ? -17.277 12.144 -6.338 1.00 93.06 379 GLY A C 1
ATOM 2878 O O . GLY A 1 379 ? -18.004 11.672 -7.209 1.00 93.06 379 GLY A O 1
ATOM 2879 N N . LEU A 1 380 ? -17.408 11.792 -5.056 1.00 88.19 380 LEU A N 1
ATOM 2880 C CA . LEU A 1 380 ? -18.415 10.831 -4.590 1.00 88.19 380 LEU A CA 1
ATOM 2881 C C . LEU A 1 380 ? -19.717 11.549 -4.232 1.00 88.19 380 LEU A C 1
ATOM 2883 O O . LEU A 1 380 ? -19.783 12.246 -3.224 1.00 88.19 380 LEU A O 1
ATOM 2887 N N . GLY A 1 381 ? -20.750 11.394 -5.066 1.00 84.06 381 GLY A N 1
ATOM 2888 C CA . GLY A 1 381 ? -22.039 12.091 -4.906 1.00 84.06 381 GLY A CA 1
ATOM 2889 C C . GLY A 1 381 ? -22.005 13.585 -5.218 1.00 84.06 381 GLY A C 1
ATOM 2890 O O . GLY A 1 381 ? -22.995 14.277 -4.998 1.00 84.06 381 GLY A O 1
ATOM 2891 N N . ILE A 1 382 ? -20.872 14.077 -5.716 1.00 90.38 382 ILE A N 1
ATOM 2892 C CA . ILE A 1 382 ? -20.610 15.466 -6.089 1.00 90.38 382 ILE A CA 1
ATOM 2893 C C . ILE A 1 382 ? -19.604 15.502 -7.233 1.00 90.38 382 ILE A C 1
ATOM 2895 O O . ILE A 1 382 ? -18.808 14.579 -7.396 1.00 90.38 382 ILE A O 1
ATOM 2899 N N . THR A 1 383 ? -19.604 16.581 -8.012 1.00 93.00 383 THR A N 1
ATOM 2900 C CA . THR A 1 383 ? -18.535 16.817 -8.987 1.00 93.00 383 THR A CA 1
ATOM 2901 C C . THR A 1 383 ? -17.197 16.893 -8.255 1.00 93.00 383 THR A C 1
ATOM 2903 O O . THR A 1 383 ? -17.084 17.581 -7.240 1.00 93.00 383 THR A O 1
ATOM 2906 N N . GLN A 1 384 ? -16.191 16.178 -8.760 1.00 96.31 384 GLN A N 1
ATOM 2907 C CA . GLN A 1 384 ? -14.843 16.224 -8.206 1.00 96.31 384 GLN A CA 1
ATOM 2908 C C . GLN A 1 384 ? -14.325 17.667 -8.196 1.00 96.31 384 GLN A C 1
ATOM 2910 O O . GLN A 1 384 ? -14.309 18.336 -9.229 1.00 96.31 384 GLN A O 1
ATOM 2915 N N . ASP A 1 385 ? -13.872 18.121 -7.031 1.00 97.12 385 ASP A N 1
ATOM 2916 C CA . ASP A 1 385 ? -13.352 19.469 -6.837 1.00 97.12 385 ASP A CA 1
ATOM 2917 C C . ASP A 1 385 ? -12.208 19.441 -5.819 1.00 97.12 385 ASP A C 1
ATOM 2919 O O . ASP A 1 385 ? -12.392 19.415 -4.601 1.00 97.12 385 ASP A O 1
ATOM 2923 N N . TYR A 1 386 ? -10.982 19.455 -6.335 1.00 96.75 386 TYR A N 1
ATOM 2924 C CA . TYR A 1 386 ? -9.790 19.457 -5.498 1.00 96.75 386 TYR A CA 1
ATOM 2925 C C . TYR A 1 386 ? -9.598 20.759 -4.710 1.00 96.75 386 TYR A C 1
ATOM 2927 O O . TYR A 1 386 ? -8.951 20.736 -3.663 1.00 96.75 386 TYR A O 1
ATOM 2935 N N . ALA A 1 387 ? -10.144 21.888 -5.175 1.00 96.88 387 ALA A N 1
ATOM 2936 C CA . ALA A 1 387 ? -10.056 23.141 -4.436 1.00 96.88 387 ALA A CA 1
ATOM 2937 C C . ALA A 1 387 ? -10.923 23.058 -3.175 1.00 96.88 387 ALA A C 1
ATOM 2939 O O . ALA A 1 387 ? -10.430 23.342 -2.086 1.00 96.88 387 ALA A O 1
ATOM 2940 N N . GLN A 1 388 ? -12.161 22.569 -3.287 1.00 96.38 388 GLN A N 1
ATOM 2941 C CA . GLN A 1 388 ? -13.011 22.308 -2.119 1.00 96.38 388 GLN A CA 1
ATOM 2942 C C . GLN A 1 388 ? -12.410 21.247 -1.192 1.00 96.38 388 GLN A C 1
ATOM 2944 O O . GLN A 1 388 ? -12.405 21.436 0.026 1.00 96.38 388 GLN A O 1
ATOM 2949 N N . ALA A 1 389 ? -11.828 20.176 -1.746 1.00 97.44 389 ALA A N 1
ATOM 2950 C CA . ALA A 1 389 ? -11.121 19.172 -0.951 1.00 97.44 389 ALA A CA 1
ATOM 2951 C C . ALA A 1 389 ? -10.014 19.804 -0.093 1.00 97.44 389 ALA A C 1
ATOM 2953 O O . ALA A 1 389 ? -9.947 19.583 1.117 1.00 97.44 389 ALA A O 1
ATOM 2954 N N . ARG A 1 390 ? -9.188 20.659 -0.710 1.00 97.69 390 ARG A N 1
ATOM 2955 C CA . ARG A 1 390 ? -8.117 21.400 -0.036 1.00 97.69 390 ARG A CA 1
ATOM 2956 C C . ARG A 1 390 ? -8.650 22.284 1.087 1.00 97.69 390 ARG A C 1
ATOM 2958 O O . ARG A 1 390 ? -8.050 22.325 2.156 1.00 97.69 390 ARG A O 1
ATOM 2965 N N . GLU A 1 391 ? -9.752 22.993 0.858 1.00 97.25 391 GLU A N 1
ATOM 2966 C CA . GLU A 1 391 ? -10.356 23.865 1.870 1.00 97.25 391 GLU A CA 1
ATOM 2967 C C . GLU A 1 391 ? -10.819 23.082 3.104 1.00 97.25 391 GLU A C 1
ATOM 2969 O O . GLU A 1 391 ? -10.555 23.505 4.232 1.00 97.25 391 GLU A O 1
ATOM 2974 N N . TRP A 1 392 ? -11.452 21.924 2.909 1.00 97.00 392 TRP A N 1
ATOM 2975 C CA . TRP A 1 392 ? -11.883 21.056 4.005 1.00 97.00 392 TRP A CA 1
ATOM 2976 C C . TRP A 1 392 ? -10.716 20.400 4.742 1.00 97.00 392 TRP A C 1
ATOM 2978 O O . TRP A 1 392 ? -10.665 20.480 5.970 1.00 97.00 392 TRP A O 1
ATOM 2988 N N . TYR A 1 393 ? -9.732 19.853 4.022 1.00 97.31 393 TYR A N 1
ATOM 2989 C CA . TYR A 1 393 ? -8.526 19.310 4.650 1.00 97.31 393 TYR A CA 1
ATOM 2990 C C . TYR A 1 393 ? -7.752 20.370 5.429 1.00 97.31 393 TYR A C 1
ATOM 2992 O O . TYR A 1 393 ? -7.276 20.098 6.524 1.00 97.31 393 TYR A O 1
ATOM 3000 N N . ARG A 1 394 ? -7.667 21.604 4.922 1.00 97.31 394 ARG A N 1
ATOM 3001 C CA . ARG A 1 394 ? -7.026 22.710 5.640 1.00 97.31 394 ARG A CA 1
ATOM 3002 C C . ARG A 1 394 ? -7.730 23.019 6.958 1.00 97.31 394 ARG A C 1
ATOM 3004 O O . ARG A 1 394 ? -7.046 23.187 7.963 1.00 97.31 394 ARG A O 1
ATOM 3011 N N . LYS A 1 395 ? -9.067 23.080 6.969 1.00 95.88 395 LYS A N 1
ATOM 3012 C CA . LYS A 1 395 ? -9.844 23.290 8.204 1.00 95.88 395 LYS A CA 1
ATOM 3013 C C . LYS A 1 395 ? -9.602 22.164 9.211 1.00 95.88 395 LYS A C 1
ATOM 3015 O O . LYS A 1 395 ? -9.343 22.447 10.375 1.00 95.88 395 LYS A O 1
ATOM 3020 N N . ALA A 1 396 ? -9.627 20.914 8.751 1.00 94.12 396 ALA A N 1
ATOM 3021 C CA . ALA A 1 396 ? -9.383 19.747 9.593 1.00 94.12 396 ALA A CA 1
ATOM 3022 C C . ALA A 1 396 ? -7.953 19.735 10.166 1.00 94.12 396 ALA A C 1
ATOM 3024 O O . ALA A 1 396 ? -7.771 19.611 11.373 1.00 94.12 396 ALA A O 1
ATOM 3025 N N . ALA A 1 397 ? -6.941 19.968 9.326 1.00 93.38 397 ALA A N 1
ATOM 3026 C CA . ALA A 1 397 ? -5.538 20.027 9.733 1.00 93.38 397 ALA A CA 1
ATOM 3027 C C . ALA A 1 397 ? -5.269 21.161 10.738 1.00 93.38 397 ALA A C 1
ATOM 3029 O O . ALA A 1 397 ? -4.547 20.967 11.712 1.00 93.38 397 ALA A O 1
ATOM 3030 N N . GLN A 1 398 ? -5.889 22.334 10.553 1.00 93.25 398 GLN A N 1
ATOM 3031 C CA . GLN A 1 398 ? -5.816 23.447 11.512 1.00 93.25 398 GLN A CA 1
ATOM 3032 C C . GLN A 1 398 ? -6.470 23.118 12.860 1.00 93.25 398 GLN A C 1
ATOM 3034 O O . GLN A 1 398 ? -6.060 23.664 13.881 1.00 93.25 398 GLN A O 1
ATOM 3039 N N . ALA A 1 399 ? -7.456 22.220 12.867 1.00 87.19 399 ALA A N 1
ATOM 3040 C CA . ALA A 1 399 ? -8.072 21.680 14.073 1.00 87.19 399 ALA A CA 1
ATOM 3041 C C . ALA A 1 399 ? -7.315 20.465 14.655 1.00 87.19 399 ALA A C 1
ATOM 3043 O O . ALA A 1 399 ? -7.785 19.866 15.619 1.00 87.19 399 ALA A O 1
ATOM 3044 N N . GLY A 1 400 ? -6.148 20.114 14.100 1.00 86.00 400 GLY A N 1
ATOM 3045 C CA . GLY A 1 400 ? -5.284 19.038 14.591 1.00 86.00 400 GLY A CA 1
ATOM 3046 C C . GLY A 1 400 ? -5.508 17.668 13.943 1.00 86.00 400 GLY A C 1
ATOM 3047 O O . GLY A 1 400 ? -4.941 16.690 14.423 1.00 86.00 400 GLY A O 1
ATOM 3048 N N . ASP A 1 401 ? -6.298 17.564 12.868 1.00 86.19 401 ASP A N 1
ATOM 3049 C CA . ASP A 1 401 ? -6.503 16.285 12.176 1.00 86.19 401 ASP A CA 1
ATOM 3050 C C . ASP A 1 401 ? -5.255 15.848 11.411 1.00 86.19 401 ASP A C 1
ATOM 3052 O O . ASP A 1 401 ? -4.891 16.423 10.381 1.00 86.19 401 ASP A O 1
ATOM 3056 N N . VAL A 1 402 ? -4.614 14.794 11.903 1.00 87.38 402 VAL A N 1
ATOM 3057 C CA . VAL A 1 402 ? -3.378 14.271 11.319 1.00 87.38 402 VAL A CA 1
ATOM 3058 C C . VAL A 1 402 ? -3.600 13.660 9.921 1.00 87.38 402 VAL A C 1
ATOM 3060 O O . VAL A 1 402 ? -2.832 13.988 9.012 1.00 87.38 402 VAL A O 1
ATOM 3063 N N . PRO A 1 403 ? -4.656 12.855 9.662 1.00 84.88 403 PRO A N 1
ATOM 3064 C CA . PRO A 1 403 ? -4.945 12.371 8.309 1.00 84.88 403 PRO A CA 1
ATOM 3065 C C . PRO A 1 403 ? -5.152 13.499 7.284 1.00 84.88 403 PRO A C 1
ATOM 3067 O O . PRO A 1 403 ? -4.677 13.401 6.148 1.00 84.88 403 PRO A O 1
ATOM 3070 N N . ALA A 1 404 ? -5.809 14.597 7.670 1.00 91.44 404 ALA A N 1
ATOM 3071 C CA . ALA A 1 404 ? -5.962 15.761 6.804 1.00 91.44 404 ALA A CA 1
ATOM 3072 C C . ALA A 1 404 ? -4.633 16.443 6.464 1.00 91.44 404 ALA A C 1
ATOM 3074 O O . ALA A 1 404 ? -4.487 16.913 5.336 1.00 91.44 404 ALA A O 1
ATOM 3075 N N . MET A 1 405 ? -3.659 16.474 7.383 1.00 95.69 405 MET A N 1
ATOM 3076 C CA . MET A 1 405 ? -2.313 16.989 7.091 1.00 95.69 405 MET A CA 1
ATOM 3077 C C . MET A 1 405 ? -1.665 16.180 5.960 1.00 95.69 405 MET A C 1
ATOM 3079 O O . MET A 1 405 ? -1.197 16.760 4.978 1.00 95.69 405 MET A O 1
ATOM 3083 N N . THR A 1 406 ? -1.720 14.846 6.024 1.00 91.75 406 THR A N 1
ATOM 3084 C CA . THR A 1 406 ? -1.199 13.979 4.953 1.00 91.75 406 THR A CA 1
ATOM 3085 C C . THR A 1 406 ? -1.944 14.195 3.631 1.00 91.75 406 THR A C 1
ATOM 3087 O O . THR A 1 406 ? -1.312 14.325 2.580 1.00 91.75 406 THR A O 1
ATOM 3090 N N . ASN A 1 407 ? -3.275 14.306 3.652 1.00 93.06 407 ASN A N 1
ATOM 3091 C CA . ASN A 1 407 ? -4.058 14.555 2.436 1.00 93.06 407 ASN A CA 1
ATOM 3092 C C . ASN A 1 407 ? -3.784 15.937 1.826 1.00 93.06 407 ASN A C 1
ATOM 3094 O O . ASN A 1 407 ? -3.706 16.074 0.604 1.00 93.06 407 ASN A O 1
ATOM 3098 N N . LEU A 1 408 ? -3.593 16.960 2.657 1.00 96.06 408 LEU A N 1
ATOM 3099 C CA . LEU A 1 408 ? -3.249 18.301 2.202 1.00 96.06 408 LEU A CA 1
ATOM 3100 C C . LEU A 1 408 ? -1.853 18.328 1.570 1.00 96.06 408 LEU A C 1
ATOM 3102 O O . LEU A 1 408 ? -1.686 18.900 0.491 1.00 96.06 408 LEU A O 1
ATOM 3106 N N . GLY A 1 409 ? -0.883 17.640 2.180 1.00 97.31 409 GLY A N 1
ATOM 3107 C CA . GLY A 1 409 ? 0.440 17.430 1.591 1.00 97.31 409 GLY A CA 1
ATOM 3108 C C . GLY A 1 409 ? 0.365 16.768 0.212 1.00 97.31 409 GLY A C 1
ATOM 3109 O O . GLY A 1 409 ? 1.032 17.214 -0.720 1.00 97.31 409 GLY A O 1
ATOM 3110 N N . TYR A 1 410 ? -0.521 15.781 0.043 1.00 96.94 410 TYR A N 1
ATOM 3111 C CA . TYR A 1 410 ? -0.751 15.111 -1.240 1.00 96.94 410 TYR A CA 1
ATOM 3112 C C . TYR A 1 410 ? -1.308 16.039 -2.325 1.00 96.94 410 TYR A C 1
ATOM 3114 O O . TYR A 1 410 ? -0.860 15.974 -3.472 1.00 96.94 410 TYR A O 1
ATOM 3122 N N . LEU A 1 411 ? -2.241 16.935 -1.988 1.00 97.69 411 LEU A N 1
ATOM 3123 C CA . LEU A 1 411 ? -2.764 17.903 -2.960 1.00 97.69 411 LEU A CA 1
ATOM 3124 C C . LEU A 1 411 ? -1.671 18.856 -3.462 1.00 97.69 411 LEU A C 1
ATOM 3126 O O . LEU A 1 411 ? -1.612 19.129 -4.661 1.00 97.69 411 LEU A O 1
ATOM 3130 N N . TYR A 1 412 ? -0.780 19.311 -2.578 1.00 98.25 412 TYR A N 1
ATOM 3131 C CA . TYR A 1 412 ? 0.365 20.145 -2.955 1.00 98.25 412 TYR A CA 1
ATOM 3132 C C . TYR A 1 412 ? 1.432 19.377 -3.748 1.00 98.25 412 TYR A C 1
ATOM 3134 O O . TYR A 1 412 ? 1.939 19.904 -4.737 1.00 98.25 412 TYR A O 1
ATOM 3142 N N . ASP A 1 413 ? 1.733 18.131 -3.368 1.00 96.94 413 ASP A N 1
ATOM 3143 C CA . ASP A 1 413 ? 2.671 17.246 -4.078 1.00 96.94 413 ASP A CA 1
ATOM 3144 C C . ASP A 1 413 ? 2.208 16.975 -5.515 1.00 96.94 413 ASP A C 1
ATOM 3146 O O . ASP A 1 413 ? 3.004 16.998 -6.450 1.00 96.94 413 ASP A O 1
ATOM 3150 N N . LYS A 1 414 ? 0.906 16.760 -5.725 1.00 95.62 414 LYS A N 1
ATOM 3151 C CA . LYS A 1 414 ? 0.352 16.451 -7.051 1.00 95.62 414 LYS A CA 1
ATOM 3152 C C . LYS A 1 414 ? -0.163 17.661 -7.829 1.00 95.62 414 LYS A C 1
ATOM 3154 O O . LYS A 1 414 ? -0.538 17.497 -8.985 1.00 95.62 414 LYS A O 1
ATOM 3159 N N . GLY A 1 415 ? -0.184 18.854 -7.232 1.00 96.19 415 GLY A N 1
ATOM 3160 C CA . GLY A 1 415 ? -0.753 20.050 -7.864 1.00 96.19 415 GLY A CA 1
ATOM 3161 C C . GLY A 1 415 ? -2.251 19.912 -8.161 1.00 96.19 415 GLY A C 1
ATOM 3162 O O . GLY A 1 415 ? -2.731 20.325 -9.216 1.00 96.19 415 GLY A O 1
ATOM 3163 N N . LEU A 1 416 ? -2.998 19.278 -7.255 1.00 96.06 416 LEU A N 1
ATOM 3164 C CA . LEU A 1 416 ? -4.425 19.007 -7.424 1.00 96.06 416 LEU A CA 1
ATOM 3165 C C . LEU A 1 416 ? -5.242 20.098 -6.726 1.00 96.06 416 LEU A C 1
ATOM 3167 O O . LEU A 1 416 ? -5.220 20.215 -5.503 1.00 96.06 416 LEU A O 1
ATOM 3171 N N . GLY A 1 417 ? -5.962 20.918 -7.499 1.00 92.06 417 GLY A N 1
ATOM 3172 C CA . GLY A 1 417 ? -6.735 22.057 -6.965 1.00 92.06 417 GLY A CA 1
ATOM 3173 C C . GLY A 1 417 ? -5.872 23.216 -6.450 1.00 92.06 417 GLY A C 1
ATOM 3174 O O . GLY A 1 417 ? -6.375 24.162 -5.842 1.00 92.06 417 GLY A O 1
ATOM 3175 N N . VAL A 1 418 ? -4.561 23.145 -6.679 1.00 95.88 418 VAL A N 1
ATOM 3176 C CA . VAL A 1 418 ? -3.557 24.155 -6.343 1.00 95.88 418 VAL A CA 1
ATOM 3177 C C . VAL A 1 418 ? -2.350 23.974 -7.263 1.00 95.88 418 VAL A C 1
ATOM 3179 O O . VAL A 1 418 ? -2.145 22.884 -7.787 1.00 95.88 418 VAL A O 1
ATOM 3182 N N . ALA A 1 419 ? -1.547 25.019 -7.475 1.00 97.12 419 ALA A N 1
ATOM 3183 C CA . ALA A 1 419 ? -0.258 24.847 -8.141 1.00 97.12 419 ALA A CA 1
ATOM 3184 C C . ALA A 1 419 ? 0.610 23.857 -7.346 1.00 97.12 419 ALA A C 1
ATOM 3186 O O . ALA A 1 419 ? 0.611 23.895 -6.114 1.00 97.12 419 ALA A O 1
ATOM 3187 N N . GLN A 1 420 ? 1.327 22.976 -8.049 1.00 97.62 420 GLN A N 1
ATOM 3188 C CA . GLN A 1 420 ? 2.238 22.029 -7.412 1.00 97.62 420 GLN A CA 1
ATOM 3189 C C . GLN A 1 420 ? 3.291 22.791 -6.602 1.00 97.62 420 GLN A C 1
ATOM 3191 O O . GLN A 1 420 ? 3.960 23.684 -7.123 1.00 97.62 420 GLN A O 1
ATOM 3196 N N . ASP A 1 421 ? 3.426 22.431 -5.330 1.00 98.06 421 ASP A N 1
ATOM 3197 C CA . ASP A 1 421 ? 4.349 23.073 -4.400 1.00 98.06 421 ASP A CA 1
ATOM 3198 C C . ASP A 1 421 ? 4.918 22.020 -3.448 1.00 98.06 421 ASP A C 1
ATOM 3200 O O . ASP A 1 421 ? 4.336 21.676 -2.415 1.00 98.06 421 ASP A O 1
ATOM 3204 N N . PHE A 1 422 ? 6.089 21.496 -3.803 1.00 97.88 422 PHE A N 1
ATOM 3205 C CA . PHE A 1 422 ? 6.761 20.490 -2.990 1.00 97.88 422 PHE A CA 1
ATOM 3206 C C . PHE A 1 422 ? 7.182 21.016 -1.613 1.00 97.88 422 PHE A C 1
ATOM 3208 O O . PHE A 1 422 ? 7.236 20.236 -0.666 1.00 97.88 422 PHE A O 1
ATOM 3215 N N . ALA A 1 423 ? 7.448 22.318 -1.464 1.00 97.81 423 ALA A N 1
ATOM 3216 C CA . ALA A 1 423 ? 7.831 22.883 -0.174 1.00 97.81 423 ALA A CA 1
ATOM 3217 C C . ALA A 1 423 ? 6.640 22.892 0.797 1.00 97.81 423 ALA A C 1
ATOM 3219 O O . ALA A 1 423 ? 6.795 22.562 1.974 1.00 97.81 423 ALA A O 1
ATOM 3220 N N . GLN A 1 424 ? 5.437 23.212 0.312 1.00 97.56 424 GLN A N 1
ATOM 3221 C CA . GLN A 1 424 ? 4.211 23.073 1.103 1.00 97.56 424 GLN A CA 1
ATOM 3222 C C . GLN A 1 424 ? 3.888 21.609 1.400 1.00 97.56 424 GLN A C 1
ATOM 3224 O O . GLN A 1 424 ? 3.537 21.289 2.535 1.00 97.56 424 GLN A O 1
ATOM 3229 N N . ALA A 1 425 ? 4.060 20.712 0.424 1.00 98.19 425 ALA A N 1
ATOM 3230 C CA . ALA A 1 425 ? 3.863 19.281 0.640 1.00 98.19 425 ALA A CA 1
ATOM 3231 C C . ALA A 1 425 ? 4.757 18.746 1.770 1.00 98.19 425 ALA A C 1
ATOM 3233 O O . ALA A 1 425 ? 4.260 18.111 2.697 1.00 98.19 425 ALA A O 1
ATOM 3234 N N . VAL A 1 426 ? 6.052 19.083 1.749 1.00 98.56 426 VAL A N 1
ATOM 3235 C CA . VAL A 1 426 ? 7.016 18.724 2.803 1.00 98.56 426 VAL A CA 1
ATOM 3236 C C . VAL A 1 426 ? 6.578 19.255 4.163 1.00 98.56 426 VAL A C 1
ATOM 3238 O O . VAL A 1 426 ? 6.618 18.506 5.132 1.00 98.56 426 VAL A O 1
ATOM 3241 N N . ARG A 1 427 ? 6.123 20.512 4.258 1.00 98.19 427 ARG A N 1
ATOM 3242 C CA . ARG A 1 427 ? 5.661 21.088 5.534 1.00 98.19 427 ARG A CA 1
ATOM 3243 C C . ARG A 1 427 ? 4.499 20.300 6.134 1.00 98.19 427 ARG A C 1
ATOM 3245 O O . ARG A 1 427 ? 4.528 20.001 7.324 1.00 98.19 427 ARG A O 1
ATOM 3252 N N . TRP A 1 428 ? 3.504 19.949 5.325 1.00 97.75 428 TRP A N 1
ATOM 3253 C CA . TRP A 1 428 ? 2.349 19.185 5.796 1.00 97.75 428 TRP A CA 1
ATOM 3254 C C . TRP A 1 428 ? 2.694 17.729 6.115 1.00 97.75 428 TRP A C 1
ATOM 3256 O O . TRP A 1 428 ? 2.275 17.221 7.152 1.00 97.75 428 TRP A O 1
ATOM 3266 N N . TYR A 1 429 ? 3.512 17.073 5.286 1.00 97.88 429 TYR A N 1
ATOM 3267 C CA . TYR A 1 429 ? 3.996 15.724 5.583 1.00 97.88 429 TYR A CA 1
ATOM 3268 C C . TYR A 1 429 ? 4.873 15.680 6.836 1.00 97.88 429 TYR A C 1
ATOM 3270 O O . TYR A 1 429 ? 4.768 14.722 7.592 1.00 97.88 429 TYR A O 1
ATOM 3278 N N . GLN A 1 430 ? 5.687 16.709 7.093 1.00 98.06 430 GLN A N 1
ATOM 3279 C CA . GLN A 1 430 ? 6.478 16.821 8.320 1.00 98.06 430 GLN A CA 1
ATOM 3280 C C . GLN A 1 430 ? 5.583 16.917 9.553 1.00 98.06 430 GLN A C 1
ATOM 3282 O O . GLN A 1 430 ? 5.786 16.160 10.492 1.00 98.06 430 GLN A O 1
ATOM 3287 N N . GLN A 1 431 ? 4.553 17.769 9.531 1.00 95.44 431 GLN A N 1
ATOM 3288 C CA . GLN A 1 431 ? 3.603 17.858 10.646 1.00 95.44 431 GLN A CA 1
ATOM 3289 C C . GLN A 1 431 ? 2.892 16.524 10.906 1.00 95.44 431 GLN A C 1
ATOM 3291 O O . GLN A 1 431 ? 2.784 16.102 12.055 1.00 95.44 431 GLN A O 1
ATOM 3296 N N . ALA A 1 432 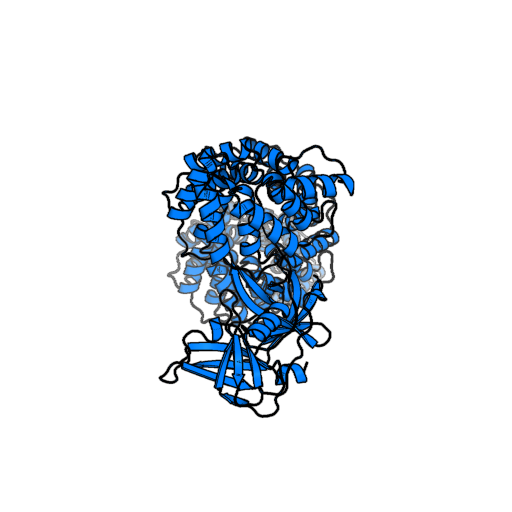? 2.472 15.823 9.847 1.00 91.62 432 ALA A N 1
ATOM 3297 C CA . ALA A 1 432 ? 1.875 14.498 9.983 1.00 91.62 432 ALA A CA 1
ATOM 3298 C C . ALA A 1 432 ? 2.869 13.457 10.534 1.00 91.62 432 ALA A C 1
ATOM 3300 O O . ALA A 1 432 ? 2.517 12.650 11.394 1.00 91.62 432 ALA A O 1
ATOM 3301 N N . ALA A 1 433 ? 4.121 13.491 10.069 1.00 91.50 433 ALA A N 1
ATOM 3302 C CA . ALA A 1 433 ? 5.181 12.593 10.513 1.00 91.50 433 ALA A CA 1
ATOM 3303 C C . ALA A 1 433 ? 5.569 12.828 11.982 1.00 91.50 433 ALA A C 1
ATOM 3305 O O . ALA A 1 433 ? 5.757 11.864 12.724 1.00 91.50 433 ALA A O 1
ATOM 3306 N N . ASP A 1 434 ? 5.645 14.089 12.412 1.00 92.50 434 ASP A N 1
ATOM 3307 C CA . ASP A 1 434 ? 5.925 14.476 13.799 1.00 92.50 434 ASP A CA 1
ATOM 3308 C C . ASP A 1 434 ? 4.791 14.053 14.743 1.00 92.50 434 ASP A C 1
ATOM 3310 O O . ASP A 1 434 ? 5.044 13.689 15.889 1.00 92.50 434 ASP A O 1
ATOM 3314 N N . ALA A 1 435 ? 3.552 14.027 14.242 1.00 81.19 435 ALA A N 1
ATOM 3315 C CA . ALA A 1 435 ? 2.386 13.501 14.946 1.00 81.19 435 ALA A CA 1
ATOM 3316 C C . ALA A 1 435 ? 2.276 11.961 14.918 1.00 81.19 435 ALA A C 1
ATOM 3318 O O . ALA A 1 435 ? 1.301 11.408 15.425 1.00 81.19 435 ALA A O 1
ATOM 3319 N N . GLY A 1 436 ? 3.255 11.253 14.345 1.00 81.94 436 GLY A N 1
ATOM 3320 C CA . GLY A 1 436 ? 3.301 9.790 14.363 1.00 81.94 436 GLY A CA 1
ATOM 3321 C C . GLY A 1 436 ? 2.623 9.092 13.177 1.00 81.94 436 GLY A C 1
ATOM 3322 O O . GLY A 1 436 ? 2.539 7.866 13.182 1.00 81.94 436 GLY A O 1
ATOM 3323 N N . GLU A 1 437 ? 2.152 9.815 12.154 1.00 84.19 437 GLU A N 1
ATOM 3324 C CA . GLU A 1 437 ? 1.366 9.207 11.072 1.00 84.19 437 GLU A CA 1
ATOM 3325 C C . GLU A 1 437 ? 2.244 8.475 10.038 1.00 84.19 437 GLU A C 1
ATOM 3327 O O . GLU A 1 437 ? 3.103 9.096 9.396 1.00 84.19 437 GLU A O 1
ATOM 3332 N N . PRO A 1 438 ? 2.032 7.161 9.811 1.00 83.69 438 PRO A N 1
ATOM 3333 C CA . PRO A 1 438 ? 2.941 6.366 8.988 1.00 83.69 438 PRO A CA 1
ATOM 3334 C C . PRO A 1 438 ? 2.993 6.775 7.508 1.00 83.69 438 PRO A C 1
ATOM 3336 O O . PRO A 1 438 ? 4.050 6.658 6.881 1.00 83.69 438 PRO A O 1
ATOM 3339 N N . ASN A 1 439 ? 1.888 7.239 6.910 1.00 82.88 439 ASN A N 1
ATOM 3340 C CA . ASN A 1 439 ? 1.891 7.681 5.511 1.00 82.88 439 ASN A CA 1
ATOM 3341 C C . ASN A 1 439 ? 2.598 9.029 5.328 1.00 82.88 439 ASN A C 1
ATOM 3343 O O . ASN A 1 439 ? 3.277 9.207 4.319 1.00 82.88 439 ASN A O 1
ATOM 3347 N N . GLY A 1 440 ? 2.492 9.939 6.294 1.00 90.69 440 GLY A N 1
ATOM 3348 C CA . GLY A 1 440 ? 3.199 11.209 6.369 1.00 90.69 440 GLY A CA 1
ATOM 3349 C C . GLY A 1 440 ? 4.698 10.973 6.469 1.00 90.69 440 GLY A C 1
ATOM 3350 O O . GLY A 1 440 ? 5.448 11.501 5.651 1.00 90.69 440 GLY A O 1
ATOM 3351 N N . MET A 1 441 ? 5.127 10.070 7.361 1.00 97.00 441 MET A N 1
ATOM 3352 C CA . MET A 1 441 ? 6.524 9.621 7.445 1.00 97.00 441 MET A CA 1
ATOM 3353 C C . MET A 1 441 ? 7.019 9.037 6.116 1.00 97.00 441 MET A C 1
ATOM 3355 O O . MET A 1 441 ? 8.074 9.431 5.621 1.00 97.00 441 MET A O 1
ATOM 3359 N N . ARG A 1 442 ? 6.257 8.123 5.496 1.00 97.56 442 ARG A N 1
ATOM 3360 C CA . ARG A 1 442 ? 6.620 7.540 4.194 1.00 97.56 442 ARG A CA 1
ATOM 3361 C C . ARG A 1 442 ? 6.729 8.613 3.110 1.00 97.56 442 ARG A C 1
ATOM 3363 O O . ARG A 1 442 ? 7.691 8.617 2.350 1.00 97.56 442 ARG A O 1
ATOM 3370 N N . ASN A 1 443 ? 5.741 9.496 3.002 1.00 95.50 443 ASN A N 1
ATOM 3371 C CA . ASN A 1 443 ? 5.725 10.531 1.974 1.00 95.50 443 ASN A CA 1
ATOM 3372 C C . ASN A 1 443 ? 6.880 11.507 2.160 1.00 95.50 443 ASN A C 1
ATOM 3374 O O . ASN A 1 443 ? 7.547 11.832 1.186 1.00 95.50 443 ASN A O 1
ATOM 3378 N N . LEU A 1 444 ? 7.176 11.904 3.396 1.00 98.00 444 LEU A N 1
ATOM 3379 C CA . LEU A 1 444 ? 8.344 12.716 3.706 1.00 98.00 444 LEU A CA 1
ATOM 3380 C C . LEU A 1 444 ? 9.650 12.005 3.320 1.00 98.00 444 LEU A C 1
ATOM 3382 O O . LEU A 1 444 ? 10.518 12.621 2.704 1.00 98.00 444 LEU A O 1
ATOM 3386 N N . GLY A 1 445 ? 9.764 10.703 3.602 1.00 98.00 445 GLY A N 1
ATOM 3387 C CA . GLY A 1 445 ? 10.881 9.878 3.139 1.00 98.00 445 GLY A CA 1
ATOM 3388 C C . GLY A 1 445 ? 11.052 9.924 1.617 1.00 98.00 445 GLY A C 1
ATOM 3389 O O . GLY A 1 445 ? 12.165 10.120 1.135 1.00 98.00 445 GLY A O 1
ATOM 3390 N N . LEU A 1 446 ? 9.950 9.858 0.863 1.00 97.38 446 LEU A N 1
ATOM 3391 C CA . LEU A 1 446 ? 9.962 9.984 -0.598 1.00 97.38 446 LEU A CA 1
ATOM 3392 C C . LEU A 1 446 ? 10.414 11.374 -1.064 1.00 97.38 446 LEU A C 1
ATOM 3394 O O . LEU A 1 446 ? 11.194 11.471 -2.012 1.00 97.38 446 LEU A O 1
ATOM 3398 N N . MET A 1 447 ? 9.988 12.444 -0.382 1.00 98.12 447 MET A N 1
ATOM 3399 C CA . MET A 1 447 ? 10.444 13.804 -0.696 1.00 98.12 447 MET A CA 1
ATOM 3400 C C . MET A 1 447 ? 11.970 13.918 -0.576 1.00 98.12 447 MET A C 1
ATOM 3402 O O . MET A 1 447 ? 12.613 14.477 -1.464 1.00 98.12 447 MET A O 1
ATOM 3406 N N . TYR A 1 448 ? 12.563 13.330 0.471 1.00 98.44 448 TYR A N 1
ATOM 3407 C CA . TYR A 1 448 ? 14.018 13.279 0.649 1.00 98.44 448 TYR A CA 1
ATOM 3408 C C . TYR A 1 448 ? 14.720 12.334 -0.335 1.00 98.44 448 TYR A C 1
ATOM 3410 O O . TYR A 1 448 ? 15.800 12.671 -0.820 1.00 98.44 448 TYR A O 1
ATOM 3418 N N . GLU A 1 449 ? 14.124 11.186 -0.672 1.00 97.69 449 GLU A N 1
ATOM 3419 C CA . GLU A 1 449 ? 14.678 10.235 -1.648 1.00 97.69 449 GLU A CA 1
ATOM 3420 C C . GLU A 1 449 ? 14.813 10.878 -3.031 1.00 97.69 449 GLU A C 1
ATOM 3422 O O . GLU A 1 449 ? 15.822 10.682 -3.710 1.00 97.69 449 GLU A O 1
ATOM 3427 N N . CYS A 1 450 ? 13.814 11.663 -3.440 1.00 95.75 450 CYS A N 1
ATOM 3428 C CA . CYS A 1 450 ? 13.762 12.298 -4.755 1.00 95.75 450 CYS A CA 1
ATOM 3429 C C . CYS A 1 450 ? 14.299 13.740 -4.782 1.00 95.75 450 CYS A C 1
ATOM 3431 O O . CYS A 1 450 ? 14.487 14.287 -5.866 1.00 95.75 450 CYS A O 1
ATOM 3433 N N . GLY A 1 451 ? 14.542 14.366 -3.625 1.00 96.69 451 GLY A N 1
ATOM 3434 C CA . GLY A 1 451 ? 14.951 15.774 -3.541 1.00 96.69 451 GLY A CA 1
ATOM 3435 C C . GLY A 1 451 ? 13.849 16.759 -3.948 1.00 96.69 451 GLY A C 1
ATOM 3436 O O . GLY A 1 451 ? 14.124 17.815 -4.516 1.00 96.69 451 GLY A O 1
ATOM 3437 N N . TRP A 1 452 ? 12.584 16.408 -3.717 1.00 96.12 452 TRP A N 1
ATOM 3438 C CA . TRP A 1 452 ? 11.446 17.259 -4.061 1.00 96.12 452 TRP A CA 1
ATOM 3439 C C . TRP A 1 452 ? 11.126 18.202 -2.906 1.00 96.12 452 TRP A C 1
ATOM 3441 O O . TRP A 1 452 ? 10.739 17.767 -1.828 1.00 96.12 452 TRP A O 1
ATOM 3451 N N . GLY A 1 453 ? 11.305 19.510 -3.109 1.00 95.44 453 GLY A N 1
ATOM 3452 C CA . GLY A 1 453 ? 11.050 20.526 -2.074 1.00 95.44 453 GLY A CA 1
ATOM 3453 C C . GLY A 1 453 ? 12.050 20.530 -0.909 1.00 95.44 453 GLY A C 1
ATOM 3454 O O . GLY A 1 453 ? 11.954 21.388 -0.035 1.00 95.44 453 GLY A O 1
ATOM 3455 N N . VAL A 1 454 ? 13.018 19.610 -0.914 1.00 97.56 454 VAL A N 1
ATOM 3456 C CA . VAL A 1 454 ? 14.119 19.468 0.048 1.00 97.56 454 VAL A CA 1
ATOM 3457 C C . VAL A 1 454 ? 15.394 19.054 -0.681 1.00 97.56 454 VAL A C 1
ATOM 3459 O O . VAL A 1 454 ? 15.340 18.523 -1.788 1.00 97.56 454 VAL A O 1
ATO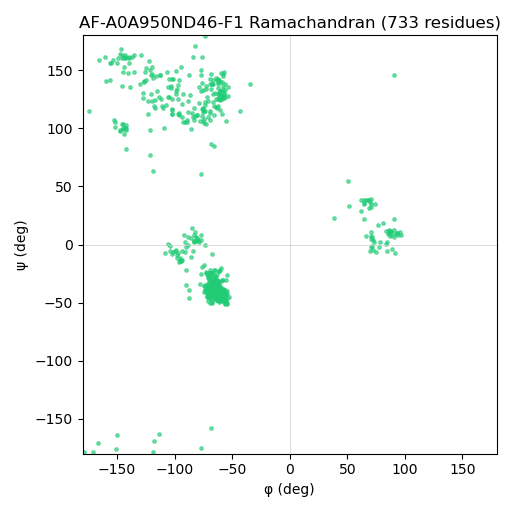M 3462 N N . THR A 1 455 ? 16.553 19.254 -0.055 1.00 97.62 455 THR A N 1
ATOM 3463 C CA . THR A 1 455 ? 17.811 18.681 -0.549 1.00 97.62 455 THR A CA 1
ATOM 3464 C C . THR A 1 455 ? 17.726 17.154 -0.526 1.00 97.62 455 THR A C 1
ATOM 3466 O O . THR A 1 455 ? 17.373 16.576 0.504 1.00 97.62 455 THR A O 1
ATOM 3469 N N . GLN A 1 456 ? 18.056 16.505 -1.646 1.00 97.81 456 GLN A N 1
ATOM 3470 C CA . GLN A 1 456 ? 18.049 15.045 -1.746 1.00 97.81 456 GLN A CA 1
ATOM 3471 C C . GLN A 1 456 ? 18.972 14.424 -0.690 1.00 97.81 456 GLN A C 1
ATOM 3473 O O . GLN A 1 456 ? 20.128 14.822 -0.553 1.00 97.81 456 GLN A O 1
ATOM 3478 N N . SER A 1 457 ? 18.455 13.442 0.046 1.00 98.06 457 SER A N 1
ATOM 3479 C CA . SER A 1 457 ? 19.193 12.723 1.082 1.00 98.06 457 SER A CA 1
ATOM 3480 C C . SER A 1 457 ? 18.626 11.318 1.252 1.00 98.06 457 SER A C 1
ATOM 3482 O O . SER A 1 457 ? 17.549 11.128 1.821 1.00 98.06 457 SER A O 1
ATOM 3484 N N . HIS A 1 458 ? 19.367 10.314 0.782 1.00 96.81 458 HIS A N 1
ATOM 3485 C CA . HIS A 1 458 ? 18.989 8.915 0.989 1.00 96.81 458 HIS A CA 1
ATOM 3486 C C . HIS A 1 458 ? 19.101 8.495 2.461 1.00 96.81 458 HIS A C 1
ATOM 3488 O O . HIS A 1 458 ? 18.289 7.692 2.911 1.00 96.81 458 HIS A O 1
ATOM 3494 N N . ASP A 1 459 ? 20.030 9.076 3.230 1.00 97.19 459 ASP A N 1
ATOM 3495 C CA . ASP A 1 459 ? 20.145 8.829 4.674 1.00 97.19 459 ASP A CA 1
ATOM 3496 C C . ASP A 1 459 ? 18.890 9.296 5.425 1.00 97.19 459 ASP A C 1
ATOM 3498 O O . ASP A 1 459 ? 18.307 8.544 6.207 1.00 97.19 459 ASP A O 1
ATOM 3502 N N . THR A 1 460 ? 18.416 10.512 5.137 1.00 97.00 460 THR A N 1
ATOM 3503 C CA . THR A 1 460 ? 17.202 11.061 5.763 1.00 97.00 460 THR A CA 1
ATOM 3504 C C . THR A 1 460 ? 15.948 10.325 5.287 1.00 97.00 460 THR A C 1
ATOM 3506 O O . THR A 1 460 ? 15.055 10.043 6.086 1.00 97.00 460 THR A O 1
ATOM 3509 N N . ALA A 1 461 ? 15.886 9.948 4.004 1.00 98.25 461 ALA A N 1
ATOM 3510 C CA . ALA A 1 461 ? 14.810 9.106 3.484 1.00 98.25 461 ALA A CA 1
ATOM 3511 C C . ALA A 1 461 ? 14.743 7.759 4.217 1.00 98.25 461 ALA A C 1
ATOM 3513 O O . ALA A 1 461 ? 13.673 7.355 4.673 1.00 98.25 461 ALA A O 1
ATOM 3514 N N . ARG A 1 462 ? 15.894 7.096 4.395 1.00 97.94 462 ARG A N 1
ATOM 3515 C CA . ARG A 1 462 ? 16.030 5.836 5.136 1.00 97.94 462 ARG A CA 1
ATOM 3516 C C . ARG A 1 462 ? 15.516 5.967 6.567 1.00 97.94 462 ARG A C 1
ATOM 3518 O O . ARG A 1 462 ? 14.766 5.104 7.008 1.00 97.94 462 ARG A O 1
ATOM 3525 N N . GLU A 1 463 ? 15.872 7.032 7.285 1.00 97.50 463 GLU A N 1
ATOM 3526 C CA . GLU A 1 463 ? 15.396 7.267 8.657 1.00 97.50 463 GLU A CA 1
ATOM 3527 C C . GLU A 1 463 ? 13.869 7.390 8.739 1.00 97.50 463 GLU A C 1
ATOM 3529 O O . GLU A 1 463 ? 13.237 6.762 9.594 1.00 97.50 463 GLU A O 1
ATOM 3534 N N . TRP A 1 464 ? 13.253 8.152 7.833 1.00 96.75 464 TRP A N 1
ATOM 3535 C CA . TRP A 1 464 ? 11.796 8.287 7.795 1.00 96.75 464 TRP A CA 1
ATOM 3536 C C . TRP A 1 464 ? 11.096 7.002 7.362 1.00 96.75 464 TRP A C 1
ATOM 3538 O O . TRP A 1 464 ? 10.092 6.620 7.968 1.00 96.75 464 TRP A O 1
ATOM 3548 N N . TYR A 1 465 ? 11.644 6.282 6.380 1.00 97.81 465 TYR A N 1
ATOM 3549 C CA . TYR A 1 465 ? 11.129 4.971 6.001 1.00 97.81 465 TYR A CA 1
ATOM 3550 C C . TYR A 1 465 ? 11.260 3.949 7.129 1.00 97.81 465 TYR A C 1
ATOM 3552 O O . TYR A 1 465 ? 10.336 3.165 7.321 1.00 97.81 465 TYR A O 1
ATOM 3560 N N . GLN A 1 466 ? 12.337 3.982 7.917 1.00 97.12 466 GLN A N 1
ATOM 3561 C CA . GLN A 1 466 ? 12.496 3.126 9.091 1.00 97.12 466 GLN A CA 1
ATOM 3562 C C . GLN A 1 466 ? 11.412 3.412 10.135 1.00 97.12 466 GLN A C 1
ATOM 3564 O O . GLN A 1 466 ? 10.786 2.473 10.621 1.00 97.12 466 GLN A O 1
ATOM 3569 N N . LYS A 1 467 ? 11.142 4.688 10.446 1.00 91.19 467 LYS A N 1
ATOM 3570 C CA . LYS A 1 467 ? 10.058 5.074 11.369 1.00 91.19 467 LYS A CA 1
ATOM 3571 C C . LYS A 1 467 ? 8.692 4.607 10.855 1.00 91.19 467 LYS A C 1
ATOM 3573 O O . LYS A 1 467 ? 7.965 3.936 11.582 1.00 91.19 467 LYS A O 1
ATOM 3578 N N . ALA A 1 468 ? 8.391 4.862 9.580 1.00 86.00 468 ALA A N 1
ATOM 3579 C CA . ALA A 1 468 ? 7.148 4.424 8.946 1.00 86.00 468 ALA A CA 1
ATOM 3580 C C . ALA A 1 468 ? 7.005 2.889 8.930 1.00 86.00 468 ALA A C 1
ATOM 3582 O O . ALA A 1 468 ? 5.930 2.359 9.204 1.00 86.00 468 ALA A O 1
ATOM 3583 N N . ALA A 1 469 ? 8.087 2.160 8.642 1.00 84.94 469 ALA A N 1
ATOM 3584 C CA . ALA A 1 469 ? 8.124 0.699 8.633 1.00 84.94 469 ALA A CA 1
ATOM 3585 C C . ALA A 1 469 ? 7.987 0.095 10.040 1.00 84.94 469 ALA A C 1
ATOM 3587 O O . ALA A 1 469 ? 7.402 -0.979 10.191 1.00 84.94 469 ALA A O 1
ATOM 3588 N N . SER A 1 470 ? 8.517 0.754 11.073 1.00 87.31 470 SER A N 1
ATOM 3589 C CA . SER A 1 470 ? 8.289 0.373 12.473 1.00 87.31 470 SER A CA 1
ATOM 3590 C C . SER A 1 470 ? 6.831 0.587 12.886 1.00 87.31 470 SER A C 1
ATOM 3592 O O . SER A 1 470 ? 6.297 -0.215 13.643 1.00 87.31 470 SER A O 1
ATOM 3594 N N . ALA A 1 471 ? 6.166 1.597 12.321 1.00 75.88 471 ALA A N 1
ATOM 3595 C CA . ALA A 1 471 ? 4.739 1.858 12.507 1.00 75.88 471 ALA A CA 1
ATOM 3596 C C . ALA A 1 471 ? 3.822 1.057 11.551 1.00 75.88 471 ALA A C 1
ATOM 3598 O O . ALA A 1 471 ? 2.646 1.376 11.403 1.00 75.88 471 ALA A O 1
ATOM 3599 N N . GLY A 1 472 ? 4.343 0.024 10.875 1.00 79.81 472 GLY A N 1
ATOM 3600 C CA . GLY A 1 472 ? 3.542 -0.901 10.063 1.00 79.81 472 GLY A CA 1
ATOM 3601 C C . GLY A 1 472 ? 3.291 -0.484 8.608 1.00 79.81 472 GLY A C 1
ATOM 3602 O O . GLY A 1 472 ? 2.556 -1.170 7.901 1.00 79.81 472 GLY A O 1
ATOM 3603 N N . ASN A 1 473 ? 3.908 0.590 8.100 1.00 87.75 473 ASN A N 1
ATOM 3604 C CA . ASN A 1 473 ? 3.709 1.006 6.709 1.00 87.75 473 ASN A CA 1
ATOM 3605 C C . ASN A 1 473 ? 4.422 0.062 5.720 1.00 87.75 473 ASN A C 1
ATOM 3607 O O . ASN A 1 473 ? 5.639 0.138 5.531 1.00 87.75 473 ASN A O 1
ATOM 3611 N N . ALA A 1 474 ? 3.660 -0.804 5.049 1.00 88.00 474 ALA A N 1
ATOM 3612 C CA . ALA A 1 474 ? 4.196 -1.814 4.132 1.00 88.00 474 ALA A CA 1
ATOM 3613 C C . ALA A 1 474 ? 4.912 -1.214 2.904 1.00 88.00 474 ALA A C 1
ATOM 3615 O O . ALA A 1 474 ? 5.954 -1.710 2.472 1.00 88.00 474 ALA A O 1
ATOM 3616 N N . LEU A 1 475 ? 4.414 -0.088 2.381 1.00 87.88 475 LEU A N 1
ATOM 3617 C CA . LEU A 1 475 ? 5.062 0.628 1.277 1.00 87.88 475 LEU A CA 1
ATOM 3618 C C . LEU A 1 475 ? 6.421 1.206 1.699 1.00 87.88 475 LEU A C 1
ATOM 3620 O O . LEU A 1 475 ? 7.370 1.164 0.916 1.00 87.88 475 LEU A O 1
ATOM 3624 N N . ALA A 1 476 ? 6.541 1.706 2.933 1.00 94.44 476 ALA A N 1
ATOM 3625 C CA . ALA A 1 476 ? 7.816 2.156 3.486 1.00 94.44 476 ALA A CA 1
ATOM 3626 C C . ALA A 1 476 ? 8.794 0.995 3.701 1.00 94.44 476 ALA A C 1
ATOM 3628 O O . ALA A 1 476 ? 9.974 1.155 3.406 1.00 94.44 476 ALA A O 1
ATOM 3629 N N . MET A 1 477 ? 8.321 -0.181 4.139 1.00 96.81 477 MET A N 1
ATOM 3630 C CA . MET A 1 477 ? 9.160 -1.387 4.224 1.00 96.81 477 MET A CA 1
ATOM 3631 C C . MET A 1 477 ? 9.754 -1.737 2.857 1.00 96.81 477 MET A C 1
ATOM 3633 O O . MET A 1 477 ? 10.958 -1.954 2.748 1.00 96.81 477 MET A O 1
ATOM 3637 N N . ASN A 1 478 ? 8.936 -1.723 1.801 1.00 95.81 478 ASN A N 1
ATOM 3638 C CA . ASN A 1 478 ? 9.411 -1.963 0.441 1.00 95.81 478 ASN A CA 1
ATOM 3639 C C . ASN A 1 478 ? 10.429 -0.899 -0.014 1.00 95.81 478 ASN A C 1
ATOM 3641 O O . ASN A 1 478 ? 11.495 -1.246 -0.515 1.00 95.81 478 ASN A O 1
ATOM 3645 N N . ARG A 1 479 ? 10.147 0.393 0.201 1.00 97.44 479 ARG A N 1
ATOM 3646 C CA . ARG A 1 479 ? 11.072 1.491 -0.150 1.00 97.44 479 ARG A CA 1
ATOM 3647 C C . ARG A 1 479 ? 12.403 1.386 0.589 1.00 97.44 479 ARG A C 1
ATOM 3649 O O . ARG A 1 479 ? 13.456 1.517 -0.027 1.00 97.44 479 ARG A O 1
ATOM 3656 N N . LEU A 1 480 ? 12.362 1.083 1.882 1.00 98.00 480 LEU A N 1
ATOM 3657 C CA . LEU A 1 480 ? 13.554 0.850 2.685 1.00 98.00 480 LEU A CA 1
ATOM 3658 C C . LEU A 1 480 ? 14.351 -0.352 2.162 1.00 98.00 480 LEU A C 1
ATOM 3660 O O . LEU A 1 480 ? 15.569 -0.265 2.030 1.00 98.00 480 LEU A O 1
ATOM 3664 N N . GLY A 1 481 ? 13.667 -1.439 1.790 1.00 97.94 481 GLY A N 1
ATOM 3665 C CA . GLY A 1 481 ? 14.290 -2.601 1.158 1.00 97.94 481 GLY A CA 1
ATOM 3666 C C . GLY A 1 481 ? 15.020 -2.240 -0.137 1.00 97.94 481 GLY A C 1
ATOM 3667 O O . GLY A 1 481 ? 16.130 -2.718 -0.361 1.00 97.94 481 GLY A O 1
ATOM 3668 N N . VAL A 1 482 ? 14.465 -1.329 -0.946 1.00 97.56 482 VAL A N 1
ATOM 3669 C CA . VAL A 1 482 ? 15.131 -0.816 -2.156 1.00 97.56 482 VAL A CA 1
ATOM 3670 C C . VAL A 1 482 ? 16.406 -0.044 -1.816 1.00 97.56 482 VAL A C 1
ATOM 3672 O O . VAL A 1 482 ? 17.414 -0.238 -2.500 1.00 97.56 482 VAL A O 1
ATOM 3675 N N . LEU A 1 483 ? 16.400 0.786 -0.766 1.00 98.06 483 LEU A N 1
ATOM 3676 C CA . LEU A 1 483 ? 17.603 1.507 -0.332 1.00 98.06 483 LEU A CA 1
ATOM 3677 C C . LEU A 1 483 ? 18.723 0.536 0.066 1.00 98.06 483 LEU A C 1
ATOM 3679 O O . LEU A 1 483 ? 19.848 0.690 -0.408 1.00 98.06 483 LEU A O 1
ATOM 3683 N N . TYR A 1 484 ? 18.410 -0.510 0.838 1.00 98.25 484 TYR A N 1
ATOM 3684 C CA . TYR A 1 484 ? 19.377 -1.553 1.202 1.00 98.25 484 TYR A CA 1
ATOM 3685 C C . TYR A 1 484 ? 19.835 -2.389 0.002 1.00 98.25 484 TYR A C 1
ATOM 3687 O O . TYR A 1 484 ? 21.032 -2.608 -0.170 1.00 98.25 484 TYR A O 1
ATOM 3695 N N . ALA A 1 485 ? 18.921 -2.801 -0.881 1.00 97.38 485 ALA A N 1
ATOM 3696 C CA . ALA A 1 485 ? 19.261 -3.599 -2.060 1.00 97.38 485 ALA A CA 1
ATOM 3697 C C . ALA A 1 485 ? 20.173 -2.845 -3.037 1.00 97.38 485 ALA A C 1
ATOM 3699 O O . ALA A 1 485 ? 20.971 -3.464 -3.737 1.00 97.38 485 ALA A O 1
ATOM 3700 N N . ARG A 1 486 ? 20.060 -1.515 -3.106 1.00 94.81 486 ARG A N 1
ATOM 3701 C CA . ARG A 1 486 ? 20.852 -0.669 -4.013 1.00 94.81 486 ARG A CA 1
ATOM 3702 C C . ARG A 1 486 ? 22.027 0.040 -3.339 1.00 94.81 486 ARG A C 1
ATOM 3704 O O . ARG A 1 486 ? 22.809 0.669 -4.041 1.00 94.81 486 ARG A O 1
ATOM 3711 N N . GLY A 1 487 ? 22.153 -0.045 -2.015 1.00 94.88 487 GLY A N 1
ATOM 3712 C CA . GLY A 1 487 ? 23.173 0.685 -1.258 1.00 94.88 487 GLY A CA 1
ATOM 3713 C C . GLY A 1 487 ? 23.006 2.210 -1.323 1.00 94.88 487 GLY A C 1
ATOM 3714 O O . GLY A 1 487 ? 23.983 2.944 -1.460 1.00 94.88 487 GLY A O 1
ATOM 3715 N N . LEU A 1 488 ? 21.765 2.704 -1.292 1.00 92.88 488 LEU A N 1
ATOM 3716 C CA . LEU A 1 488 ? 21.454 4.134 -1.377 1.00 92.88 488 LEU A CA 1
ATOM 3717 C C . LEU A 1 488 ? 21.324 4.723 0.028 1.00 92.88 488 LEU A C 1
ATOM 3719 O O . LEU A 1 488 ? 20.367 4.424 0.739 1.00 92.88 488 LEU A O 1
ATOM 3723 N N . GLY A 1 489 ? 22.283 5.561 0.435 1.00 86.38 489 GLY A N 1
ATOM 3724 C CA . GLY A 1 489 ? 22.331 6.085 1.808 1.00 86.38 489 GLY A CA 1
ATOM 3725 C C . GLY A 1 489 ? 22.555 4.986 2.847 1.00 86.38 489 GLY A C 1
ATOM 3726 O O . GLY A 1 489 ? 22.142 5.112 3.988 1.00 86.38 489 GLY A O 1
ATOM 3727 N N . VAL A 1 490 ? 23.113 3.842 2.454 1.00 94.00 490 VAL A N 1
ATOM 3728 C CA . VAL A 1 490 ? 23.515 2.737 3.332 1.00 94.00 490 VAL A CA 1
ATOM 3729 C C . VAL A 1 490 ? 24.427 1.805 2.539 1.00 94.00 490 VAL A C 1
ATOM 3731 O O . VAL A 1 490 ? 24.389 1.811 1.311 1.00 94.00 490 VAL A O 1
ATOM 3734 N N . ASN A 1 491 ? 25.246 0.994 3.207 1.00 93.81 491 ASN A N 1
ATOM 3735 C CA . ASN A 1 491 ? 25.954 -0.079 2.511 1.00 93.81 491 ASN A CA 1
ATOM 3736 C C . ASN A 1 491 ? 24.944 -1.073 1.931 1.00 93.81 491 ASN A C 1
ATOM 3738 O O . ASN A 1 491 ? 23.935 -1.376 2.569 1.00 93.81 491 ASN A O 1
ATOM 3742 N N . GLN A 1 492 ? 25.223 -1.577 0.728 1.00 96.81 492 GLN A N 1
ATOM 3743 C CA . GLN A 1 492 ? 24.360 -2.568 0.099 1.00 96.81 492 GLN A CA 1
ATOM 3744 C C . GLN A 1 492 ? 24.246 -3.812 0.986 1.00 96.81 492 GLN A C 1
ATOM 3746 O O . GLN A 1 492 ? 25.255 -4.414 1.353 1.00 96.81 492 GLN A O 1
ATOM 3751 N N . ASP A 1 493 ? 23.010 -4.201 1.282 1.00 96.50 493 ASP A N 1
ATOM 3752 C CA . ASP A 1 493 ? 22.692 -5.371 2.093 1.00 96.50 493 ASP A CA 1
ATOM 3753 C C . ASP A 1 493 ? 21.447 -6.067 1.535 1.00 96.50 493 ASP A C 1
ATOM 3755 O O . ASP A 1 493 ? 20.302 -5.656 1.745 1.00 96.50 493 ASP A O 1
ATOM 3759 N N . TYR A 1 494 ? 21.675 -7.143 0.784 1.00 95.81 494 TYR A N 1
ATOM 3760 C CA . TYR A 1 494 ? 20.584 -7.932 0.225 1.00 95.81 494 TYR A CA 1
ATOM 3761 C C . TYR A 1 494 ? 19.820 -8.728 1.285 1.00 95.81 494 TYR A C 1
ATOM 3763 O O . TYR A 1 494 ? 18.626 -8.961 1.101 1.00 95.81 494 TYR A O 1
ATOM 3771 N N . ALA A 1 495 ? 20.466 -9.134 2.381 1.00 96.12 495 ALA A N 1
ATOM 3772 C CA . ALA A 1 495 ? 19.804 -9.898 3.433 1.00 96.12 495 ALA A CA 1
ATOM 3773 C C . ALA A 1 495 ? 18.773 -9.021 4.154 1.00 96.12 495 ALA A C 1
ATOM 3775 O O . ALA A 1 495 ? 17.624 -9.432 4.338 1.00 96.12 495 ALA A O 1
ATOM 3776 N N . GLU A 1 496 ? 19.150 -7.781 4.468 1.00 95.19 496 GLU A N 1
ATOM 3777 C CA . GLU A 1 496 ? 18.237 -6.809 5.061 1.00 95.19 496 GLU A CA 1
ATOM 3778 C C . GLU A 1 496 ? 17.126 -6.397 4.085 1.00 95.19 496 GLU A C 1
ATOM 3780 O O . GLU A 1 496 ? 15.954 -6.334 4.465 1.00 95.19 496 GLU A O 1
ATOM 3785 N N . ALA A 1 497 ? 17.448 -6.220 2.798 1.00 97.69 497 ALA A N 1
ATOM 3786 C CA . ALA A 1 497 ? 16.437 -5.974 1.773 1.00 97.69 497 ALA A CA 1
ATOM 3787 C C . ALA A 1 497 ? 15.402 -7.109 1.688 1.00 97.69 497 ALA A C 1
ATOM 3789 O O . ALA A 1 497 ? 14.202 -6.843 1.690 1.00 97.69 497 ALA A O 1
ATOM 3790 N N . ILE A 1 498 ? 15.840 -8.373 1.679 1.00 97.50 498 ILE A N 1
ATOM 3791 C CA . ILE A 1 498 ? 14.950 -9.545 1.684 1.00 97.50 498 ILE A CA 1
ATOM 3792 C C . ILE A 1 498 ? 14.067 -9.561 2.932 1.00 97.50 498 ILE A C 1
ATOM 3794 O O . ILE A 1 498 ? 12.866 -9.817 2.822 1.00 97.50 498 ILE A O 1
ATOM 3798 N N . ARG A 1 499 ? 14.631 -9.265 4.111 1.00 97.69 499 ARG A N 1
ATOM 3799 C CA . ARG A 1 499 ? 13.871 -9.186 5.366 1.00 97.69 499 ARG A CA 1
ATOM 3800 C C . ARG A 1 499 ? 12.749 -8.152 5.266 1.00 97.69 499 ARG A C 1
ATOM 3802 O O . ARG A 1 499 ? 11.617 -8.427 5.663 1.00 97.69 499 ARG A O 1
ATOM 3809 N N . LEU A 1 500 ? 13.045 -6.981 4.712 1.00 94.62 500 LEU A N 1
ATOM 3810 C CA . LEU A 1 500 ? 12.084 -5.896 4.531 1.00 94.62 500 LEU A CA 1
ATOM 3811 C C . LEU A 1 500 ? 11.038 -6.201 3.453 1.00 94.62 500 LEU A C 1
ATOM 3813 O O . LEU A 1 500 ? 9.853 -5.977 3.692 1.00 94.62 500 LEU A O 1
ATOM 3817 N N . TYR A 1 501 ? 11.439 -6.766 2.311 1.00 97.81 501 TYR A N 1
ATOM 3818 C CA . TYR A 1 501 ? 10.505 -7.192 1.266 1.00 97.81 501 TYR A CA 1
ATOM 3819 C C . TYR A 1 501 ? 9.567 -8.291 1.750 1.00 97.81 501 TYR A C 1
ATOM 3821 O O . TYR A 1 501 ? 8.380 -8.239 1.445 1.00 97.81 501 TYR A O 1
ATOM 3829 N N . ARG A 1 502 ? 10.059 -9.245 2.551 1.00 96.94 502 ARG A N 1
ATOM 3830 C CA . ARG A 1 502 ? 9.213 -10.273 3.165 1.00 96.94 502 ARG A CA 1
ATOM 3831 C C . ARG A 1 502 ? 8.192 -9.659 4.118 1.00 96.94 502 ARG A C 1
ATOM 3833 O O . ARG A 1 502 ? 7.015 -9.949 3.980 1.00 96.94 502 ARG A O 1
ATOM 3840 N N . ARG A 1 503 ? 8.601 -8.731 4.992 1.00 95.50 503 ARG A N 1
ATOM 3841 C CA . ARG A 1 503 ? 7.659 -8.000 5.863 1.00 95.50 503 ARG A CA 1
ATOM 3842 C C . ARG A 1 503 ? 6.615 -7.212 5.066 1.00 95.50 503 ARG A C 1
ATOM 3844 O O . ARG A 1 503 ? 5.446 -7.216 5.433 1.00 95.50 503 ARG A O 1
ATOM 3851 N N . ALA A 1 504 ? 7.021 -6.560 3.975 1.00 90.25 504 ALA A N 1
ATOM 3852 C CA . ALA A 1 504 ? 6.095 -5.865 3.084 1.00 90.25 504 ALA A CA 1
ATOM 3853 C C . ALA A 1 504 ? 5.108 -6.848 2.425 1.00 90.25 504 ALA A C 1
ATOM 3855 O O . ALA A 1 504 ? 3.909 -6.588 2.394 1.00 90.25 504 ALA A O 1
ATOM 3856 N N . ALA A 1 505 ? 5.603 -7.995 1.951 1.00 90.38 505 ALA A N 1
ATOM 3857 C CA . ALA A 1 505 ? 4.799 -9.051 1.347 1.00 90.38 505 ALA A CA 1
ATOM 3858 C C . ALA A 1 505 ? 3.802 -9.676 2.337 1.00 90.38 505 ALA A C 1
ATOM 3860 O O . ALA A 1 505 ? 2.640 -9.863 1.987 1.00 90.38 505 ALA A O 1
ATOM 3861 N N . ASP A 1 506 ? 4.222 -9.941 3.575 1.00 89.00 506 ASP A N 1
ATOM 3862 C CA . ASP A 1 506 ? 3.362 -10.479 4.636 1.00 89.00 506 ASP A CA 1
ATOM 3863 C C . ASP A 1 506 ? 2.250 -9.486 5.026 1.00 89.00 506 ASP A C 1
ATOM 3865 O O . ASP A 1 506 ? 1.143 -9.892 5.375 1.00 89.00 506 ASP A O 1
ATOM 3869 N N . ALA A 1 507 ? 2.512 -8.181 4.889 1.00 79.38 507 ALA A N 1
ATOM 3870 C CA . ALA A 1 507 ? 1.522 -7.112 5.035 1.00 79.38 507 ALA A CA 1
ATOM 3871 C C . ALA A 1 507 ? 0.655 -6.882 3.774 1.00 79.38 507 ALA A C 1
ATOM 3873 O O . ALA A 1 507 ? -0.133 -5.935 3.732 1.00 79.38 507 ALA A O 1
ATOM 3874 N N . GLY A 1 508 ? 0.794 -7.732 2.750 1.00 85.25 508 GLY A N 1
ATOM 3875 C CA . GLY A 1 508 ? -0.014 -7.706 1.532 1.00 85.25 508 GLY A CA 1
ATOM 3876 C C . GLY A 1 508 ? 0.482 -6.763 0.432 1.00 85.25 508 GLY A C 1
ATOM 3877 O O . GLY A 1 508 ? -0.269 -6.518 -0.505 1.00 85.25 508 GLY A O 1
ATOM 3878 N N . GLU A 1 509 ? 1.706 -6.229 0.512 1.00 92.94 509 GLU A N 1
ATOM 3879 C CA . GLU A 1 509 ? 2.218 -5.242 -0.450 1.00 92.94 509 GLU A CA 1
ATOM 3880 C C . GLU A 1 509 ? 2.729 -5.911 -1.748 1.00 92.94 509 GLU A C 1
ATOM 3882 O O . GLU A 1 509 ? 3.780 -6.572 -1.717 1.00 92.94 509 GLU A O 1
ATOM 3887 N N . PRO A 1 510 ? 2.065 -5.738 -2.911 1.00 94.81 510 PRO A N 1
ATOM 3888 C CA . PRO A 1 510 ? 2.411 -6.493 -4.113 1.00 94.81 510 PRO A CA 1
ATOM 3889 C C . PRO A 1 510 ? 3.784 -6.148 -4.705 1.00 94.81 510 PRO A C 1
ATOM 3891 O O . PRO A 1 510 ? 4.429 -7.025 -5.285 1.00 94.81 510 PRO A O 1
ATOM 3894 N N . MET A 1 511 ? 4.289 -4.917 -4.541 1.00 93.88 511 MET A N 1
ATOM 3895 C CA . MET A 1 511 ? 5.643 -4.568 -4.991 1.00 93.88 511 MET A CA 1
ATOM 3896 C C . MET A 1 511 ? 6.706 -5.242 -4.122 1.00 93.88 511 MET A C 1
ATOM 3898 O O . MET A 1 511 ? 7.724 -5.688 -4.647 1.00 93.88 511 MET A O 1
ATOM 3902 N N . GLY A 1 512 ? 6.454 -5.381 -2.815 1.00 95.88 512 GLY A N 1
ATOM 3903 C CA . GLY A 1 512 ? 7.310 -6.147 -1.905 1.00 95.88 512 GLY A CA 1
ATOM 3904 C C . GLY A 1 512 ? 7.386 -7.624 -2.299 1.00 95.88 512 GLY A C 1
ATOM 3905 O O . GLY A 1 512 ? 8.478 -8.183 -2.390 1.00 95.88 512 GLY A O 1
ATOM 3906 N N . MET A 1 513 ? 6.241 -8.232 -2.631 1.00 98.19 513 MET A N 1
ATOM 3907 C CA . MET A 1 513 ? 6.173 -9.600 -3.165 1.00 98.19 513 MET A CA 1
ATOM 3908 C C . MET A 1 513 ? 6.952 -9.738 -4.483 1.00 98.19 513 MET A C 1
ATOM 3910 O O . MET A 1 513 ? 7.762 -10.652 -4.629 1.00 98.19 513 MET A O 1
ATOM 3914 N N . ASN A 1 514 ? 6.762 -8.812 -5.429 1.00 98.12 514 ASN A N 1
ATOM 3915 C CA . ASN A 1 514 ? 7.502 -8.808 -6.693 1.00 98.12 514 ASN A CA 1
ATOM 3916 C C . ASN A 1 514 ? 9.016 -8.663 -6.475 1.00 98.12 514 ASN A C 1
ATOM 3918 O O . ASN A 1 514 ? 9.803 -9.395 -7.073 1.00 98.12 514 ASN A O 1
ATOM 3922 N N . ASN A 1 515 ? 9.431 -7.749 -5.599 1.00 98.00 515 ASN A N 1
ATOM 3923 C CA . ASN A 1 515 ? 10.840 -7.534 -5.288 1.00 98.00 515 ASN A CA 1
ATOM 3924 C C . ASN A 1 515 ? 11.461 -8.764 -4.631 1.00 98.00 515 ASN A C 1
ATOM 3926 O O . ASN A 1 515 ? 12.563 -9.149 -5.010 1.00 98.00 515 ASN A O 1
ATOM 3930 N N . LEU A 1 516 ? 10.744 -9.450 -3.738 1.00 97.56 516 LEU A N 1
ATOM 3931 C CA . LEU A 1 516 ? 11.199 -10.721 -3.181 1.00 97.56 516 LEU A CA 1
ATOM 3932 C C . LEU A 1 516 ? 11.353 -11.800 -4.267 1.00 97.56 516 LEU A C 1
ATOM 3934 O O . LEU A 1 516 ? 12.359 -12.509 -4.279 1.00 97.56 516 LEU A O 1
ATOM 3938 N N . GLY A 1 517 ? 10.421 -11.869 -5.223 1.00 98.12 517 GLY A N 1
ATOM 3939 C CA . GLY A 1 517 ? 10.551 -12.724 -6.406 1.00 98.12 517 GLY A CA 1
ATOM 3940 C C . GLY A 1 517 ? 11.818 -12.426 -7.216 1.00 98.12 517 GLY A C 1
ATOM 3941 O O . GLY A 1 517 ? 12.539 -13.351 -7.585 1.00 98.12 517 GLY A O 1
ATOM 3942 N N . LEU A 1 518 ? 12.157 -11.144 -7.407 1.00 98.06 518 LEU A N 1
ATOM 3943 C CA . LEU A 1 518 ? 13.396 -10.728 -8.082 1.00 98.06 518 LEU A CA 1
ATOM 3944 C C . LEU A 1 518 ? 14.649 -11.174 -7.316 1.00 98.06 518 LEU A C 1
ATOM 3946 O O . LEU A 1 518 ? 15.597 -11.651 -7.943 1.00 98.06 518 LEU A O 1
ATOM 3950 N N . MET A 1 519 ? 14.650 -11.088 -5.980 1.00 98.12 519 MET A N 1
ATOM 3951 C CA . MET A 1 519 ? 15.778 -11.560 -5.163 1.00 98.12 519 MET A CA 1
ATOM 3952 C C . MET A 1 519 ? 16.060 -13.048 -5.407 1.00 98.12 519 MET A C 1
ATOM 3954 O O . MET A 1 519 ? 17.213 -13.427 -5.616 1.00 98.12 519 MET A O 1
ATOM 3958 N N . TYR A 1 520 ? 15.015 -13.880 -5.464 1.00 98.12 520 TYR A N 1
ATOM 3959 C CA . TYR A 1 520 ? 15.135 -15.310 -5.764 1.00 98.12 520 TYR A CA 1
ATOM 3960 C C . TYR A 1 520 ? 15.486 -15.598 -7.228 1.00 98.12 520 TYR A C 1
ATOM 3962 O O . TYR A 1 520 ? 16.314 -16.470 -7.491 1.00 98.12 520 TYR A O 1
ATOM 3970 N N . GLN A 1 521 ? 14.917 -14.851 -8.179 1.00 97.62 521 GLN A N 1
ATOM 3971 C CA . GLN A 1 521 ? 15.193 -15.009 -9.610 1.00 97.62 521 GLN A CA 1
ATOM 3972 C C . GLN A 1 521 ? 16.672 -14.769 -9.938 1.00 97.62 521 GLN A C 1
ATOM 3974 O O . GLN A 1 521 ? 17.262 -15.504 -10.732 1.00 97.62 521 GLN A O 1
ATOM 3979 N N . TYR A 1 522 ? 17.269 -13.732 -9.348 1.00 94.44 522 TYR A N 1
ATOM 3980 C CA . TYR A 1 522 ? 18.662 -13.367 -9.607 1.00 94.44 522 TYR A CA 1
ATOM 3981 C C . TYR A 1 522 ? 19.649 -13.971 -8.603 1.00 94.44 522 TYR A C 1
ATOM 3983 O O . TYR A 1 522 ? 20.848 -13.988 -8.877 1.00 94.44 522 TYR A O 1
ATOM 3991 N N . GLY A 1 523 ? 19.171 -14.512 -7.479 1.00 94.56 523 GLY A N 1
ATOM 3992 C CA . GLY A 1 523 ? 20.026 -15.022 -6.407 1.00 94.56 523 GLY A CA 1
ATOM 3993 C C . GLY A 1 523 ? 20.753 -13.909 -5.646 1.00 94.56 523 GLY A C 1
ATOM 3994 O O . GLY A 1 523 ? 21.910 -14.063 -5.257 1.00 94.56 523 GLY A O 1
ATOM 3995 N N . TRP A 1 524 ? 20.114 -12.751 -5.468 1.00 94.12 524 TRP A N 1
ATOM 3996 C CA . TRP A 1 524 ? 20.690 -11.640 -4.708 1.00 94.12 524 TRP A CA 1
ATOM 3997 C C . TRP A 1 524 ? 20.463 -11.856 -3.215 1.00 94.12 524 TRP A C 1
ATOM 3999 O O . TRP A 1 524 ? 19.335 -11.805 -2.740 1.00 94.12 524 TRP A O 1
ATOM 4009 N N . GLY A 1 525 ? 21.534 -12.131 -2.466 1.00 90.31 525 GLY A N 1
ATOM 4010 C CA . GLY A 1 525 ? 21.464 -12.417 -1.025 1.00 90.31 525 GLY A CA 1
ATOM 4011 C C . GLY A 1 525 ? 20.849 -13.773 -0.658 1.00 90.31 525 GLY A C 1
ATOM 4012 O O . GLY A 1 525 ? 20.793 -14.111 0.520 1.00 90.31 525 GLY A O 1
ATOM 4013 N N . VAL A 1 526 ? 20.418 -14.561 -1.647 1.00 94.38 526 VAL A N 1
ATOM 4014 C CA . VAL A 1 526 ? 19.868 -15.919 -1.505 1.00 94.38 526 VAL A CA 1
ATOM 4015 C C . VAL A 1 526 ? 20.383 -16.812 -2.624 1.00 94.38 526 VAL A C 1
ATOM 4017 O O . VAL A 1 526 ? 20.802 -16.334 -3.676 1.00 94.38 526 VAL A O 1
ATOM 4020 N N . THR A 1 527 ? 20.320 -18.129 -2.434 1.00 94.94 527 THR A N 1
ATOM 4021 C CA . THR A 1 527 ? 20.508 -19.066 -3.544 1.00 94.94 527 THR A CA 1
ATOM 4022 C C . THR A 1 527 ? 19.427 -18.824 -4.595 1.00 94.94 527 THR A C 1
ATOM 4024 O O . THR A 1 527 ? 18.248 -18.715 -4.262 1.00 94.94 527 THR A O 1
ATOM 4027 N N . ARG A 1 528 ? 19.835 -18.729 -5.865 1.00 97.38 528 ARG A N 1
ATOM 4028 C CA . ARG A 1 528 ? 18.904 -18.547 -6.980 1.00 97.38 528 ARG A CA 1
ATOM 4029 C C . ARG A 1 528 ? 17.907 -19.703 -7.032 1.00 97.38 528 ARG A C 1
ATOM 4031 O O . ARG A 1 528 ? 18.319 -20.857 -7.136 1.00 97.38 528 ARG A O 1
ATOM 4038 N N . ASP A 1 529 ? 16.623 -19.370 -7.020 1.00 97.25 529 ASP A N 1
ATOM 4039 C CA . ASP A 1 529 ? 15.524 -20.330 -6.975 1.00 97.25 529 ASP A CA 1
ATOM 4040 C C . ASP A 1 529 ? 14.327 -19.796 -7.774 1.00 97.25 529 ASP A C 1
ATOM 4042 O O . ASP A 1 529 ? 13.591 -18.908 -7.342 1.00 97.25 529 ASP A O 1
ATOM 4046 N N . TYR A 1 530 ? 14.128 -20.344 -8.972 1.00 97.00 530 TYR A N 1
ATOM 4047 C CA . TYR A 1 530 ? 13.015 -19.943 -9.828 1.00 97.00 530 TYR A CA 1
ATOM 4048 C C . TYR A 1 530 ? 11.654 -20.444 -9.324 1.00 97.00 530 TYR A C 1
ATOM 4050 O O . TYR A 1 530 ? 10.638 -19.838 -9.656 1.00 97.00 530 TYR A O 1
ATOM 4058 N N . GLY A 1 531 ? 11.614 -21.517 -8.527 1.00 97.44 531 GLY A N 1
ATOM 4059 C CA . GLY A 1 531 ? 10.378 -22.009 -7.917 1.00 97.44 531 GLY A CA 1
ATOM 4060 C C . GLY A 1 531 ? 9.860 -21.010 -6.886 1.00 97.44 531 GLY A C 1
ATOM 4061 O O . GLY A 1 531 ? 8.721 -20.555 -6.979 1.00 97.44 531 GLY A O 1
ATOM 4062 N N . GLN A 1 532 ? 10.737 -20.562 -5.983 1.00 97.44 532 GLN A N 1
ATOM 4063 C CA . GLN A 1 532 ? 10.426 -19.487 -5.035 1.00 97.44 532 GLN A CA 1
ATOM 4064 C C . GLN A 1 532 ? 10.086 -18.171 -5.746 1.00 97.44 532 GLN A C 1
ATOM 4066 O O . GLN A 1 532 ? 9.118 -17.505 -5.374 1.00 97.44 532 GLN A O 1
ATOM 4071 N N . ALA A 1 533 ? 10.822 -17.802 -6.800 1.00 98.25 533 ALA A N 1
ATOM 4072 C CA . ALA A 1 533 ? 10.485 -16.622 -7.599 1.00 98.25 533 ALA A CA 1
ATOM 4073 C C . ALA A 1 533 ? 9.065 -16.721 -8.184 1.00 98.25 533 ALA A C 1
ATOM 4075 O O . ALA A 1 533 ? 8.282 -15.778 -8.068 1.00 98.25 533 ALA A O 1
ATOM 4076 N N . CYS A 1 534 ? 8.701 -17.881 -8.744 1.00 97.94 534 CYS A N 1
ATOM 4077 C CA . CYS A 1 534 ? 7.367 -18.130 -9.281 1.00 97.94 534 CYS A CA 1
ATOM 4078 C C . CYS A 1 534 ? 6.272 -17.998 -8.216 1.00 97.94 534 CYS A C 1
ATOM 4080 O O . CYS A 1 534 ? 5.227 -17.410 -8.497 1.00 97.94 534 CYS A O 1
ATOM 4082 N N . GLU A 1 535 ? 6.481 -18.529 -7.009 1.00 97.56 535 GLU A N 1
ATOM 4083 C CA . GLU A 1 535 ? 5.514 -18.414 -5.911 1.00 97.56 535 GLU A CA 1
ATOM 4084 C C . GLU A 1 535 ? 5.258 -16.952 -5.530 1.00 97.56 535 GLU A C 1
ATOM 4086 O O . GLU A 1 535 ? 4.105 -16.527 -5.421 1.00 97.56 535 GLU A O 1
ATOM 4091 N N . TRP A 1 536 ? 6.320 -16.158 -5.373 1.00 97.88 536 TRP A N 1
ATOM 4092 C CA . TRP A 1 536 ? 6.199 -14.747 -5.007 1.00 97.88 536 TRP A CA 1
ATOM 4093 C C . TRP A 1 536 ? 5.612 -13.890 -6.130 1.00 97.88 536 TRP A C 1
ATOM 4095 O O . TRP A 1 536 ? 4.741 -13.059 -5.863 1.00 97.88 536 TRP A O 1
ATOM 4105 N N . TYR A 1 537 ? 6.003 -14.128 -7.386 1.00 98.50 537 TYR A N 1
ATOM 4106 C CA . TYR A 1 537 ? 5.375 -13.456 -8.524 1.00 98.50 537 TYR A CA 1
ATOM 4107 C C . TYR A 1 537 ? 3.900 -13.810 -8.660 1.00 98.50 537 TYR A C 1
ATOM 4109 O O . TYR A 1 537 ? 3.106 -12.922 -8.954 1.00 98.50 537 TYR A O 1
ATOM 4117 N N . ARG A 1 538 ? 3.506 -15.063 -8.404 1.00 98.19 538 ARG A N 1
ATOM 4118 C CA . ARG A 1 538 ? 2.095 -15.467 -8.427 1.00 98.19 538 ARG A CA 1
ATOM 4119 C C . ARG A 1 538 ? 1.278 -14.720 -7.378 1.00 98.19 538 ARG A C 1
ATOM 4121 O O . ARG A 1 538 ? 0.267 -14.132 -7.744 1.00 98.19 538 ARG A O 1
ATOM 4128 N N . LYS A 1 539 ? 1.753 -14.642 -6.130 1.00 97.50 539 LYS A N 1
ATOM 4129 C CA . LYS A 1 539 ? 1.089 -13.861 -5.067 1.00 97.50 539 LYS A CA 1
ATOM 4130 C C . LYS A 1 539 ? 0.934 -12.383 -5.452 1.00 97.50 539 LYS A C 1
ATOM 4132 O O . LYS A 1 539 ? -0.155 -11.827 -5.351 1.00 97.50 539 LYS A O 1
ATOM 4137 N N . ALA A 1 540 ? 2.001 -11.761 -5.960 1.00 98.06 540 ALA A N 1
ATOM 4138 C CA . ALA A 1 540 ? 1.966 -10.371 -6.418 1.00 98.06 540 ALA A CA 1
ATOM 4139 C C . ALA A 1 540 ? 1.008 -10.164 -7.608 1.00 98.06 540 ALA A C 1
ATOM 4141 O O . ALA A 1 540 ? 0.291 -9.166 -7.670 1.00 98.06 540 ALA A O 1
ATOM 4142 N N . ALA A 1 541 ? 0.985 -11.107 -8.553 1.00 97.38 541 ALA A N 1
ATOM 4143 C CA . ALA A 1 541 ? 0.121 -11.081 -9.727 1.00 97.38 541 ALA A CA 1
ATOM 4144 C C . ALA A 1 541 ? -1.361 -11.256 -9.359 1.00 97.38 541 ALA A C 1
ATOM 4146 O O . ALA A 1 541 ? -2.211 -10.552 -9.899 1.00 97.38 541 ALA A O 1
ATOM 4147 N N . GLU A 1 542 ? -1.677 -12.146 -8.418 1.00 95.00 542 GLU A N 1
ATOM 4148 C CA . GLU A 1 542 ? -3.029 -12.322 -7.868 1.00 95.00 542 GLU A CA 1
ATOM 4149 C C . GLU A 1 542 ? -3.508 -11.069 -7.124 1.00 95.00 542 GLU A C 1
ATOM 4151 O O . GLU A 1 542 ? -4.683 -10.718 -7.208 1.00 95.00 542 GLU A O 1
ATOM 4156 N N . ALA A 1 543 ? -2.586 -10.332 -6.498 1.00 91.81 543 ALA A N 1
ATOM 4157 C CA . ALA A 1 543 ? -2.844 -9.017 -5.915 1.00 91.81 543 ALA A CA 1
ATOM 4158 C C . ALA A 1 543 ? -2.847 -7.859 -6.941 1.00 91.81 543 ALA A C 1
ATOM 4160 O O . ALA A 1 543 ? -2.964 -6.694 -6.564 1.00 91.81 543 ALA A O 1
ATOM 4161 N N . GLY A 1 544 ? -2.735 -8.154 -8.241 1.00 92.62 544 GLY A N 1
ATOM 4162 C CA . GLY A 1 544 ? -2.893 -7.173 -9.315 1.00 92.62 544 GLY A CA 1
ATOM 4163 C C . GLY A 1 544 ? -1.613 -6.474 -9.788 1.00 92.62 544 GLY A C 1
ATOM 4164 O O . GLY A 1 544 ? -1.722 -5.535 -10.574 1.00 92.62 544 GLY A O 1
ATOM 4165 N N . HIS A 1 545 ? -0.414 -6.894 -9.362 1.00 97.31 545 HIS A N 1
ATOM 4166 C CA . HIS A 1 545 ? 0.840 -6.219 -9.730 1.00 97.31 545 HIS A CA 1
ATOM 4167 C C . HIS A 1 545 ? 1.240 -6.480 -11.201 1.00 97.31 545 HIS A C 1
ATOM 4169 O O . HIS A 1 545 ? 1.602 -7.617 -11.535 1.00 97.31 545 HIS A O 1
ATOM 4175 N N . PRO A 1 546 ? 1.263 -5.458 -12.083 1.00 97.12 546 PRO A N 1
ATOM 4176 C CA . PRO A 1 546 ? 1.470 -5.654 -13.522 1.00 97.12 546 PRO A CA 1
ATOM 4177 C C . PRO A 1 546 ? 2.830 -6.272 -13.866 1.00 97.12 546 PRO A C 1
ATOM 4179 O O . PRO A 1 546 ? 2.903 -7.204 -14.666 1.00 97.12 546 PRO A O 1
ATOM 4182 N N . ASP A 1 547 ? 3.910 -5.818 -13.223 1.00 95.50 547 ASP A N 1
ATOM 4183 C CA . ASP A 1 547 ? 5.248 -6.351 -13.516 1.00 95.50 547 ASP A CA 1
ATOM 4184 C C . ASP A 1 547 ? 5.420 -7.778 -13.000 1.00 95.50 547 ASP A C 1
ATOM 4186 O O . ASP A 1 547 ? 6.168 -8.553 -13.584 1.00 95.50 547 ASP A O 1
ATOM 4190 N N . ALA A 1 548 ? 4.686 -8.163 -11.952 1.00 98.00 548 ALA A N 1
ATOM 4191 C CA . ALA A 1 548 ? 4.751 -9.528 -11.448 1.00 98.00 548 ALA A CA 1
ATOM 4192 C C . ALA A 1 548 ? 4.023 -10.487 -12.390 1.00 98.00 548 ALA A C 1
ATOM 4194 O O . ALA A 1 548 ? 4.520 -11.578 -12.651 1.00 98.00 548 ALA A O 1
ATOM 4195 N N . MET A 1 549 ? 2.886 -10.060 -12.955 1.00 98.62 549 MET A N 1
ATOM 4196 C CA . MET A 1 549 ? 2.211 -10.794 -14.029 1.00 98.62 549 MET A CA 1
ATOM 4197 C C . MET A 1 549 ? 3.143 -10.969 -15.236 1.00 98.62 549 MET A C 1
ATOM 4199 O O . MET A 1 549 ? 3.238 -12.066 -15.780 1.00 98.62 549 MET A O 1
ATOM 4203 N N . ASN A 1 550 ? 3.875 -9.920 -15.626 1.00 98.31 550 ASN A N 1
ATOM 4204 C CA . ASN A 1 550 ? 4.865 -10.007 -16.698 1.00 98.31 550 ASN A CA 1
ATOM 4205 C C . ASN A 1 550 ? 6.016 -10.974 -16.353 1.00 98.31 550 ASN A C 1
ATOM 4207 O O . ASN A 1 550 ? 6.346 -11.847 -17.154 1.00 98.31 550 ASN A O 1
ATOM 4211 N N . ASN A 1 551 ? 6.596 -10.867 -15.157 1.00 98.25 551 ASN A N 1
ATOM 4212 C CA . ASN A 1 551 ? 7.683 -11.743 -14.709 1.00 98.25 551 ASN A CA 1
ATOM 4213 C C . ASN A 1 551 ? 7.232 -13.209 -14.637 1.00 98.25 551 ASN A C 1
ATOM 4215 O O . ASN A 1 551 ? 7.945 -14.102 -15.088 1.00 98.25 551 ASN A O 1
ATOM 4219 N N . LEU A 1 552 ? 6.012 -13.460 -14.157 1.00 97.94 552 LEU A N 1
ATOM 4220 C CA . LEU A 1 552 ? 5.419 -14.793 -14.129 1.00 97.94 552 LEU A CA 1
ATOM 4221 C C . LEU A 1 552 ? 5.214 -15.354 -15.542 1.00 97.94 552 LEU A C 1
ATOM 4223 O O . LEU A 1 552 ? 5.562 -16.506 -15.796 1.00 97.94 552 LEU A O 1
ATOM 4227 N N . GLY A 1 553 ? 4.709 -14.539 -16.475 1.00 98.12 553 GLY A N 1
ATOM 4228 C CA . GLY A 1 553 ? 4.605 -14.921 -17.884 1.00 98.12 553 GLY A CA 1
ATOM 4229 C C . GLY A 1 553 ? 5.963 -15.306 -18.477 1.00 98.12 553 GLY A C 1
ATOM 4230 O O . GLY A 1 553 ? 6.076 -16.303 -19.187 1.00 98.12 553 GLY A O 1
ATOM 4231 N N . TRP A 1 554 ? 7.018 -14.584 -18.103 1.00 98.00 554 TRP A N 1
ATOM 4232 C CA . TRP A 1 554 ? 8.380 -14.873 -18.541 1.00 98.00 554 TRP A CA 1
ATOM 4233 C C . TRP A 1 554 ? 8.959 -16.163 -17.951 1.00 98.00 554 TRP A C 1
ATOM 4235 O O . TRP A 1 554 ? 9.637 -16.900 -18.671 1.00 98.00 554 TRP A O 1
ATOM 4245 N N . LEU A 1 555 ? 8.643 -16.504 -16.698 1.00 98.12 555 LEU A N 1
ATOM 4246 C CA . LEU A 1 555 ? 9.004 -17.809 -16.133 1.00 98.12 555 LEU A CA 1
ATOM 4247 C C . LEU A 1 555 ? 8.326 -18.962 -16.889 1.00 98.12 555 LEU A C 1
ATOM 4249 O O . LEU A 1 555 ? 9.005 -19.926 -17.247 1.00 98.12 555 LEU A O 1
ATOM 4253 N N . TYR A 1 556 ? 7.036 -18.834 -17.222 1.00 98.38 556 TYR A N 1
ATOM 4254 C CA . TYR A 1 556 ? 6.322 -19.824 -18.041 1.00 98.38 556 TYR A CA 1
ATOM 4255 C C . TYR A 1 556 ? 6.868 -19.924 -19.470 1.00 98.38 556 TYR A C 1
ATOM 4257 O O . TYR A 1 556 ? 7.020 -21.029 -19.987 1.00 98.38 556 TYR A O 1
ATOM 4265 N N . GLN A 1 557 ? 7.217 -18.799 -20.105 1.00 98.06 557 GLN A N 1
ATOM 4266 C CA . GLN A 1 557 ? 7.795 -18.789 -21.454 1.00 98.06 557 GLN A CA 1
ATOM 4267 C C . GLN A 1 557 ? 9.110 -19.582 -21.519 1.00 98.06 557 GLN A C 1
ATOM 4269 O O . GLN A 1 557 ? 9.382 -20.259 -22.514 1.00 98.06 557 GLN A O 1
ATOM 4274 N N . ASN A 1 558 ? 9.932 -19.492 -20.471 1.00 96.19 558 ASN A N 1
ATOM 4275 C CA . ASN A 1 558 ? 11.256 -20.114 -20.432 1.00 96.19 558 ASN A CA 1
ATOM 4276 C C . ASN A 1 558 ? 11.276 -21.484 -19.735 1.00 96.19 558 ASN A C 1
ATOM 4278 O O . ASN A 1 558 ? 12.237 -22.231 -19.911 1.00 96.19 558 ASN A O 1
ATOM 4282 N N . GLY A 1 559 ? 10.228 -21.841 -18.989 1.00 96.31 559 GLY A N 1
ATOM 4283 C CA . GLY A 1 559 ? 10.189 -23.061 -18.180 1.00 96.31 559 GLY A CA 1
ATOM 4284 C C . GLY A 1 559 ? 11.119 -22.997 -16.967 1.00 96.31 559 GLY A C 1
ATOM 4285 O O . GLY A 1 559 ? 11.826 -23.957 -16.667 1.00 96.31 559 GLY A O 1
ATOM 4286 N N . TRP A 1 560 ? 11.203 -21.835 -16.316 1.00 94.94 560 TRP A N 1
ATOM 4287 C CA . TRP A 1 560 ? 12.076 -21.620 -15.160 1.00 94.94 560 TRP A CA 1
ATOM 4288 C C . TRP A 1 560 ? 11.266 -21.663 -13.871 1.00 94.94 560 TRP A C 1
ATOM 4290 O O . TRP A 1 560 ? 10.439 -20.793 -13.622 1.00 94.94 560 TRP A O 1
ATOM 4300 N N . GLY A 1 561 ? 11.502 -22.692 -13.049 1.00 92.12 561 GLY A N 1
ATOM 4301 C CA . GLY A 1 561 ? 10.756 -22.927 -11.803 1.00 92.12 561 GLY A CA 1
ATOM 4302 C C . GLY A 1 561 ? 9.340 -23.476 -12.005 1.00 92.12 561 GLY A C 1
ATOM 4303 O O . GLY A 1 561 ? 8.683 -23.839 -11.035 1.00 92.12 561 GLY A O 1
ATOM 4304 N N . VAL A 1 562 ? 8.894 -23.563 -13.258 1.00 95.19 562 VAL A N 1
ATOM 4305 C CA . VAL A 1 562 ? 7.628 -24.139 -13.721 1.00 95.19 562 VAL A CA 1
ATOM 4306 C C . VAL A 1 562 ? 7.857 -24.827 -15.061 1.00 95.19 562 VAL A C 1
ATOM 4308 O O . VAL A 1 562 ? 8.823 -24.510 -15.758 1.00 95.19 562 VAL A O 1
ATOM 4311 N N . ASP A 1 563 ? 6.962 -25.733 -15.447 1.00 96.62 563 ASP A N 1
ATOM 4312 C CA . ASP A 1 563 ? 6.988 -26.300 -16.791 1.00 96.62 563 ASP A CA 1
ATOM 4313 C C . ASP A 1 563 ? 6.773 -25.207 -17.839 1.00 96.62 563 ASP A C 1
ATOM 4315 O O . ASP A 1 563 ? 5.995 -24.265 -17.654 1.00 96.62 563 ASP A O 1
ATOM 4319 N N . ARG A 1 564 ? 7.490 -25.331 -18.956 1.00 98.06 564 ARG A N 1
ATOM 4320 C CA . ARG A 1 564 ? 7.385 -24.369 -20.047 1.00 98.06 564 ARG A CA 1
ATOM 4321 C C . ARG A 1 564 ? 5.995 -24.435 -20.671 1.00 98.06 564 ARG A C 1
ATOM 4323 O O . ARG A 1 564 ? 5.637 -25.449 -21.266 1.00 98.06 564 ARG A O 1
ATOM 4330 N N . ASP A 1 565 ? 5.277 -23.321 -20.616 1.00 98.19 565 ASP A N 1
ATOM 4331 C CA . ASP A 1 565 ? 3.920 -23.194 -21.136 1.00 98.19 565 ASP A CA 1
ATOM 4332 C C . ASP A 1 565 ? 3.714 -21.811 -21.769 1.00 98.19 565 ASP A C 1
ATOM 4334 O O . ASP A 1 565 ? 3.517 -20.794 -21.104 1.00 98.19 565 ASP A O 1
ATOM 4338 N N . TYR A 1 566 ? 3.747 -21.774 -23.100 1.00 97.94 566 TYR A N 1
ATOM 4339 C CA . TYR A 1 566 ? 3.531 -20.546 -23.861 1.00 97.94 566 TYR A CA 1
ATOM 4340 C C . TYR A 1 566 ? 2.077 -20.050 -23.815 1.00 97.94 566 TYR A C 1
ATOM 4342 O O . TYR A 1 566 ? 1.838 -18.851 -23.968 1.00 97.94 566 TYR A O 1
ATOM 4350 N N . GLY A 1 567 ? 1.106 -20.943 -23.594 1.00 97.88 567 GLY A N 1
ATOM 4351 C CA . GLY A 1 567 ? -0.296 -20.575 -23.416 1.00 97.88 567 GLY A CA 1
ATOM 4352 C C . GLY A 1 567 ? -0.485 -19.804 -22.114 1.00 97.88 567 GLY A C 1
ATOM 4353 O O . GLY A 1 567 ? -1.001 -18.684 -22.137 1.00 97.88 567 GLY A O 1
ATOM 4354 N N . ALA A 1 568 ? 0.034 -20.350 -21.011 1.00 97.62 568 ALA A N 1
ATOM 4355 C CA . ALA A 1 568 ? 0.054 -19.682 -19.712 1.00 97.62 568 ALA A CA 1
ATOM 4356 C C . ALA A 1 568 ? 0.855 -18.370 -19.754 1.00 97.62 568 ALA A C 1
ATOM 4358 O O . ALA A 1 568 ? 0.392 -17.352 -19.235 1.00 97.62 568 ALA A O 1
ATOM 4359 N N . ALA A 1 569 ? 2.019 -18.355 -20.417 1.00 98.50 569 ALA A N 1
ATOM 4360 C CA . ALA A 1 569 ? 2.810 -17.138 -20.606 1.00 98.50 569 ALA A CA 1
ATOM 4361 C C . ALA A 1 569 ? 1.993 -16.032 -21.288 1.00 98.50 569 ALA A C 1
ATOM 4363 O O . ALA A 1 569 ? 1.899 -14.916 -20.776 1.00 98.50 569 ALA A O 1
ATOM 4364 N N . ARG A 1 570 ? 1.331 -16.362 -22.405 1.00 98.44 570 ARG A N 1
ATOM 4365 C CA . ARG A 1 570 ? 0.467 -15.436 -23.145 1.00 98.44 570 ARG A CA 1
ATOM 4366 C C . ARG A 1 570 ? -0.671 -14.899 -22.279 1.00 98.44 570 ARG A C 1
ATOM 4368 O O . ARG A 1 570 ? -0.928 -13.699 -22.315 1.00 98.44 570 ARG A O 1
ATOM 4375 N N . GLU A 1 571 ? -1.346 -15.749 -21.506 1.00 98.06 571 GLU A N 1
ATOM 4376 C CA . GLU A 1 571 ? -2.426 -15.313 -20.611 1.00 98.06 571 GLU A CA 1
ATOM 4377 C C . GLU A 1 571 ? -1.934 -14.322 -19.552 1.00 98.06 571 GLU A C 1
ATOM 4379 O O . GLU A 1 571 ? -2.572 -13.292 -19.314 1.00 98.06 571 GLU A O 1
ATOM 4384 N N . TRP A 1 572 ? -0.785 -14.596 -18.932 1.00 98.38 572 TRP A N 1
ATOM 4385 C CA . TRP A 1 572 ? -0.194 -13.692 -17.949 1.00 98.38 572 TRP A CA 1
ATOM 4386 C C . TRP A 1 572 ? 0.263 -12.376 -18.569 1.00 98.38 572 TRP A C 1
ATOM 4388 O O . TRP A 1 572 ? -0.017 -11.321 -18.001 1.00 98.38 572 TRP A O 1
ATOM 4398 N N . TYR A 1 573 ? 0.862 -12.4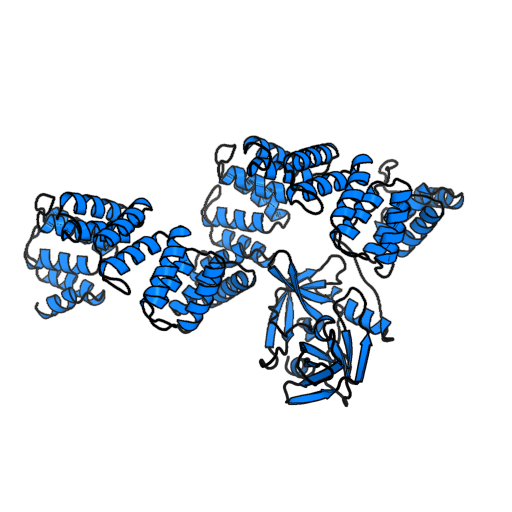00 -19.761 1.00 98.56 573 TYR A N 1
ATOM 4399 C CA . TYR A 1 573 ? 1.201 -11.172 -20.475 1.00 98.56 573 TYR A CA 1
ATOM 4400 C C . TYR A 1 573 ? -0.036 -10.360 -20.876 1.00 98.56 573 TYR A C 1
ATOM 4402 O O . TYR A 1 573 ? -0.024 -9.139 -20.753 1.00 98.56 573 TYR A O 1
ATOM 4410 N N . GLN A 1 574 ? -1.136 -10.999 -21.283 1.00 98.38 574 GLN A N 1
ATOM 4411 C CA . GLN A 1 574 ? -2.397 -10.299 -21.563 1.00 98.38 574 GLN A CA 1
ATOM 4412 C C . GLN A 1 574 ? -2.971 -9.626 -20.312 1.00 98.38 574 GLN A C 1
ATOM 4414 O O . GLN A 1 574 ? -3.406 -8.474 -20.377 1.00 98.38 574 GLN A O 1
ATOM 4419 N N . LYS A 1 575 ? -2.948 -10.316 -19.163 1.00 98.25 575 LYS A N 1
ATOM 4420 C CA . LYS A 1 575 ? -3.351 -9.732 -17.873 1.00 98.25 575 LYS A CA 1
ATOM 4421 C C . LYS A 1 575 ? -2.448 -8.554 -17.495 1.00 98.25 575 LYS A C 1
ATOM 4423 O O . LYS A 1 575 ? -2.966 -7.491 -17.165 1.00 98.25 575 LYS A O 1
ATOM 4428 N N . ALA A 1 576 ? -1.131 -8.713 -17.627 1.00 98.38 576 ALA A N 1
ATOM 4429 C CA . ALA A 1 576 ? -0.146 -7.671 -17.351 1.00 98.38 576 ALA A CA 1
ATOM 4430 C C . ALA A 1 576 ? -0.350 -6.434 -18.239 1.00 98.38 576 ALA A C 1
ATOM 4432 O O . ALA A 1 576 ? -0.389 -5.315 -17.734 1.00 98.38 576 ALA A O 1
ATOM 4433 N N . ALA A 1 577 ? -0.545 -6.626 -19.547 1.00 97.44 577 ALA A N 1
ATOM 4434 C CA . ALA A 1 577 ? -0.802 -5.554 -20.504 1.00 97.44 577 ALA A CA 1
ATOM 4435 C C . ALA A 1 577 ? -2.101 -4.802 -20.181 1.00 97.44 577 ALA A C 1
ATOM 4437 O O . ALA A 1 577 ? -2.116 -3.573 -20.155 1.00 97.44 577 ALA A O 1
ATOM 4438 N N . LYS A 1 578 ? -3.180 -5.525 -19.847 1.00 97.25 578 LYS A N 1
ATOM 4439 C CA . LYS A 1 578 ? -4.442 -4.919 -19.390 1.00 97.25 578 LYS A CA 1
ATOM 4440 C C . LYS A 1 578 ? -4.267 -4.127 -18.089 1.00 97.25 578 LYS A C 1
ATOM 4442 O O . LYS A 1 578 ? -4.951 -3.127 -17.894 1.00 97.25 578 LYS A O 1
ATOM 4447 N N . ALA A 1 579 ? -3.358 -4.564 -17.221 1.00 94.12 579 ALA A N 1
ATOM 4448 C CA . ALA A 1 579 ? -2.995 -3.876 -15.987 1.00 94.12 579 ALA A CA 1
ATOM 4449 C C . ALA A 1 579 ? -1.951 -2.751 -16.190 1.00 94.12 579 ALA A C 1
ATOM 4451 O O . ALA A 1 579 ? -1.549 -2.117 -15.220 1.00 94.12 579 ALA A O 1
ATOM 4452 N N . GLY A 1 580 ? -1.531 -2.474 -17.432 1.00 92.81 580 GLY A N 1
ATOM 4453 C CA . GLY A 1 580 ? -0.648 -1.356 -17.780 1.00 92.81 580 GLY A CA 1
ATOM 4454 C C . GLY A 1 580 ? 0.844 -1.689 -17.890 1.00 92.81 580 GLY A C 1
ATOM 4455 O O . GLY A 1 580 ? 1.654 -0.773 -18.002 1.00 92.81 580 GLY A O 1
ATOM 4456 N N . SER A 1 581 ? 1.240 -2.967 -17.881 1.00 96.44 581 SER A N 1
ATOM 4457 C CA . SER A 1 581 ? 2.640 -3.357 -18.101 1.00 96.44 581 SER A CA 1
ATOM 4458 C C . SER A 1 581 ? 3.016 -3.218 -19.578 1.00 96.44 581 SER A C 1
ATOM 4460 O O . SER A 1 581 ? 2.651 -4.050 -20.412 1.00 96.44 581 SER A O 1
ATOM 4462 N N . ALA A 1 582 ? 3.776 -2.174 -19.909 1.00 95.50 582 ALA A N 1
ATOM 4463 C CA . ALA A 1 582 ? 4.280 -1.967 -21.264 1.00 95.50 582 ALA A CA 1
ATOM 4464 C C . ALA A 1 582 ? 5.245 -3.082 -21.737 1.00 95.50 582 ALA A C 1
ATOM 4466 O O . ALA A 1 582 ? 5.088 -3.537 -22.872 1.00 95.50 582 ALA A O 1
ATOM 4467 N N . PRO A 1 583 ? 6.159 -3.623 -20.897 1.00 96.69 583 PRO A N 1
ATOM 4468 C CA . PRO A 1 583 ? 6.994 -4.770 -21.276 1.00 96.69 583 PRO A CA 1
ATOM 4469 C C . PRO A 1 583 ? 6.193 -6.014 -21.687 1.00 96.69 583 PRO A C 1
ATOM 4471 O O . PRO A 1 583 ? 6.620 -6.772 -22.559 1.00 96.69 583 PRO A O 1
ATOM 4474 N N . ALA A 1 584 ? 5.002 -6.212 -21.114 1.00 98.00 584 ALA A N 1
ATOM 4475 C CA . ALA A 1 584 ? 4.143 -7.332 -21.482 1.00 98.00 584 ALA A CA 1
ATOM 4476 C C . ALA A 1 584 ? 3.603 -7.219 -22.918 1.00 98.00 584 ALA A C 1
ATOM 4478 O O . ALA A 1 584 ? 3.432 -8.241 -23.580 1.00 98.00 584 ALA A O 1
ATOM 4479 N N . LEU A 1 585 ? 3.387 -5.999 -23.429 1.00 98.31 585 LEU A N 1
ATOM 4480 C CA . LEU A 1 585 ? 3.017 -5.770 -24.832 1.00 98.31 585 LEU A CA 1
ATOM 4481 C C . LEU A 1 585 ? 4.139 -6.243 -25.764 1.00 98.31 585 LEU A C 1
ATOM 4483 O O . LEU A 1 585 ? 3.882 -6.953 -26.734 1.00 98.31 585 LEU A O 1
ATOM 4487 N N . THR A 1 586 ? 5.391 -5.922 -25.433 1.00 98.00 586 THR A N 1
ATOM 4488 C CA . THR A 1 586 ? 6.564 -6.395 -26.178 1.00 98.00 586 THR A CA 1
ATOM 4489 C C . THR A 1 586 ? 6.663 -7.923 -26.151 1.00 98.00 586 THR A C 1
ATOM 4491 O O . THR A 1 586 ? 6.841 -8.546 -27.198 1.00 98.00 586 THR A O 1
ATOM 4494 N N . ASN A 1 587 ? 6.455 -8.549 -24.989 1.00 98.31 587 ASN A N 1
ATOM 4495 C CA . ASN A 1 587 ? 6.483 -10.009 -24.864 1.00 98.31 587 ASN A CA 1
ATOM 4496 C C . ASN A 1 587 ? 5.353 -10.697 -25.650 1.00 98.31 587 ASN A C 1
ATOM 4498 O O . ASN A 1 587 ? 5.583 -11.729 -26.279 1.00 98.31 587 ASN A O 1
ATOM 4502 N N . LEU A 1 588 ? 4.151 -10.111 -25.702 1.00 98.31 588 LEU A N 1
ATOM 4503 C CA . LEU A 1 588 ? 3.076 -10.597 -26.576 1.00 98.31 588 LEU A CA 1
ATOM 4504 C C . LEU A 1 588 ? 3.470 -10.519 -28.049 1.00 98.31 588 LEU A C 1
ATOM 4506 O O . LEU A 1 588 ? 3.298 -11.498 -28.776 1.00 98.31 588 LEU A O 1
ATOM 4510 N N . GLY A 1 589 ? 4.038 -9.387 -28.474 1.00 98.00 589 GLY A N 1
ATOM 4511 C CA . GLY A 1 589 ? 4.551 -9.226 -29.831 1.00 98.00 589 GLY A CA 1
ATOM 4512 C C . GLY A 1 589 ? 5.579 -10.301 -30.182 1.00 98.00 589 GLY A C 1
ATOM 4513 O O . GLY A 1 589 ? 5.494 -10.914 -31.245 1.00 98.00 589 GLY A O 1
ATOM 4514 N N . TYR A 1 590 ? 6.475 -10.607 -29.243 1.00 98.00 590 TYR A N 1
ATOM 4515 C CA . TYR A 1 590 ? 7.484 -11.649 -29.397 1.00 98.00 590 TYR A CA 1
ATOM 4516 C C . TYR A 1 590 ? 6.878 -13.052 -29.554 1.00 98.00 590 TYR A C 1
ATOM 4518 O O . TYR A 1 590 ? 7.273 -13.778 -30.468 1.00 98.00 590 TYR A O 1
ATOM 4526 N N . LEU A 1 591 ? 5.886 -13.431 -28.734 1.00 98.19 591 LEU A N 1
ATOM 4527 C CA . LEU A 1 591 ? 5.231 -14.743 -28.850 1.00 98.19 591 LEU A CA 1
ATOM 4528 C C . LEU A 1 591 ? 4.590 -14.946 -30.232 1.00 98.19 591 LEU A C 1
ATOM 4530 O O . LEU A 1 591 ? 4.782 -15.999 -30.842 1.00 98.19 591 LEU A O 1
ATOM 4534 N N . TYR A 1 592 ? 3.885 -13.937 -30.756 1.00 98.19 592 TYR A N 1
ATOM 4535 C CA . TYR A 1 592 ? 3.284 -14.004 -32.095 1.00 98.19 592 TYR A CA 1
ATOM 4536 C C . TYR A 1 592 ? 4.331 -13.956 -33.211 1.00 98.19 592 TYR A C 1
ATOM 4538 O O . TYR A 1 592 ? 4.257 -14.742 -34.155 1.00 98.19 592 TYR A O 1
ATOM 4546 N N . GLY A 1 593 ? 5.337 -13.087 -33.097 1.00 97.38 593 GLY A N 1
ATOM 4547 C CA . GLY A 1 593 ? 6.384 -12.936 -34.110 1.00 97.38 593 GLY A CA 1
ATOM 4548 C C . GLY A 1 593 ? 7.257 -14.182 -34.259 1.00 97.38 593 GLY A C 1
ATOM 4549 O O . GLY A 1 593 ? 7.723 -14.482 -35.358 1.00 97.38 593 GLY A O 1
ATOM 4550 N N . MET A 1 594 ? 7.432 -14.942 -33.178 1.00 96.81 594 MET A N 1
ATOM 4551 C CA . MET A 1 594 ? 8.206 -16.186 -33.165 1.00 96.81 594 MET A CA 1
ATOM 4552 C C . MET A 1 594 ? 7.348 -17.454 -33.298 1.00 96.81 594 MET A C 1
ATOM 4554 O O . MET A 1 594 ? 7.905 -18.535 -33.468 1.00 96.81 594 MET A O 1
ATOM 4558 N N . GLY A 1 595 ? 6.016 -17.351 -33.224 1.00 96.31 595 GLY A N 1
ATOM 4559 C CA . GLY A 1 595 ? 5.118 -18.513 -33.252 1.00 96.31 595 GLY A CA 1
ATOM 4560 C C . GLY A 1 595 ? 5.255 -19.423 -32.023 1.00 96.31 595 GLY A C 1
ATOM 4561 O O . GLY A 1 595 ? 5.229 -20.648 -32.136 1.00 96.31 595 GLY A O 1
ATOM 4562 N N . LEU A 1 596 ? 5.450 -18.839 -30.837 1.00 96.25 596 LEU A N 1
ATOM 4563 C CA . LEU A 1 596 ? 5.645 -19.573 -29.584 1.00 96.25 596 LEU A CA 1
ATOM 4564 C C . LEU A 1 596 ? 4.299 -19.801 -28.887 1.00 96.25 596 LEU A C 1
ATOM 4566 O O . LEU A 1 596 ? 3.708 -18.877 -28.334 1.00 96.25 596 LEU A O 1
ATOM 4570 N N . GLY A 1 597 ? 3.795 -21.039 -28.933 1.00 91.69 597 GLY A N 1
ATOM 4571 C CA . GLY A 1 597 ? 2.476 -21.401 -28.384 1.00 91.69 597 GLY A CA 1
ATOM 4572 C C . GLY A 1 597 ? 1.277 -20.906 -29.195 1.00 91.69 597 GLY A C 1
ATOM 4573 O O . GLY A 1 597 ? 0.133 -21.128 -28.804 1.00 91.69 597 GLY A O 1
ATOM 4574 N N . VAL A 1 598 ? 1.534 -20.243 -30.321 1.00 94.81 598 VAL A N 1
ATOM 4575 C CA . VAL A 1 598 ? 0.557 -19.738 -31.289 1.00 94.81 598 VAL A CA 1
ATOM 4576 C C . VAL A 1 598 ? 1.129 -19.898 -32.696 1.00 94.81 598 VAL A C 1
ATOM 4578 O O . VAL A 1 598 ? 2.339 -20.037 -32.859 1.00 94.81 598 VAL A O 1
ATOM 4581 N N . ALA A 1 599 ? 0.278 -19.867 -33.723 1.00 96.31 599 ALA A N 1
ATOM 4582 C CA . ALA A 1 599 ? 0.772 -19.751 -35.092 1.00 96.31 599 ALA A CA 1
ATOM 4583 C C . ALA A 1 599 ? 1.552 -18.437 -35.247 1.00 96.31 599 ALA A C 1
ATOM 4585 O O . ALA A 1 599 ? 1.149 -17.411 -34.696 1.00 96.31 599 ALA A O 1
ATOM 4586 N N . GLN A 1 600 ? 2.665 -18.480 -35.981 1.00 97.50 600 GLN A N 1
ATOM 4587 C CA . GLN A 1 600 ? 3.449 -17.281 -36.252 1.00 97.50 600 GLN A CA 1
ATOM 4588 C C . GLN A 1 600 ? 2.594 -16.258 -37.004 1.00 97.50 600 GLN A C 1
ATOM 4590 O O . GLN A 1 600 ? 2.043 -16.561 -38.063 1.00 97.50 600 GLN A O 1
ATOM 4595 N N . ASP A 1 601 ? 2.516 -15.047 -36.459 1.00 98.06 601 ASP A N 1
ATOM 4596 C CA . ASP A 1 601 ? 1.726 -13.955 -37.011 1.00 98.06 601 ASP A CA 1
ATOM 4597 C C . ASP A 1 601 ? 2.451 -12.619 -36.814 1.00 98.06 601 ASP A C 1
ATOM 4599 O O . ASP A 1 601 ? 2.443 -12.006 -35.743 1.00 98.06 601 ASP A O 1
ATOM 4603 N N . TYR A 1 602 ? 3.095 -12.152 -37.882 1.00 98.00 602 TYR A N 1
ATOM 4604 C CA . TYR A 1 602 ? 3.798 -10.874 -37.869 1.00 98.00 602 TYR A CA 1
ATOM 4605 C C . TYR A 1 602 ? 2.860 -9.666 -37.823 1.00 98.00 602 TYR A C 1
ATOM 4607 O O . TYR A 1 602 ? 3.252 -8.627 -37.291 1.00 98.00 602 TYR A O 1
ATOM 4615 N N . ALA A 1 603 ? 1.641 -9.770 -38.358 1.00 97.25 603 ALA A N 1
ATOM 4616 C CA . ALA A 1 603 ? 0.685 -8.668 -38.314 1.00 97.25 603 ALA A CA 1
ATOM 4617 C C . ALA A 1 603 ? 0.218 -8.433 -36.872 1.00 97.25 603 ALA A C 1
ATOM 4619 O O . ALA A 1 603 ? 0.181 -7.291 -36.403 1.00 97.25 603 ALA A O 1
ATOM 4620 N N . GLU A 1 604 ? -0.046 -9.518 -36.149 1.00 97.56 604 GLU A N 1
ATOM 4621 C CA . GLU A 1 604 ? -0.386 -9.472 -34.733 1.00 97.56 604 GLU A CA 1
ATOM 4622 C C . GLU A 1 604 ? 0.809 -9.024 -33.878 1.00 97.56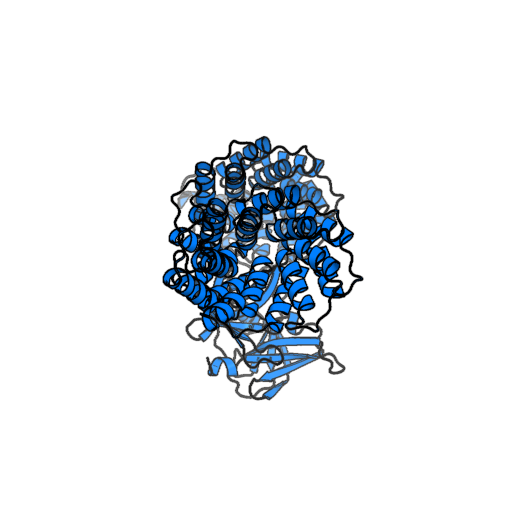 604 GLU A C 1
ATOM 4624 O O . GLU A 1 604 ? 0.651 -8.167 -33.007 1.00 97.56 604 GLU A O 1
ATOM 4629 N N . ALA A 1 605 ? 2.026 -9.492 -34.179 1.00 98.31 605 ALA A N 1
ATOM 4630 C CA . ALA A 1 605 ? 3.241 -9.012 -33.518 1.00 98.31 605 ALA A CA 1
ATOM 4631 C C . ALA A 1 605 ? 3.408 -7.487 -33.645 1.00 98.31 605 ALA A C 1
ATOM 4633 O O . ALA A 1 605 ? 3.606 -6.786 -32.654 1.00 98.31 605 ALA A O 1
ATOM 4634 N N . ILE A 1 606 ? 3.241 -6.951 -34.859 1.00 98.44 606 ILE A N 1
ATOM 4635 C CA . ILE A 1 606 ? 3.288 -5.508 -35.136 1.00 98.44 606 ILE A CA 1
ATOM 4636 C C . ILE A 1 606 ? 2.205 -4.748 -34.370 1.00 98.44 606 ILE A C 1
ATOM 4638 O O . ILE A 1 606 ? 2.467 -3.639 -33.901 1.00 98.44 606 ILE A O 1
ATOM 4642 N N . ARG A 1 607 ? 1.001 -5.315 -34.226 1.00 98.31 607 ARG A N 1
ATOM 4643 C CA . ARG A 1 607 ? -0.080 -4.705 -33.440 1.00 98.31 607 ARG A CA 1
ATOM 4644 C C . ARG A 1 607 ? 0.350 -4.493 -31.989 1.00 98.31 607 ARG A C 1
ATOM 4646 O O . ARG A 1 607 ? 0.201 -3.386 -31.476 1.00 98.31 607 ARG A O 1
ATOM 4653 N N . TRP A 1 608 ? 0.934 -5.514 -31.365 1.00 98.31 608 TRP A N 1
ATOM 4654 C CA . TRP A 1 608 ? 1.438 -5.431 -29.994 1.00 98.31 608 TRP A CA 1
ATOM 4655 C C . TRP A 1 608 ? 2.646 -4.498 -29.863 1.00 98.31 608 TRP A C 1
ATOM 4657 O O . TRP A 1 608 ? 2.663 -3.649 -28.974 1.00 98.31 608 TRP A O 1
ATOM 4667 N N . TYR A 1 609 ? 3.611 -4.567 -30.784 1.00 98.44 609 TYR A N 1
ATOM 4668 C CA . TYR A 1 609 ? 4.773 -3.675 -30.764 1.00 98.44 609 TYR A CA 1
ATOM 4669 C C . TYR A 1 609 ? 4.411 -2.200 -30.982 1.00 98.44 609 TYR A C 1
ATOM 4671 O O . TYR A 1 609 ? 5.035 -1.324 -30.387 1.00 98.44 609 TYR A O 1
ATOM 4679 N N . ARG A 1 610 ? 3.379 -1.893 -31.781 1.00 98.19 610 ARG A N 1
ATOM 4680 C CA . ARG A 1 610 ? 2.848 -0.523 -31.898 1.00 98.19 610 ARG A CA 1
ATOM 4681 C C . ARG A 1 610 ? 2.281 -0.021 -30.577 1.00 98.19 610 ARG A C 1
ATOM 4683 O O . ARG A 1 610 ? 2.643 1.074 -30.166 1.00 98.19 610 ARG A O 1
ATOM 4690 N N . GLN A 1 611 ? 1.473 -0.831 -29.892 1.00 97.94 611 GLN A N 1
ATOM 4691 C CA . GLN A 1 611 ? 0.955 -0.471 -28.567 1.00 97.94 611 GLN A CA 1
ATOM 4692 C C . GLN A 1 611 ? 2.091 -0.275 -27.555 1.00 97.94 611 GLN A C 1
ATOM 4694 O O . GLN A 1 611 ? 2.070 0.685 -26.790 1.00 97.94 611 GLN A O 1
ATOM 4699 N N . ALA A 1 612 ? 3.120 -1.130 -27.585 1.00 97.69 612 ALA A N 1
ATOM 4700 C CA . ALA A 1 612 ? 4.312 -0.968 -26.754 1.00 97.69 612 ALA A CA 1
ATOM 4701 C C . ALA A 1 612 ? 5.027 0.366 -27.048 1.00 97.69 612 ALA A C 1
ATOM 4703 O O . ALA A 1 612 ? 5.360 1.115 -26.131 1.00 97.69 612 ALA A O 1
ATOM 4704 N N . ALA A 1 613 ? 5.190 0.716 -28.327 1.00 96.44 613 ALA A N 1
ATOM 4705 C CA . ALA A 1 613 ? 5.816 1.968 -28.746 1.00 96.44 613 ALA A CA 1
ATOM 4706 C C . ALA A 1 613 ? 4.989 3.219 -28.401 1.00 96.44 613 ALA A C 1
ATOM 4708 O O . ALA A 1 613 ? 5.556 4.285 -28.137 1.00 96.44 613 ALA A O 1
ATOM 4709 N N . GLU A 1 614 ? 3.660 3.119 -28.415 1.00 96.06 614 GLU A N 1
ATOM 4710 C CA . GLU A 1 614 ? 2.736 4.161 -27.947 1.00 96.06 614 GLU A CA 1
ATOM 4711 C C . GLU A 1 614 ? 2.819 4.336 -26.426 1.00 96.06 614 GLU A C 1
ATOM 4713 O O . GLU A 1 614 ? 2.840 5.467 -25.947 1.00 96.06 614 GLU A O 1
ATOM 4718 N N . ALA A 1 615 ? 2.982 3.236 -25.685 1.00 94.00 615 ALA A N 1
ATOM 4719 C CA . ALA A 1 615 ? 3.246 3.234 -24.247 1.00 94.00 615 ALA A CA 1
ATOM 4720 C C . ALA A 1 615 ? 4.681 3.672 -23.877 1.00 94.00 615 ALA A C 1
ATOM 4722 O O . ALA A 1 615 ? 5.022 3.725 -22.697 1.00 94.00 615 ALA A O 1
ATOM 4723 N N . GLY A 1 616 ? 5.523 3.995 -24.866 1.00 92.69 616 GLY A N 1
ATOM 4724 C CA . GLY A 1 616 ? 6.898 4.451 -24.654 1.00 92.69 616 GLY A CA 1
ATOM 4725 C C . GLY A 1 616 ? 7.890 3.340 -24.302 1.00 92.69 616 GLY A C 1
ATOM 4726 O O . GLY A 1 616 ? 8.977 3.644 -23.819 1.00 92.69 616 GLY A O 1
ATOM 4727 N N . GLU A 1 617 ? 7.548 2.072 -24.541 1.00 95.94 617 GLU A N 1
ATOM 4728 C CA . GLU A 1 617 ? 8.431 0.937 -24.274 1.00 95.94 617 GLU A CA 1
ATOM 4729 C C . GLU A 1 617 ? 9.538 0.858 -25.357 1.00 95.94 617 GLU A C 1
ATOM 4731 O O . GLU A 1 617 ? 9.234 0.717 -26.555 1.00 95.94 617 GLU A O 1
ATOM 4736 N N . PRO A 1 618 ? 10.830 0.997 -24.989 1.00 95.75 618 PRO A N 1
ATOM 4737 C CA . PRO A 1 618 ? 11.906 1.110 -25.975 1.00 95.75 618 PRO A CA 1
ATOM 4738 C C . PRO A 1 618 ? 12.209 -0.184 -26.743 1.00 95.75 618 PRO A C 1
ATOM 4740 O O . PRO A 1 618 ? 12.561 -0.111 -27.922 1.00 95.75 618 PRO A O 1
ATOM 4743 N N . ILE A 1 619 ? 12.065 -1.354 -26.113 1.00 95.81 619 ILE A N 1
ATOM 4744 C CA . ILE A 1 619 ? 12.323 -2.667 -26.721 1.00 95.81 619 ILE A CA 1
ATOM 4745 C C . ILE A 1 619 ? 11.285 -2.957 -27.813 1.00 95.81 619 ILE A C 1
ATOM 4747 O O . ILE A 1 619 ? 11.655 -3.284 -28.932 1.00 95.81 619 ILE A O 1
ATOM 4751 N N . GLY A 1 620 ? 9.998 -2.753 -27.549 1.00 96.88 620 GLY A N 1
ATOM 4752 C CA . GLY A 1 620 ? 8.900 -2.901 -28.497 1.00 96.88 620 GLY A CA 1
ATOM 4753 C C . GLY A 1 620 ? 8.968 -1.863 -29.612 1.00 96.88 620 GLY A C 1
ATOM 4754 O O . GLY A 1 620 ? 8.707 -2.187 -30.769 1.00 96.88 620 GLY A O 1
ATOM 4755 N N . THR A 1 621 ? 9.416 -0.637 -29.312 1.00 98.31 621 THR A N 1
ATOM 4756 C CA . THR A 1 621 ? 9.718 0.366 -30.350 1.00 98.31 621 THR A CA 1
ATOM 4757 C C . THR A 1 621 ? 10.851 -0.106 -31.270 1.00 98.31 621 THR A C 1
ATOM 4759 O O . THR A 1 621 ? 10.743 0.008 -32.494 1.00 98.31 621 THR A O 1
ATOM 4762 N N . ARG A 1 622 ? 11.925 -0.670 -30.700 1.00 97.69 622 ARG A N 1
ATOM 4763 C CA . ARG A 1 622 ? 13.039 -1.268 -31.450 1.00 97.69 622 ARG A CA 1
ATOM 4764 C C . ARG A 1 622 ? 12.564 -2.462 -32.272 1.00 97.69 622 ARG A C 1
ATOM 4766 O O . ARG A 1 622 ? 12.897 -2.546 -33.449 1.00 97.69 622 ARG A O 1
ATOM 4773 N N . ASP A 1 623 ? 11.785 -3.364 -31.691 1.00 97.88 623 ASP A N 1
ATOM 4774 C CA . ASP A 1 623 ? 11.289 -4.565 -32.364 1.00 97.88 623 ASP A CA 1
ATOM 4775 C C . ASP A 1 623 ? 10.352 -4.190 -33.517 1.00 97.88 623 ASP A C 1
ATOM 4777 O O . ASP A 1 623 ? 10.479 -4.730 -34.614 1.00 97.88 623 ASP A O 1
ATOM 4781 N N . LEU A 1 624 ? 9.505 -3.167 -33.353 1.00 98.25 624 LEU A N 1
ATOM 4782 C CA . LEU A 1 624 ? 8.717 -2.616 -34.457 1.00 98.25 624 LEU A CA 1
ATOM 4783 C C . LEU A 1 624 ? 9.609 -2.088 -35.590 1.00 98.25 624 LEU A C 1
ATOM 4785 O O . LEU A 1 624 ? 9.305 -2.297 -36.765 1.00 98.25 624 LEU A O 1
ATOM 4789 N N . ALA A 1 625 ? 10.715 -1.417 -35.260 1.00 98.00 625 ALA A N 1
ATOM 4790 C CA . ALA A 1 625 ? 11.675 -0.949 -36.255 1.00 98.00 625 ALA A CA 1
ATOM 4791 C C . ALA A 1 625 ? 12.313 -2.118 -37.024 1.00 98.00 625 ALA A C 1
ATOM 4793 O O . ALA A 1 625 ? 12.455 -2.040 -38.245 1.00 98.00 625 ALA A O 1
ATOM 4794 N N . VAL A 1 626 ? 12.625 -3.221 -36.334 1.00 97.56 626 VAL A N 1
ATOM 4795 C CA . VAL A 1 626 ? 13.121 -4.468 -36.940 1.00 97.56 626 VAL A CA 1
ATOM 4796 C C . VAL A 1 626 ? 12.099 -5.034 -37.934 1.00 97.56 626 VAL A C 1
ATOM 4798 O O . VAL A 1 626 ? 12.485 -5.402 -39.047 1.00 97.56 626 VAL A O 1
ATOM 4801 N N . MET A 1 627 ? 10.801 -5.018 -37.602 1.00 98.19 627 MET A N 1
ATOM 4802 C CA . MET A 1 627 ? 9.736 -5.460 -38.519 1.00 98.19 627 MET A CA 1
ATOM 4803 C C . MET A 1 627 ? 9.748 -4.665 -39.834 1.00 98.19 627 MET A C 1
ATOM 4805 O O . MET A 1 627 ? 9.708 -5.255 -40.915 1.00 98.19 627 MET A O 1
ATOM 4809 N N . TYR A 1 628 ? 9.882 -3.335 -39.762 1.00 98.06 628 TYR A N 1
ATOM 4810 C CA . TYR A 1 628 ? 9.992 -2.471 -40.947 1.00 98.06 628 TYR A CA 1
ATOM 4811 C C . TYR A 1 628 ? 11.321 -2.633 -41.696 1.00 98.06 628 TYR A C 1
ATOM 4813 O O . TYR A 1 628 ? 11.345 -2.565 -42.924 1.00 98.06 628 TYR A O 1
ATOM 4821 N N . GLN A 1 629 ? 12.424 -2.867 -40.986 1.00 97.31 629 GLN A N 1
ATOM 4822 C CA . GLN A 1 629 ? 13.750 -3.048 -41.578 1.00 97.31 629 GLN A CA 1
ATOM 4823 C C . GLN A 1 629 ? 13.832 -4.309 -42.446 1.00 97.31 629 GLN A C 1
ATOM 4825 O O . GLN A 1 629 ? 14.425 -4.276 -43.527 1.00 97.31 629 GLN A O 1
ATOM 4830 N N . TYR A 1 630 ? 13.257 -5.416 -41.973 1.00 96.00 630 TYR A N 1
ATOM 4831 C CA . TYR A 1 630 ? 13.279 -6.693 -42.689 1.00 96.00 630 TYR A CA 1
ATOM 4832 C C . TYR A 1 630 ? 12.037 -6.931 -43.553 1.00 96.00 630 TYR A C 1
ATOM 4834 O O . TYR A 1 630 ? 12.069 -7.790 -44.431 1.00 96.00 630 TYR A O 1
ATOM 4842 N N . GLY A 1 631 ? 10.974 -6.145 -43.367 1.00 96.38 631 GLY A N 1
ATOM 4843 C CA . GLY A 1 631 ? 9.713 -6.317 -44.084 1.00 96.38 631 GLY A CA 1
ATOM 4844 C C . GLY A 1 631 ? 8.906 -7.525 -43.596 1.00 96.38 631 GLY A C 1
ATOM 4845 O O . GLY A 1 631 ? 8.275 -8.220 -44.391 1.00 96.38 631 GLY A O 1
ATOM 4846 N N . TRP A 1 632 ? 8.955 -7.821 -42.295 1.00 96.50 632 TRP A N 1
ATOM 4847 C CA . TRP A 1 632 ? 8.187 -8.912 -41.691 1.00 96.50 632 TRP A CA 1
ATOM 4848 C C . TRP A 1 632 ? 6.778 -8.431 -41.354 1.00 96.50 632 TRP A C 1
ATOM 4850 O O . TRP A 1 632 ? 6.603 -7.545 -40.525 1.00 96.50 632 TRP A O 1
ATOM 4860 N N . GLY A 1 633 ? 5.765 -8.974 -42.035 1.00 93.88 633 GLY A N 1
ATOM 4861 C CA . GLY A 1 633 ? 4.357 -8.580 -41.860 1.00 93.88 633 GLY A CA 1
ATOM 4862 C C . GLY A 1 633 ? 3.993 -7.178 -42.371 1.00 93.88 633 GLY A C 1
ATOM 4863 O O . GLY A 1 633 ? 2.817 -6.824 -42.383 1.00 93.88 633 GLY A O 1
ATOM 4864 N N . VAL A 1 634 ? 4.971 -6.390 -42.828 1.00 96.06 634 VAL A N 1
ATOM 4865 C CA . VAL A 1 634 ? 4.808 -5.063 -43.447 1.00 96.06 634 VAL A CA 1
ATOM 4866 C C . VAL A 1 634 ? 5.761 -4.911 -44.632 1.00 96.06 634 VAL A C 1
ATOM 4868 O O . VAL A 1 634 ? 6.806 -5.557 -44.653 1.00 96.06 634 VAL A O 1
ATOM 4871 N N . PRO A 1 635 ? 5.465 -4.036 -45.611 1.00 97.19 635 PRO A N 1
ATOM 4872 C CA . PRO A 1 635 ? 6.448 -3.656 -46.617 1.00 97.19 635 PRO A CA 1
ATOM 4873 C C . PRO A 1 635 ? 7.714 -3.100 -45.963 1.00 97.19 635 PRO A C 1
ATOM 4875 O O . PRO A 1 635 ? 7.647 -2.316 -45.014 1.00 97.19 635 PRO A O 1
ATOM 4878 N N . ARG A 1 636 ? 8.871 -3.497 -46.496 1.00 97.56 636 ARG A N 1
ATOM 4879 C CA . ARG A 1 636 ? 10.166 -3.020 -46.014 1.00 97.56 636 ARG A CA 1
ATOM 4880 C C . ARG A 1 636 ? 10.274 -1.503 -46.173 1.00 97.56 636 ARG A C 1
ATOM 4882 O O . ARG A 1 636 ? 10.171 -0.995 -47.289 1.00 97.56 636 ARG A O 1
ATOM 4889 N N . ASP A 1 637 ? 10.549 -0.808 -45.075 1.00 97.94 637 ASP A N 1
ATOM 4890 C CA . ASP A 1 637 ? 10.679 0.648 -45.027 1.00 97.94 637 ASP A CA 1
ATOM 4891 C C . ASP A 1 637 ? 11.796 1.066 -44.060 1.00 97.94 637 ASP A C 1
ATOM 4893 O O . ASP A 1 637 ? 11.621 1.163 -42.844 1.00 97.94 637 ASP A O 1
ATOM 4897 N N . TYR A 1 638 ? 12.969 1.356 -44.622 1.00 97.38 638 TYR A N 1
ATOM 4898 C CA . TYR A 1 638 ? 14.124 1.794 -43.843 1.00 97.38 638 TYR A CA 1
ATOM 4899 C C . TYR A 1 638 ? 13.975 3.207 -43.267 1.00 97.38 638 TYR A C 1
ATOM 4901 O O . TYR A 1 638 ? 14.614 3.513 -42.262 1.00 97.38 638 TYR A O 1
ATOM 4909 N N . ARG A 1 639 ? 13.144 4.078 -43.861 1.00 97.06 639 ARG A N 1
ATOM 4910 C CA . ARG A 1 639 ? 12.908 5.421 -43.306 1.00 97.06 639 ARG A CA 1
ATOM 4911 C C . ARG A 1 639 ? 12.067 5.314 -42.043 1.00 97.06 639 ARG A C 1
ATOM 4913 O O . ARG A 1 639 ? 12.415 5.928 -41.037 1.00 97.06 639 ARG A O 1
ATOM 4920 N N . GLN A 1 640 ? 11.020 4.492 -42.079 1.00 97.25 640 GLN A N 1
ATOM 4921 C CA . GLN A 1 640 ? 10.195 4.216 -40.909 1.00 97.25 640 GLN A CA 1
ATOM 4922 C C . GLN A 1 640 ? 10.987 3.481 -39.821 1.00 97.25 640 GLN A C 1
ATOM 4924 O O . GLN A 1 640 ? 10.925 3.876 -38.656 1.00 97.25 640 GLN A O 1
ATOM 4929 N N . ALA A 1 641 ? 11.785 2.473 -40.195 1.00 97.94 641 ALA A N 1
ATOM 4930 C CA . ALA A 1 641 ? 12.675 1.783 -39.260 1.00 97.94 641 ALA A CA 1
ATOM 4931 C C . ALA A 1 641 ? 13.638 2.764 -38.572 1.00 97.94 641 ALA A C 1
ATOM 4933 O O . ALA A 1 641 ? 13.752 2.756 -37.349 1.00 97.94 641 ALA A O 1
ATOM 4934 N N . ARG A 1 642 ? 14.265 3.676 -39.329 1.00 97.69 642 ARG A N 1
ATOM 4935 C CA . ARG A 1 642 ? 15.145 4.715 -38.776 1.00 97.69 642 ARG A CA 1
ATOM 4936 C C . ARG A 1 642 ? 14.426 5.615 -37.771 1.00 97.69 642 ARG A C 1
ATOM 4938 O O . ARG A 1 642 ? 14.976 5.864 -36.706 1.00 97.69 642 ARG A O 1
ATOM 4945 N N . THR A 1 643 ? 13.216 6.088 -38.079 1.00 97.50 643 THR A N 1
ATOM 4946 C CA . THR A 1 643 ? 12.426 6.932 -37.161 1.00 97.50 643 THR A CA 1
ATOM 4947 C C . THR A 1 643 ? 12.142 6.217 -35.840 1.00 97.50 643 THR A C 1
ATOM 4949 O O . THR A 1 643 ? 12.277 6.804 -34.769 1.00 97.50 643 THR A O 1
ATOM 4952 N N . LEU A 1 644 ? 11.785 4.934 -35.899 1.00 98.00 644 LEU A N 1
ATOM 4953 C CA . LEU A 1 644 ? 11.513 4.133 -34.708 1.00 98.00 644 LEU A CA 1
ATOM 4954 C C . LEU A 1 644 ? 12.790 3.825 -33.915 1.00 98.00 644 LEU A C 1
ATOM 4956 O O . LEU A 1 644 ? 12.790 3.966 -32.694 1.00 98.00 644 LEU A O 1
ATOM 4960 N N . TYR A 1 645 ? 13.898 3.486 -34.583 1.00 98.00 645 TYR A N 1
ATOM 4961 C CA . TYR A 1 645 ? 15.183 3.334 -33.900 1.00 98.00 645 TYR A CA 1
ATOM 4962 C C . TYR A 1 645 ? 15.650 4.632 -33.250 1.00 98.00 645 TYR A C 1
ATOM 4964 O O . TYR A 1 645 ? 16.153 4.581 -32.136 1.00 98.00 645 TYR A O 1
ATOM 4972 N N . GLN A 1 646 ? 15.445 5.783 -33.894 1.00 96.44 646 GLN A N 1
ATOM 4973 C CA . GLN A 1 646 ? 15.743 7.094 -33.317 1.00 96.44 646 GLN A CA 1
ATOM 4974 C C . GLN A 1 646 ? 14.941 7.321 -32.032 1.00 96.44 646 GLN A C 1
ATOM 4976 O O . GLN A 1 646 ? 15.527 7.643 -31.003 1.00 96.44 646 GLN A O 1
ATOM 4981 N N . LYS A 1 647 ? 13.634 7.039 -32.051 1.00 96.88 647 LYS A N 1
ATOM 4982 C CA . LYS A 1 647 ? 12.780 7.126 -30.858 1.00 96.88 647 LYS A CA 1
ATOM 4983 C C . LYS A 1 647 ? 13.258 6.198 -29.729 1.00 96.88 647 LYS A C 1
ATOM 4985 O O . LYS A 1 647 ? 13.341 6.617 -28.579 1.00 96.88 647 LYS A O 1
ATOM 4990 N N . ALA A 1 648 ? 13.608 4.948 -30.038 1.00 96.75 648 ALA A N 1
ATOM 4991 C CA . ALA A 1 648 ? 14.134 4.007 -29.043 1.00 96.75 648 ALA A CA 1
ATOM 4992 C C . ALA A 1 648 ? 15.542 4.396 -28.539 1.00 96.75 648 ALA A C 1
ATOM 4994 O O . ALA A 1 648 ? 15.864 4.185 -27.371 1.00 96.75 648 ALA A O 1
ATOM 4995 N N . ALA A 1 649 ? 16.373 4.995 -29.395 1.00 95.38 649 ALA A N 1
ATOM 4996 C CA . ALA A 1 649 ? 17.698 5.504 -29.053 1.00 95.38 649 ALA A CA 1
ATOM 4997 C C . ALA A 1 649 ? 17.636 6.741 -28.146 1.00 95.38 649 ALA A C 1
ATOM 4999 O O . ALA A 1 649 ? 18.448 6.861 -27.232 1.00 95.38 649 ALA A O 1
ATOM 5000 N N . GLU A 1 650 ? 16.663 7.630 -28.352 1.00 94.56 650 GLU A N 1
ATOM 5001 C CA . GLU A 1 650 ? 16.378 8.767 -27.462 1.00 94.56 650 GLU A CA 1
ATOM 5002 C C . GLU A 1 650 ? 15.941 8.306 -26.067 1.00 94.56 650 GLU A C 1
ATOM 5004 O O . GLU A 1 650 ? 16.285 8.941 -25.073 1.00 94.56 650 GLU A O 1
ATOM 5009 N N . ALA A 1 651 ? 15.271 7.154 -25.984 1.00 91.31 651 ALA A N 1
ATOM 5010 C CA . ALA A 1 651 ? 14.988 6.464 -24.727 1.00 91.31 651 ALA A CA 1
ATOM 5011 C C . ALA A 1 651 ? 16.185 5.652 -24.178 1.00 91.31 651 ALA A C 1
ATOM 5013 O O . ALA A 1 651 ? 16.057 4.974 -23.162 1.00 91.31 651 ALA A O 1
ATOM 5014 N N . GLY A 1 652 ? 17.350 5.709 -24.834 1.00 89.38 652 GLY A N 1
ATOM 5015 C CA . GLY A 1 652 ? 18.598 5.100 -24.373 1.00 89.38 652 GLY A CA 1
ATOM 5016 C C . GLY A 1 652 ? 18.783 3.617 -24.708 1.00 89.38 652 GLY A C 1
ATOM 5017 O O . GLY A 1 652 ? 19.702 3.006 -24.170 1.00 89.38 652 GLY A O 1
ATOM 5018 N N . HIS A 1 653 ? 17.959 3.015 -25.577 1.00 94.31 653 HIS A N 1
ATOM 5019 C CA . HIS A 1 653 ? 18.039 1.578 -25.872 1.00 94.31 653 HIS A CA 1
ATOM 5020 C C . HIS A 1 653 ? 19.316 1.212 -26.668 1.00 94.31 653 HIS A C 1
ATOM 5022 O O . HIS A 1 653 ? 19.407 1.567 -27.851 1.00 94.31 653 HIS A O 1
ATOM 5028 N N . PRO A 1 654 ? 20.278 0.447 -26.106 1.00 94.19 654 PRO A N 1
ATOM 5029 C CA . PRO A 1 654 ? 21.605 0.257 -26.707 1.00 94.19 654 PRO A CA 1
ATOM 5030 C C . PRO A 1 654 ? 21.575 -0.352 -28.113 1.00 94.19 654 PRO A C 1
ATOM 5032 O O . PRO A 1 654 ? 22.263 0.134 -29.011 1.00 94.19 654 PRO A O 1
ATOM 5035 N N . ASP A 1 655 ? 20.721 -1.353 -28.352 1.00 93.62 655 ASP A N 1
ATOM 5036 C CA . ASP A 1 655 ? 20.632 -1.976 -29.680 1.00 93.62 655 ASP A CA 1
ATOM 5037 C C . ASP A 1 655 ? 19.998 -1.053 -30.720 1.00 93.62 655 ASP A C 1
ATOM 5039 O O . ASP A 1 655 ? 20.302 -1.165 -31.901 1.00 93.62 655 ASP A O 1
ATOM 5043 N N . ALA A 1 656 ? 19.123 -0.129 -30.310 1.00 96.25 656 ALA A N 1
ATOM 5044 C CA . ALA A 1 656 ? 18.523 0.815 -31.249 1.00 96.25 656 ALA A CA 1
ATOM 5045 C C . ALA A 1 656 ? 19.563 1.855 -31.678 1.00 96.25 656 ALA A C 1
ATOM 5047 O O . ALA A 1 656 ? 19.683 2.153 -32.865 1.00 96.25 656 ALA A O 1
ATOM 5048 N N . ILE A 1 657 ? 20.376 2.325 -30.724 1.00 97.25 657 ILE A N 1
ATOM 5049 C CA . ILE A 1 657 ? 21.538 3.186 -30.978 1.00 97.25 657 ILE A CA 1
ATOM 5050 C C . ILE A 1 657 ? 22.520 2.478 -31.932 1.00 97.25 657 ILE A C 1
ATOM 5052 O O . ILE A 1 657 ? 22.970 3.076 -32.910 1.00 97.25 657 ILE A O 1
ATOM 5056 N N . ASN A 1 658 ? 22.812 1.191 -31.705 1.00 96.75 658 ASN A N 1
ATOM 5057 C CA . ASN A 1 658 ? 23.653 0.392 -32.601 1.00 96.75 658 ASN A CA 1
ATOM 5058 C C . ASN A 1 658 ? 23.026 0.235 -33.998 1.00 96.75 658 ASN A C 1
ATOM 5060 O O . ASN A 1 658 ? 23.700 0.441 -35.006 1.00 96.75 658 ASN A O 1
ATOM 5064 N N . ASN A 1 659 ? 21.733 -0.084 -34.076 1.00 96.81 659 ASN A N 1
ATOM 5065 C CA . ASN A 1 659 ? 21.039 -0.289 -35.347 1.00 96.81 659 ASN A CA 1
ATOM 5066 C C . ASN A 1 659 ? 20.962 1.001 -36.175 1.00 96.81 659 ASN A C 1
ATOM 5068 O O . ASN A 1 659 ? 21.047 0.927 -37.399 1.00 96.81 659 ASN A O 1
ATOM 5072 N N . LEU A 1 660 ? 20.897 2.184 -35.551 1.00 96.38 660 LEU A N 1
ATOM 5073 C CA . LEU A 1 660 ? 21.076 3.457 -36.263 1.00 96.38 660 LEU A CA 1
ATOM 5074 C C . LEU A 1 660 ? 22.451 3.539 -36.919 1.00 96.38 660 LEU A C 1
ATOM 5076 O O . LEU A 1 660 ? 22.533 3.844 -38.108 1.00 96.38 660 LEU A O 1
ATOM 5080 N N . GLY A 1 661 ? 23.517 3.218 -36.178 1.00 96.38 661 GLY A N 1
ATOM 5081 C CA . GLY A 1 661 ? 24.868 3.152 -36.736 1.00 96.38 661 GLY A CA 1
ATOM 5082 C C . GLY A 1 661 ? 24.942 2.214 -37.942 1.00 96.38 661 GLY A C 1
ATOM 5083 O O . GLY A 1 661 ? 25.517 2.565 -38.972 1.00 96.38 661 GLY A O 1
ATOM 5084 N N . TRP A 1 662 ? 24.248 1.079 -37.866 1.00 96.50 662 TRP A N 1
ATOM 5085 C CA . TRP A 1 662 ? 24.160 0.114 -38.958 1.00 96.50 662 TRP A CA 1
ATOM 5086 C C . TRP A 1 662 ? 23.399 0.638 -40.182 1.00 96.50 662 TRP A C 1
ATOM 5088 O O . TRP A 1 662 ? 23.839 0.416 -41.314 1.00 96.50 662 TRP A O 1
ATOM 5098 N N . LEU A 1 663 ? 22.310 1.393 -39.994 1.00 97.06 663 LEU A N 1
ATOM 5099 C CA . LEU A 1 663 ? 21.605 2.060 -41.096 1.00 97.06 663 LEU A CA 1
ATOM 5100 C C . LEU A 1 663 ? 22.498 3.096 -41.798 1.00 97.06 663 LEU A C 1
ATOM 5102 O O . LEU A 1 663 ? 22.538 3.120 -43.029 1.00 97.06 663 LEU A O 1
ATOM 5106 N N . TYR A 1 664 ? 23.256 3.898 -41.041 1.00 97.19 664 TYR A N 1
ATOM 5107 C CA . TYR A 1 664 ? 24.208 4.873 -41.592 1.00 97.19 664 TYR A CA 1
ATOM 5108 C C . TYR A 1 664 ? 25.388 4.208 -42.312 1.00 97.19 664 TYR A C 1
ATOM 5110 O O . TYR A 1 664 ? 25.764 4.647 -43.398 1.00 97.19 664 TYR A O 1
ATOM 5118 N N . GLN A 1 665 ? 25.934 3.114 -41.770 1.00 97.06 665 GLN A N 1
ATOM 5119 C CA . GLN A 1 665 ? 27.029 2.364 -42.399 1.00 97.06 665 GLN A CA 1
ATOM 5120 C C . GLN A 1 665 ? 26.635 1.819 -43.780 1.00 97.06 665 GLN A C 1
ATOM 5122 O O . GLN A 1 665 ? 27.465 1.775 -44.691 1.00 97.06 665 GLN A O 1
ATOM 5127 N N . ASN A 1 666 ? 25.379 1.395 -43.936 1.00 95.31 666 ASN A N 1
ATOM 5128 C CA . ASN A 1 666 ? 24.888 0.759 -45.158 1.00 95.31 666 ASN A CA 1
ATOM 5129 C C . ASN A 1 666 ? 24.135 1.714 -46.100 1.00 95.31 666 ASN A C 1
ATOM 5131 O O . ASN A 1 666 ? 23.890 1.356 -47.250 1.00 95.31 666 ASN A O 1
ATOM 5135 N N . GLY A 1 667 ? 23.786 2.924 -45.652 1.00 95.44 667 GLY A N 1
ATOM 5136 C CA . GLY A 1 667 ? 22.977 3.866 -46.431 1.00 95.44 667 GLY A CA 1
ATOM 5137 C C . GLY A 1 667 ? 21.518 3.422 -46.587 1.00 95.44 667 GLY A C 1
ATOM 5138 O O . GLY A 1 667 ? 20.914 3.574 -47.650 1.00 95.44 667 GLY A O 1
ATOM 5139 N N . TRP A 1 668 ? 20.945 2.805 -45.551 1.00 95.06 668 TRP A N 1
ATOM 5140 C CA . TRP A 1 668 ? 19.571 2.303 -45.578 1.00 95.06 668 TRP A CA 1
ATOM 5141 C C . TRP A 1 668 ? 18.606 3.292 -44.938 1.00 95.06 668 TRP A C 1
ATOM 5143 O O . TRP A 1 668 ? 18.636 3.531 -43.734 1.00 95.06 668 TRP A O 1
ATOM 5153 N N . GLY A 1 669 ? 17.725 3.879 -45.754 1.00 90.00 669 GLY A N 1
ATOM 5154 C CA . GLY A 1 669 ? 16.776 4.903 -45.293 1.00 90.00 669 GLY A CA 1
ATOM 5155 C C . GLY A 1 669 ? 17.432 6.244 -44.941 1.00 90.00 669 GLY A C 1
ATOM 5156 O O . GLY A 1 669 ? 16.746 7.160 -44.486 1.00 90.00 669 GLY A O 1
ATOM 5157 N N . VAL A 1 670 ? 18.740 6.363 -45.172 1.00 95.19 670 VAL A N 1
ATOM 5158 C CA . VAL A 1 670 ? 19.589 7.541 -44.981 1.00 95.19 670 VAL A CA 1
ATOM 5159 C C . VAL A 1 670 ? 20.782 7.451 -45.932 1.00 95.19 670 VAL A C 1
ATOM 5161 O O . VAL A 1 670 ? 21.107 6.355 -46.383 1.00 95.19 670 VAL A O 1
ATOM 5164 N N . ASP A 1 671 ? 21.431 8.572 -46.237 1.00 95.94 671 ASP A N 1
ATOM 5165 C CA . ASP A 1 671 ? 22.680 8.549 -46.996 1.00 95.94 671 ASP A CA 1
ATOM 5166 C C . ASP A 1 671 ? 23.772 7.822 -46.208 1.00 95.94 671 ASP A C 1
ATOM 5168 O O . ASP A 1 671 ? 23.843 7.901 -44.978 1.00 95.94 671 ASP A O 1
ATOM 5172 N N . ARG A 1 672 ? 24.616 7.082 -46.929 1.00 97.31 672 ARG A N 1
ATOM 5173 C CA . ARG A 1 672 ? 25.698 6.317 -46.315 1.00 97.31 672 ARG A CA 1
ATOM 5174 C C . ARG A 1 672 ? 26.735 7.261 -45.715 1.00 97.31 672 ARG A C 1
ATOM 5176 O O . ARG A 1 672 ? 27.355 8.031 -46.445 1.00 97.31 672 ARG A O 1
ATOM 5183 N N . ASP A 1 673 ? 26.976 7.119 -44.418 1.00 97.56 673 ASP A N 1
ATOM 5184 C CA . ASP A 1 673 ? 27.910 7.949 -43.662 1.00 97.56 673 ASP A CA 1
ATOM 5185 C C . ASP A 1 673 ? 28.612 7.114 -42.582 1.00 97.56 673 ASP A C 1
ATOM 5187 O O . ASP A 1 673 ? 28.049 6.782 -41.536 1.00 97.56 673 ASP A O 1
ATOM 5191 N N . TYR A 1 674 ? 29.872 6.766 -42.842 1.00 96.88 674 TYR A N 1
ATOM 5192 C CA . TYR A 1 674 ? 30.693 5.992 -41.911 1.00 96.88 674 TYR A CA 1
ATOM 5193 C C . TYR A 1 674 ? 31.128 6.799 -40.677 1.00 96.88 674 TYR A C 1
ATOM 5195 O O . TYR A 1 674 ? 31.373 6.212 -39.623 1.00 96.88 674 TYR A O 1
ATOM 5203 N N . GLY A 1 675 ? 31.204 8.131 -40.780 1.00 96.19 675 GLY A N 1
ATOM 5204 C CA . GLY A 1 675 ? 31.509 9.006 -39.649 1.00 96.19 675 GLY A CA 1
ATOM 5205 C C . GLY A 1 675 ? 30.356 9.018 -38.650 1.00 96.19 675 GLY A C 1
ATOM 5206 O O . GLY A 1 675 ? 30.563 8.728 -37.470 1.00 96.19 675 GLY A O 1
ATOM 5207 N N . ALA A 1 676 ? 29.135 9.237 -39.146 1.00 95.88 676 ALA A N 1
ATOM 5208 C CA . ALA A 1 676 ? 27.916 9.137 -38.348 1.00 95.88 676 ALA A CA 1
ATOM 5209 C C . ALA A 1 676 ? 27.718 7.721 -37.783 1.00 95.88 676 ALA A C 1
ATOM 5211 O O . ALA A 1 676 ? 27.395 7.570 -36.604 1.00 95.88 676 ALA A O 1
ATOM 5212 N N . ALA A 1 677 ? 27.966 6.676 -38.584 1.00 97.69 677 ALA A N 1
ATOM 5213 C CA . ALA A 1 677 ? 27.904 5.291 -38.116 1.00 97.69 677 ALA A CA 1
ATOM 5214 C C . ALA A 1 677 ? 28.836 5.049 -36.920 1.00 97.69 677 ALA A C 1
ATOM 5216 O O . ALA A 1 677 ? 28.406 4.524 -35.894 1.00 97.69 677 ALA A O 1
ATOM 5217 N N . ARG A 1 678 ? 30.092 5.503 -37.015 1.00 97.56 678 ARG A N 1
ATOM 5218 C CA . ARG A 1 678 ? 31.072 5.411 -35.927 1.00 97.56 678 ARG A CA 1
ATOM 5219 C C . ARG A 1 678 ? 30.603 6.137 -34.668 1.00 97.56 678 ARG A C 1
ATOM 5221 O O . ARG A 1 678 ? 30.732 5.582 -33.581 1.00 97.56 678 ARG A O 1
ATOM 5228 N N . GLU A 1 679 ? 30.066 7.351 -34.784 1.00 96.62 679 GLU A N 1
ATOM 5229 C CA . GLU A 1 679 ? 29.546 8.093 -33.625 1.00 96.62 679 GLU A CA 1
ATOM 5230 C C . GLU A 1 679 ? 28.395 7.354 -32.937 1.00 96.62 679 GLU A C 1
ATOM 5232 O O . GLU A 1 679 ? 28.358 7.263 -31.707 1.00 96.62 679 GLU A O 1
ATOM 5237 N N . TRP A 1 680 ? 27.472 6.789 -33.717 1.00 97.19 680 TRP A N 1
ATOM 5238 C CA . TRP A 1 680 ? 26.383 5.973 -33.190 1.00 97.19 680 TRP A CA 1
ATOM 5239 C C . TRP A 1 680 ? 26.890 4.698 -32.519 1.00 97.19 680 TRP A C 1
ATOM 5241 O O . TRP A 1 680 ? 26.467 4.401 -31.404 1.00 97.19 680 TRP A O 1
ATOM 5251 N N . TYR A 1 681 ? 27.855 3.993 -33.110 1.00 97.75 681 TYR 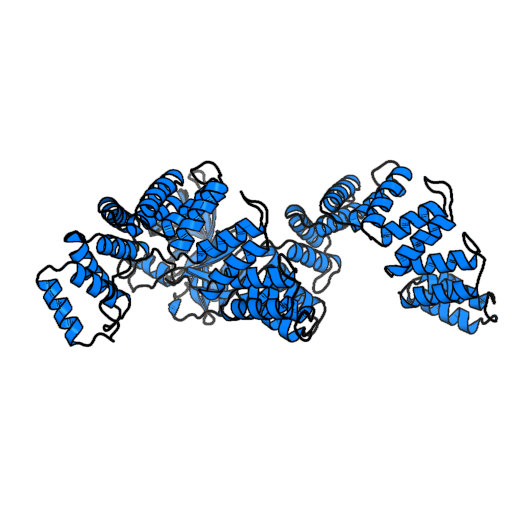A N 1
ATOM 5252 C CA . TYR A 1 681 ? 28.455 2.828 -32.462 1.00 97.75 681 TYR A CA 1
ATOM 5253 C C . TYR A 1 681 ? 29.216 3.193 -31.183 1.00 97.75 681 TYR A C 1
ATOM 5255 O O . TYR A 1 681 ? 29.107 2.480 -30.193 1.00 97.75 681 TYR A O 1
ATOM 5263 N N . GLN A 1 682 ? 29.917 4.329 -31.136 1.00 96.50 682 GLN A N 1
ATOM 5264 C CA . GLN A 1 682 ? 30.548 4.812 -29.901 1.00 96.50 682 GLN A CA 1
ATOM 5265 C C . GLN A 1 682 ? 29.515 5.127 -28.815 1.00 96.50 682 GLN A C 1
ATOM 5267 O O . GLN A 1 682 ? 29.735 4.802 -27.647 1.00 96.50 682 GLN A O 1
ATOM 5272 N N . LYS A 1 683 ? 28.383 5.746 -29.177 1.00 96.31 683 LYS A N 1
ATOM 5273 C CA . LYS A 1 683 ? 27.262 5.967 -28.250 1.00 96.31 683 LYS A CA 1
ATOM 5274 C C . LYS A 1 683 ? 26.692 4.637 -27.753 1.00 96.31 683 LYS A C 1
ATOM 5276 O O . LYS A 1 683 ? 26.496 4.485 -26.553 1.00 96.31 683 LYS A O 1
ATOM 5281 N N . ALA A 1 684 ? 26.486 3.672 -28.646 1.00 96.31 684 ALA A N 1
ATOM 5282 C CA . ALA A 1 684 ? 25.941 2.362 -28.303 1.00 96.31 684 ALA A CA 1
ATOM 5283 C C . ALA A 1 684 ? 26.900 1.557 -27.414 1.00 96.31 684 ALA A C 1
ATOM 5285 O O . ALA A 1 684 ? 26.464 0.964 -26.434 1.00 96.31 684 ALA A O 1
ATOM 5286 N N . ALA A 1 685 ? 28.205 1.601 -27.691 1.00 95.12 685 ALA A N 1
ATOM 5287 C CA . ALA A 1 685 ? 29.242 0.991 -26.866 1.00 95.12 685 ALA A CA 1
ATOM 5288 C C . ALA A 1 685 ? 29.275 1.595 -25.452 1.00 95.12 685 ALA A C 1
ATOM 5290 O O . ALA A 1 685 ? 29.304 0.860 -24.470 1.00 95.12 685 ALA A O 1
ATOM 5291 N N . LYS A 1 686 ? 29.182 2.929 -25.329 1.00 94.75 686 LYS A N 1
ATOM 5292 C CA . LYS A 1 686 ? 29.045 3.607 -24.023 1.00 94.75 686 LYS A CA 1
ATOM 5293 C C . LYS A 1 686 ? 27.760 3.215 -23.291 1.00 94.75 686 LYS A C 1
ATOM 5295 O O . LYS A 1 686 ? 27.756 3.174 -22.067 1.00 94.75 686 LYS A O 1
ATOM 5300 N N . ALA A 1 687 ? 26.696 2.922 -24.035 1.00 90.75 687 ALA A N 1
ATOM 5301 C CA . ALA A 1 687 ? 25.440 2.400 -23.507 1.00 90.75 687 ALA A CA 1
ATOM 5302 C C . ALA A 1 687 ? 25.468 0.875 -23.249 1.00 90.75 687 ALA A C 1
ATOM 5304 O O . ALA A 1 687 ? 24.452 0.313 -22.854 1.00 90.75 687 ALA A O 1
ATOM 5305 N N . GLY A 1 688 ? 26.607 0.198 -23.455 1.00 90.12 688 GLY A N 1
ATOM 5306 C CA . GLY A 1 688 ? 26.792 -1.224 -23.146 1.00 90.12 688 GLY A CA 1
ATOM 5307 C C . GLY A 1 688 ? 26.470 -2.203 -24.282 1.00 90.12 688 GLY A C 1
ATOM 5308 O O . GLY A 1 688 ? 26.376 -3.401 -24.036 1.00 90.12 688 GLY A O 1
ATOM 5309 N N . SER A 1 689 ? 26.303 -1.741 -25.525 1.00 94.19 689 SER A N 1
ATOM 5310 C CA . SER A 1 689 ? 26.078 -2.630 -26.673 1.00 94.19 689 SER A CA 1
ATOM 5311 C C . SER A 1 689 ? 27.378 -3.328 -27.089 1.00 94.19 689 SER A C 1
ATOM 5313 O O . SER A 1 689 ? 28.252 -2.718 -27.710 1.00 94.19 689 SER A O 1
ATOM 5315 N N . ALA A 1 690 ? 27.495 -4.624 -26.789 1.00 93.88 690 ALA A N 1
ATOM 5316 C CA . ALA A 1 690 ? 28.632 -5.437 -27.220 1.00 93.88 690 ALA A CA 1
ATOM 5317 C C . ALA A 1 690 ? 28.758 -5.545 -28.760 1.00 93.88 690 ALA A C 1
ATOM 5319 O O . ALA A 1 690 ? 29.865 -5.354 -29.268 1.00 93.88 690 ALA A O 1
ATOM 5320 N N . PRO A 1 691 ? 27.663 -5.707 -29.540 1.00 95.19 691 PRO A N 1
ATOM 5321 C CA . PRO A 1 691 ? 27.741 -5.671 -31.004 1.00 95.19 691 PRO A CA 1
ATOM 5322 C C . PRO A 1 691 ? 28.300 -4.356 -31.563 1.00 95.19 691 PRO A C 1
ATOM 5324 O O . PRO A 1 691 ? 28.958 -4.354 -32.603 1.00 95.19 691 PRO A O 1
ATOM 5327 N N . ALA A 1 692 ? 28.085 -3.229 -30.875 1.00 96.19 692 ALA A N 1
ATOM 5328 C CA . ALA A 1 692 ? 28.632 -1.945 -31.301 1.00 96.19 692 ALA A CA 1
ATOM 5329 C C . ALA A 1 692 ? 30.164 -1.891 -31.196 1.00 96.19 692 ALA A C 1
ATOM 5331 O O . ALA A 1 692 ? 30.807 -1.277 -32.047 1.00 96.19 692 ALA A O 1
ATOM 5332 N N . LEU A 1 693 ? 30.758 -2.566 -30.203 1.00 96.75 693 LEU A N 1
ATOM 5333 C CA . LEU A 1 693 ? 32.214 -2.715 -30.086 1.00 96.75 693 LEU A CA 1
ATOM 5334 C C . LEU A 1 693 ? 32.765 -3.482 -31.295 1.00 96.75 693 LEU A C 1
ATOM 5336 O O . LEU A 1 693 ? 33.726 -3.043 -31.925 1.00 96.75 693 LEU A O 1
ATOM 5340 N N . THR A 1 694 ? 32.101 -4.567 -31.693 1.00 96.12 694 THR A N 1
ATOM 5341 C CA . THR A 1 694 ? 32.454 -5.316 -32.907 1.00 96.12 694 THR A CA 1
ATOM 5342 C C . THR A 1 694 ? 32.308 -4.464 -34.165 1.00 96.12 694 THR A C 1
ATOM 5344 O O . THR A 1 694 ? 33.206 -4.448 -35.005 1.00 96.12 694 THR A O 1
ATOM 5347 N N . ASN A 1 695 ? 31.233 -3.685 -34.289 1.00 96.88 695 ASN A N 1
ATOM 5348 C CA . ASN A 1 695 ? 31.052 -2.789 -35.429 1.00 96.88 695 ASN A CA 1
ATOM 5349 C C . ASN A 1 695 ? 32.130 -1.690 -35.488 1.00 96.88 695 ASN A C 1
ATOM 5351 O O . ASN A 1 695 ? 32.608 -1.365 -36.574 1.00 96.88 695 ASN A O 1
ATOM 5355 N N . LEU A 1 696 ? 32.585 -1.165 -34.343 1.00 96.69 696 LEU A N 1
ATOM 5356 C CA . LEU A 1 696 ? 33.733 -0.250 -34.288 1.00 96.69 696 LEU A CA 1
ATOM 5357 C C . LEU A 1 696 ? 35.016 -0.930 -34.758 1.00 96.69 696 LEU A C 1
ATOM 5359 O O . LEU A 1 696 ? 35.711 -0.379 -35.612 1.00 96.69 696 LEU A O 1
ATOM 5363 N N . GLY A 1 697 ? 35.299 -2.135 -34.257 1.00 96.00 697 GLY A N 1
ATOM 5364 C CA . GLY A 1 697 ? 36.448 -2.923 -34.698 1.00 96.00 697 GLY A CA 1
ATOM 5365 C C . GLY A 1 697 ? 36.439 -3.161 -36.208 1.00 96.00 697 GLY A C 1
ATOM 5366 O O . GLY A 1 697 ? 37.469 -3.013 -36.865 1.00 96.00 697 GLY A O 1
ATOM 5367 N N . TYR A 1 698 ? 35.261 -3.411 -36.782 1.00 96.06 698 TYR A N 1
ATOM 5368 C CA . TYR A 1 698 ? 35.084 -3.570 -38.222 1.00 96.06 698 TYR A CA 1
ATOM 5369 C C . TYR A 1 698 ? 35.396 -2.287 -39.005 1.00 96.06 698 TYR A C 1
ATOM 5371 O O . TYR A 1 698 ? 36.120 -2.347 -40.000 1.00 96.06 698 TYR A O 1
ATOM 5379 N N . LEU A 1 699 ? 34.918 -1.118 -38.552 1.00 96.75 699 LEU A N 1
ATOM 5380 C CA . LEU A 1 699 ? 35.219 0.158 -39.216 1.00 96.75 699 LEU A CA 1
ATOM 5381 C C . LEU A 1 699 ? 36.727 0.454 -39.239 1.00 96.75 699 LEU A C 1
ATOM 5383 O O . LEU A 1 699 ? 37.247 0.845 -40.284 1.00 96.75 699 LEU A O 1
ATOM 5387 N N . TYR A 1 700 ? 37.433 0.226 -38.126 1.00 96.38 700 TYR A N 1
ATOM 5388 C CA . TYR A 1 700 ? 38.886 0.421 -38.043 1.00 96.38 700 TYR A CA 1
ATOM 5389 C C . TYR A 1 700 ? 39.672 -0.624 -38.841 1.00 96.38 700 TYR A C 1
ATOM 5391 O O . TYR A 1 700 ? 40.596 -0.265 -39.568 1.00 96.38 700 TYR A O 1
ATOM 5399 N N . GLY A 1 701 ? 39.283 -1.900 -38.778 1.00 94.94 701 GLY A N 1
ATOM 5400 C CA . GLY A 1 701 ? 39.963 -2.976 -39.503 1.00 94.94 701 GLY A CA 1
ATOM 5401 C C . GLY A 1 701 ? 39.837 -2.841 -41.021 1.00 94.94 701 GLY A C 1
ATOM 5402 O O . GLY A 1 701 ? 40.760 -3.189 -41.752 1.00 94.94 701 GLY A O 1
ATOM 5403 N N . MET A 1 702 ? 38.727 -2.278 -41.502 1.00 94.88 702 MET A N 1
ATOM 5404 C CA . MET A 1 702 ? 38.466 -2.074 -42.931 1.00 94.88 702 MET A CA 1
ATOM 5405 C C . MET A 1 702 ? 38.803 -0.661 -43.435 1.00 94.88 702 MET A C 1
ATOM 5407 O O . MET A 1 702 ? 38.718 -0.418 -44.637 1.00 94.88 702 MET A O 1
ATOM 5411 N N . GLY A 1 703 ? 39.156 0.282 -42.553 1.00 94.56 703 GLY A N 1
ATOM 5412 C CA . GLY A 1 703 ? 39.399 1.682 -42.926 1.00 94.56 703 GLY A CA 1
ATOM 5413 C C . GLY A 1 703 ? 38.152 2.413 -43.450 1.00 94.56 703 GLY A C 1
ATOM 5414 O O . GLY A 1 703 ? 38.233 3.214 -44.382 1.00 94.56 703 GLY A O 1
ATOM 5415 N N . LEU A 1 704 ? 36.972 2.115 -42.895 1.00 94.38 704 LEU A N 1
ATOM 5416 C CA . LEU A 1 704 ? 35.692 2.679 -43.337 1.00 94.38 704 LEU A CA 1
ATOM 5417 C C . LEU A 1 704 ? 35.346 3.937 -42.533 1.00 94.38 704 LEU A C 1
ATOM 5419 O O . LEU A 1 704 ? 34.957 3.860 -41.370 1.00 94.38 704 LEU A O 1
ATOM 5423 N N . GLY A 1 705 ? 35.490 5.111 -43.155 1.00 88.12 705 GLY A N 1
ATOM 5424 C CA . GLY A 1 705 ? 35.270 6.407 -42.490 1.00 88.12 705 GLY A CA 1
ATOM 5425 C C . GLY A 1 705 ? 36.352 6.800 -41.479 1.00 88.12 705 GLY A C 1
ATOM 5426 O O . GLY A 1 705 ? 36.232 7.830 -40.819 1.00 88.12 705 GLY A O 1
ATOM 5427 N N . VAL A 1 706 ? 37.406 5.990 -41.365 1.00 92.69 706 VAL A N 1
ATOM 5428 C CA . VAL A 1 706 ? 38.603 6.192 -40.541 1.00 92.69 706 VAL A CA 1
ATOM 5429 C C . VAL A 1 706 ? 39.814 5.612 -41.268 1.00 92.69 706 VAL A C 1
ATOM 5431 O O . VAL A 1 706 ? 39.654 4.787 -42.165 1.00 92.69 706 VAL A O 1
ATOM 5434 N N . ALA A 1 707 ? 41.027 6.026 -40.892 1.00 93.56 707 ALA A N 1
ATOM 5435 C CA . ALA A 1 707 ? 42.230 5.343 -41.360 1.00 93.56 707 ALA A CA 1
ATOM 5436 C C . ALA A 1 707 ? 42.218 3.883 -40.881 1.00 93.56 707 ALA A C 1
ATOM 5438 O O . ALA A 1 707 ? 41.790 3.608 -39.758 1.00 93.56 707 ALA A O 1
ATOM 5439 N N . GLN A 1 708 ? 42.671 2.966 -41.736 1.00 96.19 708 GLN A N 1
ATOM 5440 C CA . GLN A 1 708 ? 42.774 1.559 -41.370 1.00 96.19 708 GLN A CA 1
ATOM 5441 C C . GLN A 1 708 ? 43.766 1.394 -40.215 1.00 96.19 708 GLN A C 1
ATOM 5443 O O . GLN A 1 708 ? 44.917 1.816 -40.319 1.00 96.19 708 GLN A O 1
ATOM 5448 N N . ASP A 1 709 ? 43.308 0.769 -39.134 1.00 96.44 709 ASP A N 1
ATOM 5449 C CA . ASP A 1 709 ? 44.090 0.556 -37.921 1.00 96.44 709 ASP A CA 1
ATOM 5450 C C . ASP A 1 709 ? 43.732 -0.798 -37.299 1.00 96.44 709 ASP A C 1
ATOM 5452 O O . ASP A 1 709 ? 42.713 -0.963 -36.623 1.00 96.44 709 ASP A O 1
ATOM 5456 N N . TYR A 1 710 ? 44.586 -1.791 -37.545 1.00 94.62 710 TYR A N 1
ATOM 5457 C CA . TYR A 1 710 ? 44.406 -3.140 -37.015 1.00 94.62 710 TYR A CA 1
ATOM 5458 C C . TYR A 1 710 ? 44.614 -3.212 -35.499 1.00 94.62 710 TYR A C 1
ATOM 5460 O O . TYR A 1 710 ? 43.962 -4.019 -34.840 1.00 94.62 710 TYR A O 1
ATOM 5468 N N . ALA A 1 711 ? 45.479 -2.370 -34.926 1.00 95.44 711 ALA A N 1
ATOM 5469 C CA . ALA A 1 711 ? 45.715 -2.366 -33.485 1.00 95.44 711 ALA A CA 1
ATOM 5470 C C . ALA A 1 711 ? 44.468 -1.868 -32.743 1.00 95.44 711 ALA A C 1
ATOM 5472 O O . ALA A 1 711 ? 44.031 -2.477 -31.763 1.00 95.44 711 ALA A O 1
ATOM 5473 N N . GLU A 1 712 ? 43.851 -0.808 -33.262 1.00 95.12 712 GLU A N 1
ATOM 5474 C CA . GLU A 1 712 ? 42.597 -0.280 -32.739 1.00 95.12 712 GLU A CA 1
ATOM 5475 C C . GLU A 1 712 ? 41.428 -1.247 -32.984 1.00 95.12 712 GLU A C 1
ATOM 5477 O O . GLU A 1 712 ? 40.609 -1.464 -32.090 1.00 95.12 712 GLU A O 1
ATOM 5482 N N . ALA A 1 713 ? 41.380 -1.910 -34.144 1.00 95.69 713 ALA A N 1
ATOM 5483 C CA . ALA A 1 713 ? 40.388 -2.948 -34.420 1.00 95.69 713 ALA A CA 1
ATOM 5484 C C . ALA A 1 713 ? 40.464 -4.118 -33.420 1.00 95.69 713 ALA A C 1
ATOM 5486 O O . ALA A 1 713 ? 39.445 -4.512 -32.851 1.00 95.69 713 ALA A O 1
ATOM 5487 N N . ILE A 1 714 ? 41.672 -4.625 -33.144 1.00 96.38 714 ILE A N 1
ATOM 5488 C CA . ILE A 1 714 ? 41.920 -5.678 -32.146 1.00 96.38 714 ILE A CA 1
ATOM 5489 C C . ILE A 1 714 ? 41.497 -5.217 -30.748 1.00 96.38 714 ILE A C 1
ATOM 5491 O O . ILE A 1 714 ? 40.907 -5.999 -30.000 1.00 96.38 714 ILE A O 1
ATOM 5495 N N . ARG A 1 715 ? 41.757 -3.953 -30.385 1.00 96.81 715 ARG A N 1
ATOM 5496 C CA . ARG A 1 715 ? 41.333 -3.383 -29.097 1.00 96.81 715 ARG A CA 1
ATOM 5497 C C . ARG A 1 715 ? 39.817 -3.460 -28.928 1.00 96.81 715 ARG A C 1
ATOM 5499 O O . ARG A 1 715 ? 39.347 -3.902 -27.881 1.00 96.81 715 ARG A O 1
ATOM 5506 N N . TRP A 1 716 ? 39.065 -3.075 -29.956 1.00 96.44 716 TRP A N 1
ATOM 5507 C CA . TRP A 1 716 ? 37.605 -3.134 -29.938 1.00 96.44 716 TRP A CA 1
ATOM 5508 C C . TRP A 1 716 ? 37.069 -4.567 -29.938 1.00 96.44 716 TRP A C 1
ATOM 5510 O O . TRP A 1 716 ? 36.185 -4.872 -29.141 1.00 96.44 716 TRP A O 1
ATOM 5520 N N . TYR A 1 717 ? 37.629 -5.470 -30.749 1.00 96.25 717 TYR A N 1
ATOM 5521 C CA . TYR A 1 717 ? 37.216 -6.878 -30.742 1.00 96.25 717 TYR A CA 1
ATOM 5522 C C . TYR A 1 717 ? 37.515 -7.582 -29.422 1.00 96.25 717 TYR A C 1
ATOM 5524 O O . TYR A 1 717 ? 36.712 -8.394 -28.974 1.00 96.25 717 TYR A O 1
ATOM 5532 N N . ARG A 1 718 ? 38.621 -7.238 -28.753 1.00 96.31 718 ARG A N 1
ATOM 5533 C CA . ARG A 1 718 ? 38.912 -7.743 -27.408 1.00 96.31 718 ARG A CA 1
ATOM 5534 C C . ARG A 1 718 ? 37.862 -7.292 -26.400 1.00 96.31 718 ARG A C 1
ATOM 5536 O O . ARG A 1 718 ? 37.341 -8.133 -25.681 1.00 96.31 718 ARG A O 1
ATOM 5543 N N . GLN A 1 719 ? 37.500 -6.009 -26.395 1.00 95.19 719 GLN A N 1
ATOM 5544 C CA . GLN A 1 719 ? 36.427 -5.513 -25.525 1.00 95.19 719 GLN A CA 1
ATOM 5545 C C . GLN A 1 719 ? 35.080 -6.170 -25.848 1.00 95.19 719 GLN A C 1
ATOM 5547 O O . GLN A 1 719 ? 34.328 -6.506 -24.939 1.00 95.19 719 GLN A O 1
ATOM 5552 N N . ALA A 1 720 ? 34.779 -6.391 -27.130 1.00 94.06 720 ALA A N 1
ATOM 5553 C CA . ALA A 1 720 ? 33.572 -7.099 -27.545 1.00 94.06 720 ALA A CA 1
ATOM 5554 C C . ALA A 1 720 ? 33.562 -8.552 -27.041 1.00 94.06 720 ALA A C 1
ATOM 5556 O O . ALA A 1 720 ? 32.554 -9.013 -26.513 1.00 94.06 720 ALA A O 1
ATOM 5557 N N . ALA A 1 721 ? 34.696 -9.252 -27.142 1.00 92.50 721 ALA A N 1
ATOM 5558 C CA . ALA A 1 721 ? 34.864 -10.613 -26.643 1.00 92.50 721 ALA A CA 1
ATOM 5559 C C . ALA A 1 721 ? 34.747 -10.691 -25.111 1.00 92.50 721 ALA A C 1
ATOM 5561 O O . ALA A 1 721 ? 34.068 -11.576 -24.596 1.00 92.50 721 ALA A O 1
ATOM 5562 N N . GLU A 1 722 ? 35.347 -9.745 -24.384 1.00 93.56 722 GLU A N 1
ATOM 5563 C CA . GLU A 1 722 ? 35.200 -9.605 -22.926 1.00 93.56 722 GLU A CA 1
ATOM 5564 C C . GLU A 1 722 ? 33.742 -9.332 -22.527 1.00 93.56 722 GLU A C 1
ATOM 5566 O O . GLU A 1 722 ? 33.269 -9.842 -21.513 1.00 93.56 722 GLU A O 1
ATOM 5571 N N . ALA A 1 723 ? 33.009 -8.587 -23.358 1.00 89.00 723 ALA A N 1
ATOM 5572 C CA . ALA A 1 723 ? 31.576 -8.349 -23.212 1.00 89.00 723 ALA A CA 1
ATOM 5573 C C . ALA A 1 723 ? 30.695 -9.519 -23.704 1.00 89.00 723 ALA A C 1
ATOM 5575 O O . ALA A 1 723 ? 29.469 -9.421 -23.652 1.00 89.00 723 ALA A O 1
ATOM 5576 N N . GLY A 1 724 ? 31.289 -10.626 -24.165 1.00 88.31 724 GLY A N 1
ATOM 5577 C CA . GLY A 1 724 ? 30.571 -11.838 -24.554 1.00 88.31 724 GLY A CA 1
ATOM 5578 C C . GLY A 1 724 ? 30.048 -11.869 -25.995 1.00 88.31 724 GLY A C 1
ATOM 5579 O O . GLY A 1 724 ? 29.265 -12.762 -26.309 1.00 88.31 724 GLY A O 1
ATOM 5580 N N . ASP A 1 725 ? 30.446 -10.940 -26.873 1.00 89.94 725 ASP A N 1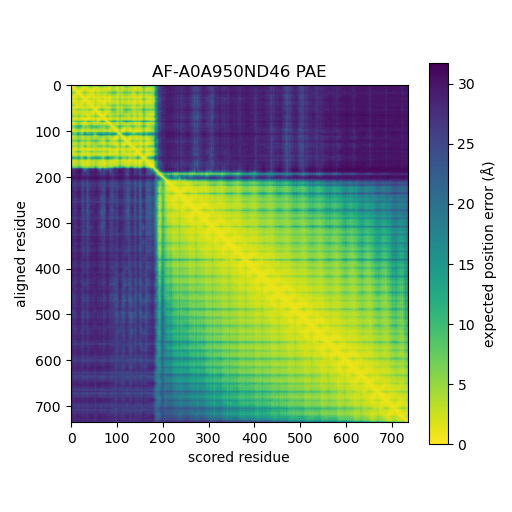
ATOM 5581 C CA . ASP A 1 725 ? 29.978 -10.915 -28.266 1.00 89.94 725 ASP A CA 1
ATOM 5582 C C . ASP A 1 725 ? 30.647 -12.012 -29.124 1.00 89.94 725 ASP A C 1
ATOM 5584 O O . ASP A 1 725 ? 31.862 -11.952 -29.357 1.00 89.94 725 ASP A O 1
ATOM 5588 N N . PRO A 1 726 ? 29.892 -12.991 -29.663 1.00 86.44 726 PRO A N 1
ATOM 5589 C CA . PRO A 1 726 ? 30.472 -14.102 -30.420 1.00 86.44 726 PRO A CA 1
ATOM 5590 C C . PRO A 1 726 ? 31.166 -13.667 -31.715 1.00 86.44 726 PRO A C 1
ATOM 5592 O O . PRO A 1 726 ? 32.148 -14.284 -32.128 1.00 86.44 726 PRO A O 1
ATOM 5595 N N . ILE A 1 727 ? 30.673 -12.604 -32.362 1.00 88.25 727 ILE A N 1
ATOM 5596 C CA . ILE A 1 727 ? 31.278 -12.077 -33.592 1.00 88.25 727 ILE A CA 1
ATOM 5597 C C . ILE A 1 727 ? 32.607 -11.399 -33.255 1.00 88.25 727 ILE A C 1
ATOM 5599 O O . ILE A 1 727 ? 33.597 -11.630 -33.945 1.00 88.25 727 ILE A O 1
ATOM 5603 N N . GLY A 1 728 ? 32.661 -10.635 -32.164 1.00 86.81 728 GLY A N 1
ATOM 5604 C CA . GLY A 1 728 ? 33.891 -10.071 -31.619 1.00 86.81 728 GLY A CA 1
ATOM 5605 C C . GLY A 1 728 ? 34.932 -11.141 -31.286 1.00 86.81 728 GLY A C 1
ATOM 5606 O O . GLY A 1 728 ? 36.080 -11.017 -31.709 1.00 86.81 728 GLY A O 1
ATOM 5607 N N . MET A 1 729 ? 34.533 -12.233 -30.619 1.00 89.38 729 MET A N 1
ATOM 5608 C CA . MET A 1 729 ? 35.416 -13.380 -30.342 1.00 89.38 729 MET A CA 1
ATOM 5609 C C . MET A 1 729 ? 35.968 -14.007 -31.625 1.00 89.38 729 MET A C 1
ATOM 5611 O O . MET A 1 729 ? 37.167 -14.260 -31.729 1.00 89.38 729 MET A O 1
ATOM 5615 N N . ASN A 1 730 ? 35.101 -14.239 -32.612 1.00 89.38 730 ASN A N 1
ATOM 5616 C CA . ASN A 1 730 ? 35.495 -14.828 -33.887 1.00 89.38 730 ASN A CA 1
ATOM 5617 C C . ASN A 1 730 ? 36.434 -13.905 -34.678 1.00 89.38 730 ASN A C 1
ATOM 5619 O O . ASN A 1 730 ? 37.471 -14.346 -35.161 1.00 89.38 730 ASN A O 1
ATOM 5623 N N . ASN A 1 731 ? 36.109 -12.615 -34.772 1.00 86.00 731 ASN A N 1
ATOM 5624 C CA . ASN A 1 731 ? 36.926 -11.637 -35.489 1.00 86.00 731 ASN A CA 1
ATOM 5625 C C . ASN A 1 731 ? 38.279 -11.408 -34.808 1.00 86.00 731 ASN A C 1
ATOM 5627 O O . ASN A 1 731 ? 39.269 -11.198 -35.502 1.00 86.00 731 ASN A O 1
ATOM 5631 N N . LEU A 1 732 ? 38.340 -11.491 -33.474 1.00 86.56 732 LEU A N 1
ATOM 5632 C CA . LEU A 1 732 ? 39.599 -11.473 -32.734 1.00 86.56 732 LEU A CA 1
ATOM 5633 C C . LEU A 1 732 ? 40.459 -12.706 -33.034 1.00 86.56 732 LEU A C 1
ATOM 5635 O O . LEU A 1 732 ? 41.673 -12.582 -33.089 1.00 86.56 732 LEU A O 1
ATOM 5639 N N . GLY A 1 733 ? 39.848 -13.879 -33.223 1.00 80.94 733 GLY A N 1
ATOM 5640 C CA . GLY A 1 733 ? 40.565 -15.110 -33.568 1.00 80.94 733 GLY A CA 1
ATOM 5641 C C . GLY A 1 733 ? 41.060 -15.179 -35.019 1.00 80.94 733 GLY A C 1
ATOM 5642 O O . GLY A 1 733 ? 41.917 -16.006 -35.322 1.00 80.94 733 GLY A O 1
ATOM 5643 N N . LEU A 1 734 ? 40.517 -14.344 -35.912 1.00 80.56 734 LEU A N 1
ATOM 5644 C CA . LEU A 1 734 ? 40.901 -14.253 -37.330 1.00 80.56 734 LEU A CA 1
ATOM 5645 C C . LEU A 1 734 ? 41.973 -13.185 -37.618 1.00 80.56 734 LEU A C 1
ATOM 5647 O O . LEU A 1 734 ? 42.508 -13.159 -38.728 1.00 80.56 734 LEU A O 1
ATOM 5651 N N . MET A 1 735 ? 42.235 -12.300 -36.653 1.00 75.00 735 MET A N 1
ATOM 5652 C CA . MET A 1 735 ? 43.250 -11.237 -36.680 1.00 75.00 735 MET A CA 1
ATOM 5653 C C . MET A 1 735 ? 44.549 -11.729 -36.049 1.00 75.00 735 MET A C 1
ATOM 5655 O O . MET A 1 735 ? 45.623 -11.369 -36.580 1.00 75.00 735 MET A O 1
#

Sequence (735 aa):
MARAKEAVIEINALDAQGNLLSTGTAFFIRNDGTAVTNSHVIRGASRLVGLSNTGSEYRCEQVLSEPPGIDLAILKFAAGQVPYLELDASRAARQGQRVLVIGNPKGLQGTVSDGLISAFRDDNSLIQISAPISPGSSGSPVLDEDGKVIGVAFYQLVNGQNLNFAIASEEVEKAARLAGLNDGPPLSPETCVAAPVPTPDAHAHNREDLARYQQAASTGNTEAMRTLGWWYQNGSGVTQDFAQAREWYRKAAEAGNAAAMTNLGYLYDKGLGVTQDYTQARYWYEKAANAGEPMGMNNLGLMYQYGWGVTQDYAQAHAWYQKAAVAGNAWGMKNLGWLYRDGLGVAQDYQLAREWYEKAAVAGNVSAMTDLGWMYQKGLGITQDYAQAREWYRKAAQAGDVPAMTNLGYLYDKGLGVAQDFAQAVRWYQQAADAGEPNGMRNLGLMYECGWGVTQSHDTAREWYQKAASAGNALAMNRLGVLYARGLGVNQDYAEAIRLYRRAADAGEPMGMNNLGLMYQYGWGVTRDYGQACEWYRKAAEAGHPDAMNNLGWLYQNGWGVDRDYGAAREWYQKAAKAGSAPALTNLGYLYGMGLGVAQDYAEAIRWYRQAAEAGEPIGTRDLAVMYQYGWGVPRDYRQARTLYQKAAEAGHPDAINNLGWLYQNGWGVDRDYGAAREWYQKAAKAGSAPALTNLGYLYGMGLGVAQDYAEAIRWYRQAAEAGDPIGMNNLGLM

Mean predicted aligned error: 15.21 Å

Radius of gyration: 33.84 Å; Cα contacts (8 Å, |Δi|>4): 1637; chains: 1; bounding box: 80×67×97 Å